Protein AF-0000000080875307 (afdb_homodimer)

Secondary structure (DSSP, 8-state):
-----HHHHHHHHHHHHHHHHHHHHHHHHHHHHHHHHHHHHHHHHHT-------HHHHHHHHHHHHHHHHHHHHHHS----S-----HHHHHHHHHH-TTHHHHTTSHHHHHHHHHHHHHHHHHHHHHHTGGGT-THHHHHHHHHHHTTS-HHHHHHHHHHHHHHHHHH--HHHHHHHHHHHHHHHHHHHGGG--SS-HHHHHHHHHHHHHHHHHHHHHHHTSSSEEEEEPPPTTPBP-TTTEEESS--S--EE-TTT--EE-TTTTPBP-EEEE-EEEEES-TTS--TT-EEEEEPEEEE-/-----HHHHHHHHHHHHHHHHHHHHHHHHHHHHHHHHHHHHHHHHHT----PPPHHHHHHHHHHHHHHHHHHHHHHS----S-----HHHHHHHHHH-TTHHHHTTSHHHHHHHHHHHHHHHHHHHHHHTGGGT-THHHHHHHHHHHTTS-HHHHHHHHHHHHHHHHHH--HHHHHHHHHHHHHHHHHHHGGG--SS-HHHHHHHHHHHHHHHHHHHHHHHTSSSEEEEEPPPTTPBP-TTTEEESS--S--EE-TTT--EE-TTTTPBP-EEEE-EEEEES-TTS--TT-EEEEEPEEEE-

Organism: NCBI:txid59557

Structure (mmCIF, N/CA/C/O backbone):
data_AF-0000000080875307-model_v1
#
loop_
_entity.id
_entity.type
_entity.pdbx_description
1 polymer 'Uncharacterized protein'
#
loop_
_atom_site.group_PDB
_atom_site.id
_atom_site.type_symbol
_atom_site.label_atom_id
_atom_site.label_alt_id
_atom_site.label_comp_id
_atom_site.label_asym_id
_atom_site.label_entity_id
_atom_site.label_seq_id
_atom_site.pdbx_PDB_ins_code
_atom_site.Cartn_x
_atom_site.Cartn_y
_atom_site.Cartn_z
_atom_site.occupancy
_atom_site.B_iso_or_equiv
_atom_site.auth_seq_id
_atom_site.auth_comp_id
_atom_site.auth_asym_id
_atom_site.auth_atom_id
_atom_site.pdbx_PDB_model_num
ATOM 1 N N . MET A 1 1 ? -87.97 -24.913 13.754 1 27.48 1 MET A N 1
ATOM 2 C CA . MET A 1 1 ? -86.564 -25.115 13.414 1 27.48 1 MET A CA 1
ATOM 3 C C . MET A 1 1 ? -85.934 -23.82 12.913 1 27.48 1 MET A C 1
ATOM 5 O O . MET A 1 1 ? -86.282 -23.331 11.837 1 27.48 1 MET A O 1
ATOM 9 N N . THR A 1 2 ? -85.763 -22.86 13.772 1 37.13 2 THR A N 1
ATOM 10 C CA . THR A 1 2 ? -85.247 -21.509 13.582 1 37.13 2 THR A CA 1
ATOM 11 C C . THR A 1 2 ? -83.837 -21.545 13 1 37.13 2 THR A C 1
ATOM 13 O O . THR A 1 2 ? -82.984 -22.3 13.472 1 37.13 2 THR A O 1
ATOM 16 N N . LEU A 1 3 ? -83.749 -21.295 11.672 1 42.02 3 LEU A N 1
ATOM 17 C CA . LEU A 1 3 ? -82.522 -21.168 10.893 1 42.02 3 LEU A CA 1
ATOM 18 C C . LEU A 1 3 ? -81.508 -20.287 11.614 1 42.02 3 LEU A C 1
ATOM 20 O O . LEU A 1 3 ? -81.822 -19.157 11.995 1 42.02 3 LEU A O 1
ATOM 24 N N . PRO A 1 4 ? -80.6 -20.905 12.418 1 45.11 4 PRO A N 1
ATOM 25 C CA . PRO A 1 4 ? -79.579 -20.131 13.127 1 45.11 4 PRO A CA 1
ATOM 26 C C . PRO A 1 4 ? -78.915 -19.079 12.241 1 45.11 4 PRO A C 1
ATOM 28 O O . PRO A 1 4 ? -78.883 -19.23 11.017 1 45.11 4 PRO A O 1
ATOM 31 N N . ASP A 1 5 ? -79.012 -17.874 12.573 1 46.84 5 ASP A N 1
ATOM 32 C CA . ASP A 1 5 ? -78.537 -16.626 11.983 1 46.84 5 ASP A CA 1
ATOM 33 C C . ASP A 1 5 ? -77.096 -16.761 11.497 1 46.84 5 ASP A C 1
ATOM 35 O O . ASP A 1 5 ? -76.171 -16.873 12.305 1 46.84 5 ASP A O 1
ATOM 39 N N . THR A 1 6 ? -76.758 -17.447 10.299 1 53.96 6 THR A N 1
ATOM 40 C CA . THR A 1 6 ? -75.57 -17.653 9.477 1 53.96 6 THR A CA 1
ATOM 41 C C . THR A 1 6 ? -74.791 -16.35 9.317 1 53.96 6 THR A C 1
ATOM 43 O O . THR A 1 6 ? -73.626 -16.363 8.916 1 53.96 6 THR A O 1
ATOM 46 N N . SER A 1 7 ? -75.528 -15.312 9.536 1 55.85 7 SER A N 1
ATOM 47 C CA . SER A 1 7 ? -74.868 -14.031 9.305 1 55.85 7 SER A CA 1
ATOM 48 C C . SER A 1 7 ? -73.86 -13.723 10.407 1 55.85 7 SER A C 1
ATOM 50 O O . SER A 1 7 ? -72.786 -13.18 10.138 1 55.85 7 SER A O 1
ATOM 52 N N . SER A 1 8 ? -74.2 -14.131 11.64 1 57.84 8 SER A N 1
ATOM 53 C CA . SER A 1 8 ? -73.34 -13.854 12.786 1 57.84 8 SER A CA 1
ATOM 54 C C . SER A 1 8 ? -72.062 -14.685 12.733 1 57.84 8 SER A C 1
ATOM 56 O O . SER A 1 8 ? -70.982 -14.196 13.069 1 57.84 8 SER A O 1
ATOM 58 N N . THR A 1 9 ? -72.197 -15.843 12.13 1 60.15 9 THR A N 1
ATOM 59 C CA . THR A 1 9 ? -71.061 -16.756 12.073 1 60.15 9 THR A CA 1
ATOM 60 C C . THR A 1 9 ? -70.079 -16.329 10.985 1 60.15 9 THR A C 1
ATOM 62 O O . THR A 1 9 ? -68.865 -16.461 11.151 1 60.15 9 THR A O 1
ATOM 65 N N . LYS A 1 10 ? -70.573 -15.878 9.938 1 61.69 10 LYS A N 1
ATOM 66 C CA . LYS A 1 10 ? -69.72 -15.405 8.852 1 61.69 10 LYS A CA 1
ATOM 67 C C . LYS A 1 10 ? -68.951 -14.152 9.262 1 61.69 10 LYS A C 1
ATOM 69 O O . LYS A 1 10 ? -67.778 -13.997 8.917 1 61.69 10 LYS A O 1
ATOM 74 N N . GLY A 1 11 ? -69.588 -13.3 10.087 1 60.99 11 GLY A N 1
ATOM 75 C CA . GLY A 1 11 ? -68.936 -12.096 10.579 1 60.99 11 GLY A CA 1
ATOM 76 C C . GLY A 1 11 ? -67.791 -12.383 11.53 1 60.99 11 GLY A C 1
ATOM 77 O O . GLY A 1 11 ? -66.732 -11.757 11.443 1 60.99 11 GLY A O 1
ATOM 78 N N . GLN A 1 12 ? -68.053 -13.319 12.355 1 65.14 12 GLN A N 1
ATOM 79 C CA . GLN A 1 12 ? -67.043 -13.71 13.332 1 65.14 12 GLN A CA 1
ATOM 80 C C . GLN A 1 12 ? -65.869 -14.416 12.659 1 65.14 12 GLN A C 1
ATOM 82 O O . GLN A 1 12 ? -64.715 -14.221 13.047 1 65.14 12 GLN A O 1
ATOM 87 N N . SER A 1 13 ? -66.223 -15.173 11.533 1 72.42 13 SER A N 1
ATOM 88 C CA . SER A 1 13 ? -65.179 -15.864 10.783 1 72.42 13 SER A CA 1
ATOM 89 C C . SER A 1 13 ? -64.294 -14.877 10.029 1 72.42 13 SER A C 1
ATOM 91 O O . SER A 1 13 ? -63.073 -15.04 9.982 1 72.42 13 SER A O 1
ATOM 93 N N . THR A 1 14 ? -64.94 -13.862 9.581 1 71.99 14 THR A N 1
ATOM 94 C CA . THR A 1 14 ? -64.194 -12.846 8.847 1 71.99 14 THR A CA 1
ATOM 95 C C . THR A 1 14 ? -63.312 -12.036 9.792 1 71.99 14 THR A C 1
ATOM 97 O O . THR A 1 14 ? -62.177 -11.694 9.45 1 71.99 14 THR A O 1
ATOM 100 N N . ILE A 1 15 ? -63.815 -11.755 10.954 1 67.88 15 ILE A N 1
ATOM 101 C CA . ILE A 1 15 ? -63.044 -11.02 11.951 1 67.88 15 ILE A CA 1
ATOM 102 C C . ILE A 1 15 ? -61.857 -11.864 12.409 1 67.88 15 ILE A C 1
ATOM 104 O O . ILE A 1 15 ? -60.744 -11.353 12.557 1 67.88 15 ILE A O 1
ATOM 108 N N . SER A 1 16 ? -62.146 -13.115 12.575 1 74.51 16 SER A N 1
ATOM 109 C CA . SER A 1 16 ? -61.069 -14.008 12.993 1 74.51 16 SER A CA 1
ATOM 110 C C . SER A 1 16 ? -59.991 -14.112 11.919 1 74.51 16 SER A C 1
ATOM 112 O O . SER A 1 16 ? -58.797 -14.093 12.227 1 74.51 16 SER A O 1
ATOM 114 N N . GLU A 1 17 ? -60.411 -14.155 10.659 1 72.51 17 GLU A N 1
ATOM 115 C CA . GLU A 1 17 ? -59.464 -14.243 9.551 1 72.51 17 GLU A CA 1
ATOM 116 C C . GLU A 1 17 ? -58.666 -12.951 9.403 1 72.51 17 GLU A C 1
ATOM 118 O O . GLU A 1 17 ? -57.453 -12.985 9.19 1 72.51 17 GLU A O 1
ATOM 123 N N . LEU A 1 18 ? -59.344 -11.823 9.603 1 70.65 18 LEU A N 1
ATOM 124 C CA . LEU A 1 18 ? -58.673 -10.533 9.475 1 70.65 18 LEU A CA 1
ATOM 125 C C . LEU A 1 18 ? -57.739 -10.287 10.654 1 70.65 18 LEU A C 1
ATOM 127 O O . LEU A 1 18 ? -56.653 -9.727 10.485 1 70.65 18 LEU A O 1
ATOM 131 N N . SER A 1 19 ? -58.166 -10.755 11.791 1 75.69 19 SER A N 1
ATOM 132 C CA . SER A 1 19 ? -57.307 -10.632 12.964 1 75.69 19 SER A CA 1
ATOM 133 C C . SER A 1 19 ? -56.06 -11.501 12.829 1 75.69 19 SER A C 1
ATOM 135 O O . SER A 1 19 ? -54.961 -11.079 13.195 1 75.69 19 SER A O 1
ATOM 137 N N . ALA A 1 20 ? -56.307 -12.682 12.272 1 73.92 20 ALA A N 1
ATOM 138 C CA . ALA A 1 20 ? -55.168 -13.567 12.039 1 73.92 20 ALA A CA 1
ATOM 139 C C . ALA A 1 20 ? -54.214 -12.973 11.008 1 73.92 20 ALA A C 1
ATOM 141 O O . ALA A 1 20 ? -52.993 -13.036 11.173 1 73.92 20 ALA A O 1
ATOM 142 N N . ARG A 1 21 ? -54.707 -12.431 10.015 1 76.2 21 ARG A N 1
ATOM 143 C CA . ARG A 1 21 ? -53.889 -11.792 8.99 1 76.2 21 ARG A CA 1
ATOM 144 C C . ARG A 1 21 ? -53.154 -10.58 9.553 1 76.2 21 ARG A C 1
ATOM 146 O O . ARG A 1 21 ? -51.983 -10.355 9.238 1 76.2 21 ARG A O 1
ATOM 153 N N . ASN A 1 22 ? -53.839 -9.792 10.32 1 72.01 22 ASN A N 1
ATOM 154 C CA . ASN A 1 22 ? -53.203 -8.659 10.983 1 72.01 22 ASN A CA 1
ATOM 155 C C . ASN A 1 22 ? -52.047 -9.107 11.873 1 72.01 22 ASN A C 1
ATOM 157 O O . ASN A 1 22 ? -50.99 -8.474 11.89 1 72.01 22 ASN A O 1
ATOM 161 N N . ALA A 1 23 ? -52.335 -10.169 12.571 1 73.7 23 ALA A N 1
ATOM 162 C CA . ALA A 1 23 ? -51.28 -10.696 13.433 1 73.7 23 ALA A CA 1
ATOM 163 C C . ALA A 1 23 ? -50.09 -11.181 12.609 1 73.7 23 ALA A C 1
ATOM 165 O O . ALA A 1 23 ? -48.936 -10.947 12.976 1 73.7 23 ALA A O 1
ATOM 166 N N . ASP A 1 24 ? -50.341 -11.836 11.499 1 77.16 24 ASP A N 1
ATOM 167 C CA . ASP A 1 24 ? -49.29 -12.309 10.603 1 77.16 24 ASP A CA 1
ATOM 168 C C . ASP A 1 24 ? -48.506 -11.14 10.011 1 77.16 24 ASP A C 1
ATOM 170 O O . ASP A 1 24 ? -47.274 -11.169 9.97 1 77.16 24 ASP A O 1
ATOM 174 N N . LEU A 1 25 ? -49.158 -10.134 9.608 1 71.85 25 LEU A N 1
ATOM 175 C CA . LEU A 1 25 ? -48.505 -8.973 9.012 1 71.85 25 LEU A CA 1
ATOM 176 C C . LEU A 1 25 ? -47.679 -8.222 10.05 1 71.85 25 LEU A C 1
ATOM 178 O O . LEU A 1 25 ? -46.583 -7.742 9.749 1 71.85 25 LEU A O 1
ATOM 182 N N . MET A 1 26 ? -48.228 -8.168 11.224 1 75.59 26 MET A N 1
ATOM 183 C CA . MET A 1 26 ? -47.472 -7.528 12.296 1 75.59 26 MET A CA 1
ATOM 184 C C . MET A 1 26 ? -46.195 -8.304 12.601 1 75.59 26 MET A C 1
ATOM 186 O O . MET A 1 26 ? -45.138 -7.709 12.816 1 75.59 26 MET A O 1
ATOM 190 N N . SER A 1 27 ? -46.31 -9.611 12.593 1 76.66 27 SER A N 1
ATOM 191 C CA . SER A 1 27 ? -45.13 -10.444 12.799 1 76.66 27 SER A CA 1
ATOM 192 C C . SER A 1 27 ? -44.119 -10.259 11.673 1 76.66 27 SER A C 1
ATOM 194 O O . SER A 1 27 ? -42.918 -10.134 11.923 1 76.66 27 SER A O 1
ATOM 196 N N . GLN A 1 28 ? -44.552 -10.267 10.489 1 76.24 28 GLN A N 1
ATOM 197 C CA . GLN A 1 28 ? -43.675 -10.045 9.344 1 76.24 28 GLN A CA 1
ATOM 198 C C . GLN A 1 28 ? -43.039 -8.659 9.398 1 76.24 28 GLN A C 1
ATOM 200 O O . GLN A 1 28 ? -41.854 -8.502 9.098 1 76.24 28 GLN A O 1
ATOM 205 N N . LEU A 1 29 ? -43.774 -7.686 9.723 1 70.52 29 LEU A N 1
ATOM 206 C CA . LEU A 1 29 ? -43.256 -6.328 9.849 1 70.52 29 LEU A CA 1
ATOM 207 C C . LEU A 1 29 ? -42.186 -6.253 10.933 1 70.52 29 LEU A C 1
ATOM 209 O O . LEU A 1 29 ? -41.165 -5.584 10.758 1 70.52 29 LEU A O 1
ATOM 213 N N . GLU A 1 30 ? -42.505 -6.897 12.01 1 72.27 30 GLU A N 1
ATOM 214 C CA . GLU A 1 30 ? -41.504 -6.927 13.073 1 72.27 30 GLU A CA 1
ATOM 215 C C . GLU A 1 30 ? -40.234 -7.637 12.614 1 72.27 30 GLU A C 1
ATOM 217 O O . GLU A 1 30 ? -39.124 -7.191 12.915 1 72.27 30 GLU A O 1
ATOM 222 N N . GLU A 1 31 ? -40.401 -8.695 11.884 1 73.06 31 GLU A N 1
ATOM 223 C CA . GLU A 1 31 ? -39.251 -9.405 11.331 1 73.06 31 GLU A CA 1
ATOM 224 C C . GLU A 1 31 ? -38.486 -8.53 10.342 1 73.06 31 GLU A C 1
ATOM 226 O O . GLU A 1 31 ? -37.254 -8.489 10.366 1 73.06 31 GLU A O 1
ATOM 231 N N . ARG A 1 32 ? -39.24 -7.883 9.564 1 70.05 32 ARG A N 1
ATOM 232 C CA . ARG A 1 32 ? -38.589 -7.016 8.587 1 70.05 32 ARG A CA 1
ATOM 233 C C . ARG A 1 32 ? -37.935 -5.818 9.268 1 70.05 32 ARG A C 1
ATOM 235 O O . ARG A 1 32 ? -36.858 -5.378 8.862 1 70.05 32 ARG A O 1
ATOM 242 N N . ASN A 1 33 ? -38.588 -5.351 10.274 1 68.17 33 ASN A N 1
ATOM 243 C CA . ASN A 1 33 ? -37.979 -4.287 11.065 1 68.17 33 ASN A CA 1
ATOM 244 C C . ASN A 1 33 ? -36.687 -4.752 11.732 1 68.17 33 ASN A C 1
ATOM 246 O O . ASN A 1 33 ? -35.707 -4.008 11.783 1 68.17 33 ASN A O 1
ATOM 250 N N . THR A 1 34 ? -36.692 -5.892 12.149 1 67.41 34 THR A N 1
ATOM 251 C CA . THR A 1 34 ? -35.489 -6.462 12.746 1 67.41 34 THR A CA 1
ATOM 252 C C . THR A 1 34 ? -34.404 -6.661 11.692 1 67.41 34 THR A C 1
ATOM 254 O O . THR A 1 34 ? -33.23 -6.377 11.941 1 67.41 34 THR A O 1
ATOM 257 N N . GLN A 1 35 ? -34.874 -7.14 10.625 1 71.32 35 GLN A N 1
ATOM 258 C CA . GLN A 1 35 ? -33.928 -7.298 9.526 1 71.32 35 GLN A CA 1
ATOM 259 C C . GLN A 1 35 ? -33.396 -5.945 9.06 1 71.32 35 GLN A C 1
ATOM 261 O O . GLN A 1 35 ? -32.202 -5.803 8.787 1 71.32 35 GLN A O 1
ATOM 266 N N . LEU A 1 36 ? -34.254 -5.096 8.928 1 65.45 36 LEU A N 1
ATOM 267 C CA . LEU A 1 36 ? -33.865 -3.741 8.553 1 65.45 36 LEU A CA 1
ATOM 268 C C . LEU A 1 36 ? -32.909 -3.145 9.58 1 65.45 36 LEU A C 1
ATOM 270 O O . LEU A 1 36 ? -31.909 -2.522 9.216 1 65.45 36 LEU A O 1
ATOM 274 N N . SER A 1 37 ? -33.255 -3.281 10.802 1 65.25 37 SER A N 1
ATOM 275 C CA . SER A 1 37 ? -32.38 -2.785 11.859 1 65.25 37 SER A CA 1
ATOM 276 C C . SER A 1 37 ? -31.028 -3.49 11.834 1 65.25 37 SER A C 1
ATOM 278 O O . SER A 1 37 ? -29.987 -2.855 12.017 1 65.25 37 SER A O 1
ATOM 280 N N . ALA A 1 38 ? -31.062 -4.721 11.579 1 59.72 38 ALA A N 1
ATOM 281 C CA . ALA A 1 38 ? -29.819 -5.483 11.489 1 59.72 38 ALA A CA 1
ATOM 282 C C . ALA A 1 38 ? -29.003 -5.059 10.272 1 59.72 38 ALA A C 1
ATOM 284 O O . ALA A 1 38 ? -27.782 -4.904 10.359 1 59.72 38 ALA A O 1
ATOM 285 N N . LEU A 1 39 ? -29.641 -4.949 9.254 1 56.9 39 LEU A N 1
ATOM 286 C CA . LEU A 1 39 ? -28.968 -4.482 8.046 1 56.9 39 LEU A CA 1
ATOM 287 C C . LEU A 1 39 ? -28.484 -3.046 8.214 1 56.9 39 LEU A C 1
ATOM 289 O O . LEU A 1 39 ? -27.389 -2.699 7.767 1 56.9 39 LEU A O 1
ATOM 293 N N . GLN A 1 40 ? -29.357 -2.32 8.827 1 55.43 40 GLN A N 1
ATOM 294 C CA . GLN A 1 40 ? -28.95 -0.956 9.146 1 55.43 40 GLN A CA 1
ATOM 295 C C . GLN A 1 40 ? -27.752 -0.945 10.091 1 55.43 40 GLN A C 1
ATOM 297 O O . GLN A 1 40 ? -26.821 -0.156 9.913 1 55.43 40 GLN A O 1
ATOM 302 N N . ALA A 1 41 ? -27.804 -1.756 10.987 1 52.73 41 ALA A N 1
ATOM 303 C CA . ALA A 1 41 ? -26.666 -1.88 11.895 1 52.73 41 ALA A CA 1
ATOM 304 C C . ALA A 1 41 ? -25.435 -2.404 11.161 1 52.73 41 ALA A C 1
ATOM 306 O O . ALA A 1 41 ? -24.32 -1.928 11.39 1 52.73 41 ALA A O 1
ATOM 307 N N . THR A 1 42 ? -25.666 -3.407 10.41 1 52.38 42 THR A N 1
ATOM 308 C CA . THR A 1 42 ? -24.587 -3.92 9.572 1 52.38 42 THR A CA 1
ATOM 309 C C . THR A 1 42 ? -24.063 -2.833 8.639 1 52.38 42 THR A C 1
ATOM 311 O O . THR A 1 42 ? -22.853 -2.707 8.442 1 52.38 42 THR A O 1
ATOM 314 N N . LEU A 1 43 ? -24.96 -2.262 7.971 1 49.67 43 LEU A N 1
ATOM 315 C CA . LEU A 1 43 ? -24.577 -1.111 7.161 1 49.67 43 LEU A CA 1
ATOM 316 C C . LEU A 1 43 ? -23.884 -0.053 8.014 1 49.67 43 LEU A C 1
ATOM 318 O O . LEU A 1 43 ? -22.901 0.553 7.581 1 49.67 43 LEU A O 1
ATOM 322 N N . MET A 1 44 ? -24.468 0.177 9.091 1 47.73 44 MET A N 1
ATOM 323 C CA . MET A 1 44 ? -23.84 1.116 10.016 1 47.73 44 MET A CA 1
ATOM 324 C C . MET A 1 44 ? -22.479 0.601 10.472 1 47.73 44 MET A C 1
ATOM 326 O O . MET A 1 44 ? -21.543 1.383 10.653 1 47.73 44 MET A O 1
ATOM 330 N N . ARG A 1 45 ? -22.46 -0.648 10.868 1 46.84 45 ARG A N 1
ATOM 331 C CA . ARG A 1 45 ? -21.202 -1.283 11.247 1 46.84 45 ARG A CA 1
ATOM 332 C C . ARG A 1 45 ? -20.244 -1.349 10.063 1 46.84 45 ARG A C 1
ATOM 334 O O . ARG A 1 45 ? -19.034 -1.177 10.226 1 46.84 45 ARG A O 1
ATOM 341 N N . SER A 1 46 ? -20.695 -1.885 9.066 1 47.99 46 SER A N 1
ATOM 342 C CA . SER A 1 46 ? -19.922 -1.85 7.829 1 47.99 46 SER A CA 1
ATOM 343 C C . SER A 1 46 ? -19.63 -0.416 7.4 1 47.99 46 SER A C 1
ATOM 345 O O . SER A 1 46 ? -18.591 -0.143 6.795 1 47.99 46 SER A O 1
ATOM 347 N N . ASN A 1 47 ? -20.693 0.438 7.54 1 47.99 47 ASN A N 1
ATOM 348 C CA . ASN A 1 47 ? -20.63 1.881 7.334 1 47.99 47 ASN A CA 1
ATOM 349 C C . ASN A 1 47 ? -20.334 2.621 8.636 1 47.99 47 ASN A C 1
ATOM 351 O O . ASN A 1 47 ? -21.014 3.592 8.971 1 47.99 47 ASN A O 1
ATOM 355 N N . SER A 1 48 ? -19.983 1.966 9.662 1 49.81 48 SER A N 1
ATOM 356 C CA . SER A 1 48 ? -19.721 2.757 10.86 1 49.81 48 SER A CA 1
ATOM 357 C C . SER A 1 48 ? -19.135 4.119 10.506 1 49.81 48 SER A C 1
ATOM 359 O O . SER A 1 48 ? -18.209 4.212 9.698 1 49.81 48 SER A O 1
ATOM 361 N N . VAL A 1 49 ? -20.051 4.991 10.579 1 57.65 49 VAL A N 1
ATOM 362 C CA . VAL A 1 49 ? -19.686 6.388 10.369 1 57.65 49 VAL A CA 1
ATOM 363 C C . VAL A 1 49 ? -18.348 6.68 11.045 1 57.65 49 VAL A C 1
ATOM 365 O O . VAL A 1 49 ? -18.208 6.51 12.258 1 57.65 49 VAL A O 1
ATOM 368 N N . PRO A 1 50 ? -17.398 6.715 10.22 1 65.07 50 PRO A N 1
ATOM 369 C CA . PRO A 1 50 ? -16.101 7.068 10.8 1 65.07 50 PRO A CA 1
ATOM 370 C C . PRO A 1 50 ? -16.177 8.284 11.721 1 65.07 50 PRO A C 1
ATOM 372 O O . PRO A 1 50 ? -17.073 9.119 11.573 1 65.07 50 PRO A O 1
ATOM 375 N N . PRO A 1 51 ? -15.551 8.214 12.822 1 71.82 51 PRO A N 1
ATOM 376 C CA . PRO A 1 51 ? -15.471 9.404 13.673 1 71.82 51 PRO A CA 1
ATOM 377 C C . PRO A 1 51 ? -15.229 10.684 12.875 1 71.82 51 PRO A C 1
ATOM 379 O O . PRO A 1 51 ? -14.533 10.659 11.857 1 71.82 51 PRO A O 1
ATOM 382 N N . SER A 1 52 ? -16.056 11.629 13.204 1 80.59 52 SER A N 1
ATOM 383 C CA . SER A 1 52 ? -15.891 12.903 12.511 1 80.59 52 SER A CA 1
ATOM 384 C C . SER A 1 52 ? -15.255 13.949 13.421 1 80.59 52 SER A C 1
ATOM 386 O O . SER A 1 52 ? -15.686 14.132 14.561 1 80.59 52 SER A O 1
ATOM 388 N N . LEU A 1 53 ? -14.196 14.487 13.041 1 84.99 53 LEU A N 1
ATOM 389 C CA . LEU A 1 53 ? -13.528 15.589 13.725 1 84.99 53 LEU A CA 1
ATOM 390 C C . LEU A 1 53 ? -13.971 16.932 13.154 1 84.99 53 LEU A C 1
ATOM 392 O O . LEU A 1 53 ? -14.185 17.058 11.946 1 84.99 53 LEU A O 1
ATOM 396 N N . ASP A 1 54 ? -14.166 17.832 14.066 1 88.7 54 ASP A N 1
ATOM 397 C CA . ASP A 1 54 ? -14.516 19.164 13.58 1 88.7 54 ASP A CA 1
ATOM 398 C C . ASP A 1 54 ? -13.283 19.9 13.059 1 88.7 54 ASP A C 1
ATOM 400 O O . ASP A 1 54 ? -12.176 19.7 13.562 1 88.7 54 ASP A O 1
ATOM 404 N N . ASP A 1 55 ? -13.52 20.821 12.174 1 93.04 55 ASP A N 1
ATOM 405 C CA . ASP A 1 55 ? -12.459 21.558 11.494 1 93.04 55 ASP A CA 1
ATOM 406 C C . ASP A 1 55 ? -11.629 22.367 12.487 1 93.04 55 ASP A C 1
ATOM 408 O O . ASP A 1 55 ? -10.402 22.427 12.375 1 93.04 55 ASP A O 1
ATOM 412 N N . ARG A 1 56 ? -12.298 22.986 13.451 1 91.37 56 ARG A N 1
ATOM 413 C CA . ARG A 1 56 ? -11.611 23.827 14.426 1 91.37 56 ARG A CA 1
ATOM 414 C C . ARG A 1 56 ? -10.68 22.997 15.304 1 91.37 56 ARG A C 1
ATOM 416 O O . ARG A 1 56 ? -9.572 23.431 15.626 1 91.37 56 ARG A O 1
ATOM 423 N N . SER A 1 57 ? -11.196 21.847 15.645 1 92.36 57 SER A N 1
ATOM 424 C CA . SER A 1 57 ? -10.379 20.957 16.464 1 92.36 57 SER A CA 1
ATOM 425 C C . SER A 1 57 ? -9.133 20.501 15.712 1 92.36 57 SER A C 1
ATOM 427 O O . SER A 1 57 ? -8.047 20.425 16.289 1 92.36 57 SER A O 1
ATOM 429 N N . ILE A 1 58 ? -9.229 20.201 14.475 1 95.18 58 ILE A N 1
ATOM 430 C CA . ILE A 1 58 ? -8.099 19.77 13.658 1 95.18 58 ILE A CA 1
ATOM 431 C C . ILE A 1 58 ? -7.077 20.901 13.554 1 95.18 58 ILE A C 1
ATOM 433 O O . ILE A 1 58 ? -5.885 20.692 13.788 1 95.18 58 ILE A O 1
ATOM 437 N N . ALA A 1 59 ? -7.545 22.067 13.259 1 95.89 59 ALA A N 1
ATOM 438 C CA . ALA A 1 59 ? -6.661 23.224 13.145 1 95.89 59 ALA A CA 1
ATOM 439 C C . ALA A 1 59 ? -5.922 23.482 14.455 1 95.89 59 ALA A C 1
ATOM 441 O O . ALA A 1 59 ? -4.716 23.741 14.454 1 95.89 59 ALA A O 1
ATOM 442 N N . SER A 1 60 ? -6.664 23.361 15.495 1 94.34 60 SER A N 1
ATOM 443 C CA . SER A 1 60 ? -6.081 23.619 16.807 1 94.34 60 SER A CA 1
ATOM 444 C C . SER A 1 60 ? -4.989 22.607 17.136 1 94.34 60 SER A C 1
ATOM 446 O O . SER A 1 60 ? -3.957 22.964 17.708 1 94.34 60 SER A O 1
ATOM 448 N N . ARG A 1 61 ? -5.198 21.398 16.832 1 95.02 61 ARG A N 1
ATOM 449 C CA . ARG A 1 61 ? -4.217 20.355 17.114 1 95.02 61 ARG A CA 1
ATOM 450 C C . ARG A 1 61 ? -2.947 20.562 16.295 1 95.02 61 ARG A C 1
ATOM 452 O O . ARG A 1 61 ? -1.841 20.323 16.783 1 95.02 61 ARG A O 1
ATOM 459 N N . PHE A 1 62 ? -3.103 21.001 15.076 1 97.75 62 PHE A N 1
ATOM 460 C CA . PHE A 1 62 ? -1.928 21.278 14.257 1 97.75 62 PHE A CA 1
ATOM 461 C C . PHE A 1 62 ? -1.203 22.523 14.754 1 97.75 62 PHE A C 1
ATOM 463 O O . PHE A 1 62 ? 0.028 22.588 14.716 1 97.75 62 PHE A O 1
ATOM 470 N N . LYS A 1 63 ? -1.989 23.513 15.202 1 96 63 LYS A N 1
ATOM 471 C CA . LYS A 1 63 ? -1.36 24.689 15.799 1 96 63 LYS A CA 1
ATOM 472 C C . LYS A 1 63 ? -0.544 24.31 17.031 1 96 63 LYS A C 1
ATOM 474 O O . LYS A 1 63 ? 0.546 24.844 17.248 1 96 63 LYS A O 1
ATOM 479 N N . GLN A 1 64 ? -1.103 23.449 17.764 1 95.36 64 GLN A N 1
ATOM 480 C CA . GLN A 1 64 ? -0.389 22.963 18.94 1 95.36 64 GLN A CA 1
ATOM 481 C C . GLN A 1 64 ? 0.895 22.239 18.544 1 95.36 64 GLN A C 1
ATOM 483 O O . GLN A 1 64 ? 1.939 22.427 19.172 1 95.36 64 GLN A O 1
ATOM 488 N N . LEU A 1 65 ? 0.791 21.396 17.528 1 97.19 65 LEU A N 1
ATOM 489 C CA . LEU A 1 65 ? 1.963 20.687 17.025 1 97.19 6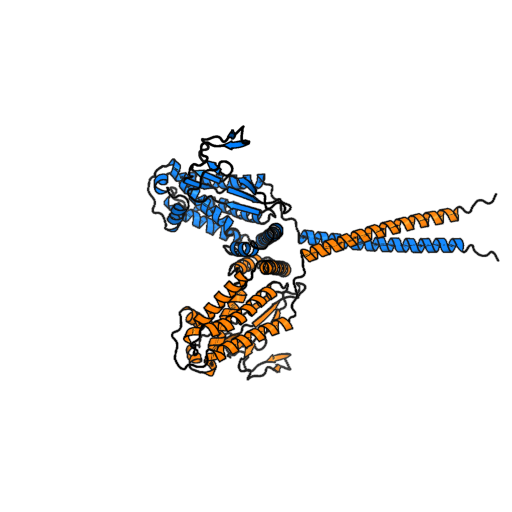5 LEU A CA 1
ATOM 490 C C . LEU A 1 65 ? 3.048 21.669 16.593 1 97.19 65 LEU A C 1
ATOM 492 O O . LEU A 1 65 ? 4.225 21.478 16.908 1 97.19 65 LEU A O 1
ATOM 496 N N . GLU A 1 66 ? 2.663 22.662 15.876 1 97.24 66 GLU A N 1
ATOM 497 C CA . GLU A 1 66 ? 3.603 23.688 15.435 1 97.24 66 GLU A CA 1
ATOM 498 C C . GLU A 1 66 ? 4.284 24.36 16.624 1 97.24 66 GLU A C 1
ATOM 500 O O . GLU A 1 66 ? 5.5 24.565 16.615 1 97.24 66 GLU A O 1
ATOM 505 N N . GLN A 1 67 ? 3.45 24.702 17.597 1 95.56 67 GLN A N 1
ATOM 506 C CA . GLN A 1 67 ? 3.973 25.385 18.775 1 95.56 67 GLN A CA 1
ATOM 507 C C . GLN A 1 67 ? 4.958 24.5 19.533 1 95.56 67 GLN A C 1
ATOM 509 O O . GLN A 1 67 ? 6.003 24.971 19.985 1 95.56 67 GLN A O 1
ATOM 514 N N . GLU A 1 68 ? 4.627 23.317 19.722 1 95.37 68 GLU A N 1
ATOM 515 C CA . GLU A 1 68 ? 5.502 22.398 20.443 1 95.37 68 GLU A CA 1
ATOM 516 C C . GLU A 1 68 ? 6.828 22.21 19.711 1 95.37 68 GLU A C 1
ATOM 518 O O . GLU A 1 68 ? 7.884 22.128 20.341 1 95.37 68 GLU A O 1
ATOM 523 N N . LEU A 1 69 ? 6.763 22.112 18.442 1 95.82 69 LEU A N 1
ATOM 524 C CA . LEU A 1 69 ? 7.986 21.994 17.655 1 95.82 69 LEU A CA 1
ATOM 525 C C . LEU A 1 69 ? 8.843 23.248 17.792 1 95.82 69 LEU A C 1
ATOM 527 O O . LEU A 1 69 ? 10.065 23.158 17.932 1 95.82 69 LEU A O 1
ATOM 531 N N . LYS A 1 70 ? 8.191 24.367 17.718 1 93.64 70 LYS A N 1
ATOM 532 C CA . LYS A 1 70 ? 8.889 25.636 17.904 1 93.64 70 LYS A CA 1
ATOM 533 C C . LYS A 1 70 ? 9.592 25.684 19.257 1 93.64 70 LYS A C 1
ATOM 535 O O . LYS A 1 70 ? 10.772 26.032 19.338 1 93.64 70 LYS A O 1
ATOM 540 N N . ASP A 1 71 ? 8.849 25.324 20.311 1 92.69 71 ASP A N 1
ATOM 541 C CA . ASP A 1 71 ? 9.408 25.334 21.66 1 92.69 71 ASP A CA 1
ATOM 542 C C . ASP A 1 71 ? 10.597 24.382 21.769 1 92.69 71 ASP A C 1
ATOM 544 O O . ASP A 1 71 ? 11.612 24.716 22.384 1 92.69 71 ASP A O 1
ATOM 548 N N . TRP A 1 72 ? 10.422 23.217 21.195 1 93.27 72 TRP A N 1
ATOM 549 C CA . TRP A 1 72 ? 11.499 22.232 21.207 1 93.27 72 TRP A CA 1
ATOM 550 C C . TRP A 1 72 ? 12.761 22.797 20.564 1 93.27 72 TRP A C 1
ATOM 552 O O . TRP A 1 72 ? 13.865 22.614 21.083 1 93.27 72 TRP A O 1
ATOM 562 N N . ILE A 1 73 ? 12.649 23.47 19.478 1 91.13 73 ILE A N 1
ATOM 563 C CA . ILE A 1 73 ? 13.788 24.045 18.77 1 91.13 73 ILE A CA 1
ATOM 564 C C . ILE A 1 73 ? 14.4 25.168 19.604 1 91.13 73 ILE A C 1
ATOM 566 O O . ILE A 1 73 ? 15.621 25.239 19.761 1 91.13 73 ILE A O 1
ATOM 570 N N . ILE A 1 74 ? 13.574 26.037 20.115 1 87.75 74 ILE A N 1
ATOM 571 C CA . ILE A 1 74 ? 14.06 27.176 20.885 1 87.75 74 ILE A CA 1
ATOM 572 C C . ILE A 1 74 ? 14.808 26.682 22.121 1 87.75 74 ILE A C 1
ATOM 574 O O . ILE A 1 74 ? 15.867 27.212 22.466 1 87.75 74 ILE A O 1
ATOM 578 N N . ILE A 1 75 ? 14.353 25.701 22.779 1 86.7 75 ILE A N 1
ATOM 579 C CA . ILE A 1 75 ? 14.907 25.218 24.039 1 86.7 75 ILE A CA 1
ATOM 580 C C . ILE A 1 75 ? 16.224 24.491 23.778 1 86.7 75 ILE A C 1
ATOM 582 O O . ILE A 1 75 ? 17.198 24.676 24.512 1 86.7 75 ILE A O 1
ATOM 586 N N . HIS A 1 76 ? 16.303 23.735 22.655 1 88.3 76 HIS A N 1
ATOM 587 C CA . HIS A 1 76 ? 17.427 22.812 22.539 1 88.3 76 HIS A CA 1
ATOM 588 C C . HIS A 1 76 ? 18.424 23.287 21.487 1 88.3 76 HIS A C 1
ATOM 590 O O . HIS A 1 76 ? 19.555 22.801 21.433 1 88.3 76 HIS A O 1
ATOM 596 N N . PHE A 1 77 ? 18.043 24.176 20.594 1 83.65 77 PHE A N 1
ATOM 597 C CA . PHE A 1 77 ? 18.925 24.544 19.493 1 83.65 77 PHE A CA 1
ATOM 598 C C . PHE A 1 77 ? 19.216 26.04 19.509 1 83.65 77 PHE A C 1
ATOM 600 O O . PHE A 1 77 ? 19.591 26.616 18.486 1 83.65 77 PHE A O 1
ATOM 607 N N . LYS A 1 78 ? 19.082 26.565 20.595 1 72 78 LYS A N 1
ATOM 608 C CA . LYS A 1 78 ? 19.408 27.982 20.726 1 72 78 LYS A CA 1
ATOM 609 C C . LYS A 1 78 ? 20.816 28.272 20.213 1 72 78 LYS A C 1
ATOM 611 O O . LYS A 1 78 ? 21.682 27.395 20.233 1 72 78 LYS A O 1
ATOM 616 N N . SER A 1 79 ? 21.078 29.324 19.539 1 60.23 79 SER A N 1
ATOM 617 C CA . SER A 1 79 ? 22.072 29.927 18.656 1 60.23 79 SER A CA 1
ATOM 618 C C . SER A 1 79 ? 23.489 29.605 19.117 1 60.23 79 SER A C 1
ATOM 620 O O . SER A 1 79 ? 23.851 29.874 20.265 1 60.23 79 SER A O 1
ATOM 622 N N . THR A 1 80 ? 23.838 28.332 18.703 1 57.46 80 THR A N 1
ATOM 623 C CA . THR A 1 80 ? 25.294 28.336 18.794 1 57.46 80 THR A CA 1
ATOM 624 C C . THR A 1 80 ? 25.916 28.852 17.5 1 57.46 80 THR A C 1
ATOM 626 O O . THR A 1 80 ? 25.324 28.723 16.426 1 57.46 80 THR A O 1
ATOM 629 N N . GLU A 1 81 ? 26.829 29.807 17.514 1 58.84 81 GLU A N 1
ATOM 630 C CA . GLU A 1 81 ? 27.533 30.578 16.494 1 58.84 81 GLU A CA 1
ATOM 631 C C . GLU A 1 81 ? 28.228 29.662 15.491 1 58.84 81 GLU A C 1
ATOM 633 O O . GLU A 1 81 ? 28.544 30.08 14.375 1 58.84 81 GLU A O 1
ATOM 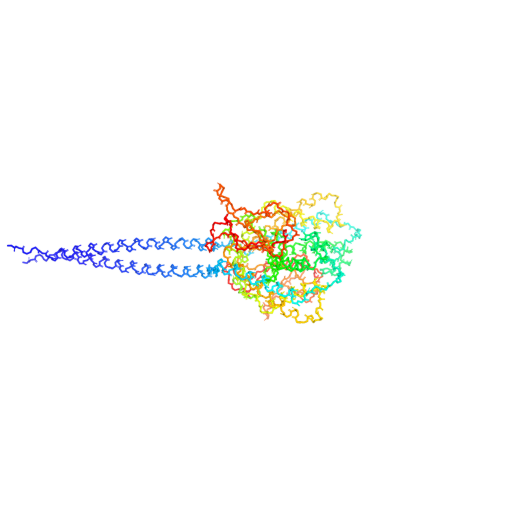638 N N . GLN A 1 82 ? 28.482 28.424 15.765 1 59.6 82 GLN A N 1
ATOM 639 C CA . GLN A 1 82 ? 29.419 27.737 14.883 1 59.6 82 GLN A CA 1
ATOM 640 C C . GLN A 1 82 ? 28.688 27.035 13.743 1 59.6 82 GLN A C 1
ATOM 642 O O . GLN A 1 82 ? 27.556 26.576 13.913 1 59.6 82 GLN A O 1
ATOM 647 N N . ARG A 1 83 ? 29.265 27.265 12.483 1 64.33 83 ARG A N 1
ATOM 648 C CA . ARG A 1 83 ? 28.775 26.606 11.276 1 64.33 83 ARG A CA 1
ATOM 649 C C . ARG A 1 83 ? 28.898 25.09 11.393 1 64.33 83 ARG A C 1
ATOM 651 O O . ARG A 1 83 ? 30.007 24.554 11.451 1 64.33 83 ARG A O 1
ATOM 658 N N . PRO A 1 84 ? 27.786 24.367 11.569 1 73.72 84 PRO A N 1
ATOM 659 C CA . PRO A 1 84 ? 27.898 22.919 11.757 1 73.72 84 PRO A CA 1
ATOM 660 C C . PRO A 1 84 ? 28.097 22.167 10.443 1 73.72 84 PRO A C 1
ATOM 662 O O . PRO A 1 84 ? 27.881 22.729 9.367 1 73.72 84 PRO A O 1
ATOM 665 N N . ASP A 1 85 ? 28.808 21.07 10.504 1 83.24 85 ASP A N 1
ATOM 666 C CA . ASP A 1 85 ? 28.902 20.123 9.398 1 83.24 85 ASP A CA 1
ATOM 667 C C . ASP A 1 85 ? 27.538 19.518 9.075 1 83.24 85 ASP A C 1
ATOM 669 O O . ASP A 1 85 ? 26.927 18.863 9.921 1 83.24 85 ASP A O 1
ATOM 673 N N . LEU A 1 86 ? 27.075 19.825 7.857 1 88.62 86 LEU A N 1
ATOM 674 C CA . LEU A 1 86 ? 25.755 19.35 7.458 1 88.62 86 LEU A CA 1
ATOM 675 C C . LEU A 1 86 ? 25.831 17.929 6.911 1 88.62 86 LEU A C 1
ATOM 677 O O . LEU A 1 86 ? 26.675 17.63 6.063 1 88.62 86 LEU A O 1
ATOM 681 N N . SER A 1 87 ? 25.093 17.02 7.478 1 91.9 87 SER A N 1
ATOM 682 C CA . SER A 1 87 ? 24.979 15.69 6.889 1 91.9 87 SER A CA 1
ATOM 683 C C . SER A 1 87 ? 24.472 15.763 5.453 1 91.9 87 SER A C 1
ATOM 685 O O . SER A 1 87 ? 23.84 16.746 5.061 1 91.9 87 SER A O 1
ATOM 687 N N . PRO A 1 88 ? 24.683 14.735 4.607 1 93.89 88 PRO A N 1
ATOM 688 C CA . PRO A 1 88 ? 24.182 14.724 3.231 1 93.89 88 PRO A CA 1
ATOM 689 C C . PRO A 1 88 ? 22.661 14.839 3.156 1 93.89 88 PRO A C 1
ATOM 691 O O . PRO A 1 88 ? 22.135 15.56 2.304 1 93.89 88 PRO A O 1
ATOM 694 N N . GLU A 1 89 ? 21.938 14.15 4.003 1 94.38 89 GLU A N 1
ATOM 695 C CA . GLU A 1 89 ? 20.48 14.229 3.994 1 94.38 89 GLU A CA 1
ATOM 696 C C . GLU A 1 89 ? 20.003 15.638 4.334 1 94.38 89 GLU A C 1
ATOM 698 O O . GLU A 1 89 ? 19.095 16.165 3.687 1 94.38 89 GLU A O 1
ATOM 703 N N . LEU A 1 90 ? 20.587 16.215 5.404 1 94.63 90 LEU A N 1
ATOM 704 C CA . LEU A 1 90 ? 20.208 17.569 5.79 1 94.63 90 LEU A CA 1
ATOM 705 C C . LEU A 1 90 ? 20.486 18.554 4.659 1 94.63 90 LEU A C 1
ATOM 707 O O . LEU A 1 90 ? 19.666 19.431 4.378 1 94.63 90 LEU A O 1
ATOM 711 N N . ARG A 1 91 ? 21.617 18.433 4.018 1 94.75 91 ARG A N 1
ATOM 712 C CA . ARG A 1 91 ? 21.97 19.306 2.903 1 94.75 91 ARG A CA 1
ATOM 713 C C . ARG A 1 91 ? 20.953 19.188 1.772 1 94.75 91 ARG A C 1
ATOM 715 O O . ARG A 1 91 ? 20.565 20.193 1.172 1 94.75 91 ARG A O 1
ATOM 722 N N . GLU A 1 92 ? 20.525 18.007 1.452 1 95.94 92 GLU A N 1
ATOM 723 C CA . GLU A 1 92 ? 19.537 17.794 0.399 1 95.94 92 GLU A CA 1
ATOM 724 C C . GLU A 1 92 ? 18.214 18.474 0.738 1 95.94 92 GLU A C 1
ATOM 726 O O . GLU A 1 92 ? 17.582 19.081 -0.129 1 95.94 92 GLU A O 1
ATOM 731 N N . ILE A 1 93 ? 17.828 18.337 1.996 1 95.27 93 ILE A N 1
ATOM 732 C CA . ILE A 1 93 ? 16.585 18.965 2.428 1 95.27 93 ILE A CA 1
ATOM 733 C C . ILE A 1 93 ? 16.708 20.483 2.316 1 95.27 93 ILE A C 1
ATOM 735 O O . ILE A 1 93 ? 15.803 21.149 1.809 1 95.27 93 ILE A O 1
ATOM 739 N N . LEU A 1 94 ? 17.838 20.983 2.766 1 94.87 94 LEU A N 1
ATOM 740 C CA . LEU A 1 94 ? 18.051 22.426 2.751 1 94.87 94 LEU A CA 1
ATOM 741 C C . LEU A 1 94 ? 18.079 22.957 1.322 1 94.87 94 LEU A C 1
ATOM 743 O O . LEU A 1 94 ? 17.439 23.966 1.017 1 94.87 94 LEU A O 1
ATOM 747 N N . ILE A 1 95 ? 18.707 22.287 0.404 1 94.73 95 ILE A N 1
ATOM 748 C CA . ILE A 1 95 ? 18.784 22.71 -0.99 1 94.73 95 ILE A CA 1
ATOM 749 C C . ILE A 1 95 ? 17.386 22.715 -1.606 1 94.73 95 ILE A C 1
ATOM 751 O O . ILE A 1 95 ? 17.04 23.62 -2.368 1 94.73 95 ILE A O 1
ATOM 755 N N . SER A 1 96 ? 16.597 21.823 -1.205 1 94.17 96 SER A N 1
ATOM 756 C CA . SER A 1 96 ? 15.288 21.649 -1.826 1 94.17 96 SER A CA 1
ATOM 757 C C . SER A 1 96 ? 14.245 22.556 -1.18 1 94.17 96 SER A C 1
ATOM 759 O O . SER A 1 96 ? 13.358 23.074 -1.861 1 94.17 96 SER A O 1
ATOM 761 N N . GLN A 1 97 ? 14.364 22.795 0.13 1 93.86 97 GLN A N 1
ATOM 762 C CA . GLN A 1 97 ? 13.279 23.447 0.855 1 93.86 97 GLN A CA 1
ATOM 763 C C . GLN A 1 97 ? 13.663 24.867 1.26 1 93.86 97 GLN A C 1
ATOM 765 O O . GLN A 1 97 ? 12.795 25.725 1.434 1 93.86 97 GLN A O 1
ATOM 770 N N . VAL A 1 98 ? 14.931 25.075 1.498 1 94.67 98 VAL A N 1
ATOM 771 C CA . VAL A 1 98 ? 15.437 26.384 1.899 1 94.67 98 VAL A CA 1
ATOM 772 C C . VAL A 1 98 ? 16.682 26.728 1.085 1 94.67 98 VAL A C 1
ATOM 774 O O . VAL A 1 98 ? 17.786 26.8 1.629 1 94.67 98 VAL A O 1
ATOM 777 N N . PRO A 1 99 ? 16.464 27.09 -0.1 1 92.68 99 PRO A N 1
ATOM 778 C CA . PRO A 1 99 ? 17.624 27.287 -0.973 1 92.68 99 PRO A CA 1
ATOM 779 C C . PRO A 1 99 ? 18.584 28.352 -0.447 1 92.68 99 PRO A C 1
ATOM 781 O O . PRO A 1 99 ? 19.795 28.258 -0.664 1 92.68 99 PRO A O 1
ATOM 784 N N . LEU A 1 100 ? 18.157 29.361 0.242 1 92.71 100 LEU A N 1
ATOM 785 C CA . LEU A 1 100 ? 19.003 30.437 0.748 1 92.71 100 LEU A CA 1
ATOM 786 C C . LEU A 1 100 ? 19.5 30.122 2.155 1 92.71 100 LEU A C 1
ATOM 788 O O . LEU A 1 100 ? 19.788 31.033 2.935 1 92.71 100 LEU A O 1
ATOM 792 N N . PHE A 1 101 ? 19.584 28.845 2.469 1 92.93 101 PHE A N 1
ATOM 793 C CA . PHE A 1 101 ? 19.873 28.433 3.837 1 92.93 101 PHE A CA 1
ATOM 794 C C . PHE A 1 101 ? 21.236 28.949 4.281 1 92.93 101 PHE A C 1
ATOM 796 O O . PHE A 1 101 ? 21.424 29.294 5.45 1 92.93 101 PHE A O 1
ATOM 803 N N . ASP A 1 102 ? 22.231 28.995 3.373 1 90.44 102 ASP A N 1
ATOM 804 C CA . ASP A 1 102 ? 23.57 29.44 3.744 1 90.44 102 ASP A CA 1
ATOM 805 C C . ASP A 1 102 ? 23.54 30.857 4.313 1 90.44 102 ASP A C 1
ATOM 807 O O . ASP A 1 102 ? 24.212 31.149 5.304 1 90.44 102 ASP A O 1
ATOM 811 N N . ARG A 1 103 ? 22.825 31.691 3.707 1 90.68 103 ARG A N 1
ATOM 812 C CA . ARG A 1 103 ? 22.678 33.069 4.164 1 90.68 103 ARG A CA 1
ATOM 813 C C . ARG A 1 103 ? 21.844 33.137 5.439 1 90.68 103 ARG A C 1
ATOM 815 O O . ARG A 1 103 ? 22.181 33.874 6.368 1 90.68 103 ARG A O 1
ATOM 822 N N . LEU A 1 104 ? 20.806 32.344 5.528 1 90.77 104 LEU A N 1
ATOM 823 C CA . LEU A 1 104 ? 19.867 32.395 6.643 1 90.77 104 LEU A CA 1
ATOM 824 C C . LEU A 1 104 ? 20.503 31.847 7.916 1 90.77 104 LEU A C 1
ATOM 826 O O . LEU A 1 104 ? 20.192 32.305 9.018 1 90.77 104 LEU A O 1
ATOM 830 N N . LEU A 1 105 ? 21.37 30.957 7.766 1 88.81 105 LEU A N 1
ATOM 831 C CA . LEU A 1 105 ? 21.999 30.329 8.922 1 88.81 105 LEU A CA 1
ATOM 832 C C . LEU A 1 105 ? 23.014 31.268 9.566 1 88.81 105 LEU A C 1
ATOM 834 O O . LEU A 1 105 ? 23.448 31.038 10.697 1 88.81 105 LEU A O 1
ATOM 838 N N . GLN A 1 106 ? 23.396 32.287 8.791 1 84.63 106 GLN A N 1
ATOM 839 C CA . GLN A 1 106 ? 24.378 33.232 9.313 1 84.63 106 GLN A CA 1
ATOM 840 C C . GLN A 1 106 ? 23.727 34.234 10.262 1 84.63 106 GLN A C 1
ATOM 842 O O . GLN A 1 106 ? 24.417 34.908 11.03 1 84.63 106 GLN A O 1
ATOM 847 N N . GLN A 1 107 ? 22.431 34.334 10.187 1 81.86 107 GLN A N 1
ATOM 848 C CA . GLN A 1 107 ? 21.682 35.249 11.043 1 81.86 107 GLN A CA 1
ATOM 849 C C . GLN A 1 107 ? 20.955 34.494 12.152 1 81.86 107 GLN A C 1
ATOM 851 O O . GLN A 1 107 ? 20.263 33.508 11.889 1 81.86 107 GLN A O 1
ATOM 856 N N . PRO A 1 108 ? 21.191 34.874 13.422 1 76.24 108 PRO A N 1
ATOM 857 C CA . PRO A 1 108 ? 20.578 34.151 14.538 1 76.24 108 PRO A CA 1
ATOM 858 C C . PRO A 1 108 ? 19.061 34.039 14.406 1 76.24 108 PRO A C 1
ATOM 860 O O . PRO A 1 108 ? 18.49 32.982 14.688 1 76.24 108 PRO A O 1
ATOM 863 N N . ARG A 1 109 ? 18.387 35.137 14.027 1 77.66 109 ARG A N 1
ATOM 864 C CA . ARG A 1 109 ? 16.93 35.141 13.938 1 77.66 109 ARG A CA 1
ATOM 865 C C . ARG A 1 109 ? 16.444 34.169 12.868 1 77.66 109 ARG A C 1
ATOM 867 O O . ARG A 1 109 ? 15.447 33.472 13.063 1 77.66 109 ARG A O 1
ATOM 874 N N . SER A 1 110 ? 17.186 34.082 11.84 1 87.04 110 SER A N 1
ATOM 875 C CA . SER A 1 110 ? 16.73 33.251 10.731 1 87.04 110 SER A CA 1
ATOM 876 C C . SER A 1 110 ? 17.208 31.811 10.886 1 87.04 110 SER A C 1
ATOM 878 O O . SER A 1 110 ? 16.669 30.901 10.252 1 87.04 110 SER A O 1
ATOM 880 N N . ARG A 1 111 ? 18.186 31.637 11.731 1 87.66 111 ARG A N 1
ATOM 881 C CA . ARG A 1 111 ? 18.708 30.29 11.937 1 87.66 111 ARG A CA 1
ATOM 882 C C . ARG A 1 111 ? 17.633 29.367 12.5 1 87.66 111 ARG A C 1
ATOM 884 O O . ARG A 1 111 ? 17.466 28.24 12.029 1 87.66 111 ARG A O 1
ATOM 891 N N . THR A 1 112 ? 16.965 29.866 13.556 1 89.14 112 THR A N 1
ATOM 892 C CA . THR A 1 112 ? 15.906 29.076 14.174 1 89.14 112 THR A CA 1
ATOM 893 C C . THR A 1 112 ? 14.811 28.754 13.162 1 89.14 112 THR A C 1
ATOM 895 O O . THR A 1 112 ? 14.206 27.681 13.214 1 89.14 112 THR A O 1
ATOM 898 N N . MET A 1 113 ? 14.593 29.685 12.208 1 92.95 113 MET A N 1
ATOM 899 C CA . MET A 1 113 ? 13.571 29.467 11.188 1 92.95 113 MET A CA 1
ATOM 900 C C . MET A 1 113 ? 13.977 28.342 10.243 1 92.95 113 MET A C 1
ATOM 902 O O . MET A 1 113 ? 13.13 27.57 9.79 1 92.95 113 MET A O 1
ATOM 906 N N . VAL A 1 114 ? 15.252 28.287 9.972 1 92.98 114 VAL A N 1
ATOM 907 C CA . VAL A 1 114 ? 15.757 27.227 9.105 1 92.98 114 VAL A CA 1
ATOM 908 C C . VAL A 1 114 ? 15.545 25.87 9.771 1 92.98 114 VAL A C 1
ATOM 910 O O . VAL A 1 114 ? 15.11 24.914 9.124 1 92.98 114 VAL A O 1
ATOM 913 N N . LEU A 1 115 ? 15.827 25.769 11.078 1 93.32 115 LEU A N 1
ATOM 914 C CA . LEU A 1 115 ? 15.655 24.518 11.808 1 93.32 115 LEU A CA 1
ATOM 915 C C . LEU A 1 115 ? 14.184 24.123 11.872 1 93.32 115 LEU A C 1
ATOM 917 O O . LEU A 1 115 ? 13.847 22.945 11.739 1 93.32 115 LEU A O 1
ATOM 921 N N . ARG A 1 116 ? 13.342 25.098 12.055 1 94.77 116 ARG A N 1
ATOM 922 C CA . ARG A 1 116 ? 11.906 24.837 12.056 1 94.77 116 ARG A CA 1
ATOM 923 C C . ARG A 1 116 ? 11.44 24.339 10.692 1 94.77 116 ARG A C 1
ATOM 925 O O . ARG A 1 116 ? 10.559 23.481 10.606 1 94.77 116 ARG A O 1
ATOM 932 N N . ALA A 1 117 ? 12.009 24.881 9.656 1 95.88 117 ALA A N 1
ATOM 933 C CA . ALA A 1 117 ? 11.663 24.452 8.303 1 95.88 117 ALA A CA 1
ATOM 934 C C . ALA A 1 117 ? 12.031 22.988 8.081 1 95.88 117 ALA A C 1
ATOM 936 O O . ALA A 1 117 ? 11.263 22.233 7.479 1 95.88 117 ALA A O 1
ATOM 937 N N . VAL A 1 118 ? 13.191 22.627 8.554 1 95.88 118 VAL A N 1
ATOM 938 C CA . VAL A 1 118 ? 13.629 21.241 8.422 1 95.88 118 VAL A CA 1
ATOM 939 C C . VAL A 1 118 ? 12.69 20.326 9.205 1 95.88 118 VAL A C 1
ATOM 941 O O . VAL A 1 118 ? 12.236 19.302 8.687 1 95.88 118 VAL A O 1
ATOM 944 N N . ALA A 1 119 ? 12.411 20.669 10.456 1 96.74 119 ALA A N 1
ATOM 945 C CA . ALA A 1 119 ? 11.516 19.874 11.294 1 96.74 119 ALA A CA 1
ATOM 946 C C . ALA A 1 119 ? 10.123 19.785 10.678 1 96.74 119 ALA A C 1
ATOM 948 O O . ALA A 1 119 ? 9.522 18.708 10.639 1 96.74 119 ALA A O 1
ATOM 949 N N . GLY A 1 120 ? 9.636 20.946 10.209 1 96.73 120 GLY A N 1
ATOM 950 C CA . GLY A 1 120 ? 8.341 20.966 9.547 1 96.73 120 GLY A CA 1
ATOM 951 C C . GLY A 1 120 ? 8.276 20.059 8.333 1 96.73 120 GLY A C 1
ATOM 952 O O . GLY A 1 120 ? 7.27 19.384 8.109 1 96.73 120 GLY A O 1
ATOM 953 N N . HIS A 1 121 ? 9.314 20.022 7.594 1 96.74 121 HIS A N 1
ATOM 954 C CA . HIS A 1 121 ? 9.387 19.198 6.393 1 96.74 121 HIS A CA 1
ATOM 955 C C . HIS A 1 121 ? 9.348 17.714 6.739 1 96.74 121 HIS A C 1
ATOM 957 O O . HIS A 1 121 ? 8.649 16.937 6.084 1 96.74 121 HIS A O 1
ATOM 963 N N . VAL A 1 122 ? 10.114 17.354 7.747 1 96.59 122 VAL A N 1
ATOM 964 C CA . VAL A 1 122 ? 10.169 15.952 8.147 1 96.59 122 VAL A CA 1
ATOM 965 C C . VAL A 1 122 ? 8.788 15.493 8.611 1 96.59 122 VAL A C 1
ATOM 967 O O . VAL A 1 122 ? 8.32 14.421 8.221 1 96.59 122 VAL A O 1
ATOM 970 N N . ILE A 1 123 ? 8.122 16.286 9.403 1 96.73 123 ILE A N 1
ATOM 971 C CA . ILE A 1 123 ? 6.8 15.953 9.92 1 96.73 123 ILE A CA 1
ATOM 972 C C . ILE A 1 123 ? 5.797 15.889 8.769 1 96.73 123 ILE A C 1
ATOM 974 O O . ILE A 1 123 ? 4.992 14.957 8.69 1 96.73 123 ILE A O 1
ATOM 978 N N . GLN A 1 124 ? 5.852 16.86 7.918 1 96.97 124 GLN A N 1
ATOM 979 C CA . GLN A 1 124 ? 4.963 16.891 6.761 1 96.97 124 GLN A CA 1
ATOM 980 C C . GLN A 1 124 ? 5.136 15.643 5.901 1 96.97 124 GLN A C 1
ATOM 982 O O . GLN A 1 124 ? 4.151 15.036 5.474 1 96.97 124 GLN A O 1
ATOM 987 N N . LYS A 1 125 ? 6.319 15.262 5.612 1 95.06 125 LYS A N 1
ATOM 988 C CA . LYS A 1 125 ? 6.59 14.083 4.795 1 95.06 125 LYS A CA 1
ATOM 989 C C . LYS A 1 125 ? 6.059 12.817 5.462 1 95.06 125 LYS A C 1
ATOM 991 O O . LYS A 1 125 ? 5.602 11.895 4.783 1 95.06 125 LYS A O 1
ATOM 996 N N . ALA A 1 126 ? 6.19 12.773 6.741 1 94.87 126 ALA A N 1
ATOM 997 C CA . ALA A 1 126 ? 5.688 11.609 7.466 1 94.87 126 ALA A CA 1
ATOM 998 C C . ALA A 1 126 ? 4.171 11.497 7.34 1 94.87 126 ALA A C 1
ATOM 1000 O O . ALA A 1 126 ? 3.625 10.391 7.312 1 94.87 126 ALA A O 1
ATOM 1001 N N . PHE A 1 127 ? 3.464 12.613 7.255 1 94.74 127 PHE A N 1
ATOM 1002 C CA . PHE A 1 127 ? 2.024 12.605 7.023 1 94.74 127 PHE A CA 1
ATOM 1003 C C . PHE A 1 127 ? 1.703 12.086 5.627 1 94.74 127 PHE A C 1
ATOM 1005 O O . PHE A 1 127 ? 0.75 11.326 5.445 1 94.74 127 PHE A O 1
ATOM 1012 N N . GLU A 1 128 ? 2.474 12.438 4.677 1 91.4 128 GLU A N 1
ATOM 1013 C CA . GLU A 1 128 ? 2.179 12.139 3.279 1 91.4 128 GLU A CA 1
ATOM 1014 C C . GLU A 1 128 ? 2.55 10.7 2.931 1 91.4 128 GLU A C 1
ATOM 1016 O O . GLU A 1 128 ? 1.914 10.078 2.078 1 91.4 128 GLU A O 1
ATOM 1021 N N . SER A 1 129 ? 3.554 10.176 3.465 1 87.91 129 SER A N 1
ATOM 1022 C CA . SER A 1 129 ? 4.082 8.875 3.069 1 87.91 129 SER A CA 1
ATOM 1023 C C . SER A 1 129 ? 3.361 7.742 3.791 1 87.91 129 SER A C 1
ATOM 1025 O O . SER A 1 129 ? 3.482 6.577 3.406 1 87.91 129 SER A O 1
ATOM 1027 N N . GLY A 1 130 ? 2.626 8.038 4.893 1 86.76 130 GLY A N 1
ATOM 1028 C CA . GLY A 1 130 ? 2.006 6.989 5.686 1 86.76 130 GLY A CA 1
ATOM 1029 C C . GLY A 1 130 ? 2.936 6.4 6.729 1 86.76 130 GLY A C 1
ATOM 1030 O O . GLY A 1 130 ? 2.62 5.38 7.346 1 86.76 130 GLY A O 1
ATOM 1031 N N . GLU A 1 131 ? 4.067 6.947 6.981 1 90.41 131 GLU A N 1
ATOM 1032 C CA . GLU A 1 131 ? 5.021 6.469 7.977 1 90.41 131 GLU A CA 1
ATOM 1033 C C . GLU A 1 131 ? 4.394 6.43 9.368 1 90.41 131 GLU A C 1
ATOM 1035 O O . GLU A 1 131 ? 4.696 5.54 10.166 1 90.41 131 GLU A O 1
ATOM 1040 N N . PHE A 1 132 ? 3.542 7.293 9.607 1 92.04 132 PHE A N 1
ATOM 1041 C CA . PHE A 1 132 ? 2.937 7.381 10.931 1 92.04 132 PHE A CA 1
ATOM 1042 C C . PHE A 1 132 ? 2.065 6.162 11.209 1 92.04 132 PHE A C 1
ATOM 1044 O O . PHE A 1 132 ? 1.768 5.857 12.366 1 92.04 132 PHE A O 1
ATOM 1051 N N . VAL A 1 133 ? 1.669 5.493 10.141 1 85.6 133 VAL A N 1
ATOM 1052 C CA . VAL A 1 133 ? 0.767 4.367 10.36 1 85.6 133 VAL A CA 1
ATOM 1053 C C . VAL A 1 133 ? 1.484 3.059 10.034 1 85.6 133 VAL A C 1
ATOM 1055 O O . VAL A 1 133 ? 0.85 2.007 9.921 1 85.6 133 VAL A O 1
ATOM 1058 N N . GLY A 1 134 ? 2.704 3.095 9.826 1 82.16 134 GLY A N 1
ATOM 1059 C CA . GLY A 1 134 ? 3.545 1.912 9.738 1 82.16 134 GLY A CA 1
ATOM 1060 C C . GLY A 1 134 ? 3.512 1.257 8.37 1 82.16 134 GLY A C 1
ATOM 1061 O O . GLY A 1 134 ? 3.895 0.094 8.223 1 82.16 134 GLY A O 1
ATOM 1062 N N . VAL A 1 135 ? 2.908 1.855 7.367 1 83.58 135 VAL A N 1
ATOM 1063 C CA . VAL A 1 135 ? 2.804 1.202 6.066 1 83.58 135 VAL A CA 1
ATOM 1064 C C . VAL A 1 135 ? 3.717 1.901 5.062 1 83.58 135 VAL A C 1
ATOM 1066 O O . VAL A 1 135 ? 3.855 1.453 3.921 1 83.58 135 VAL A O 1
ATOM 1069 N N . GLY A 1 136 ? 4.344 2.898 5.536 1 80.27 136 GLY A N 1
ATOM 1070 C CA . GLY A 1 136 ? 5.303 3.603 4.7 1 80.27 136 GLY A CA 1
ATOM 1071 C C . GLY A 1 136 ? 4.718 4.061 3.377 1 80.27 136 GLY A C 1
ATOM 1072 O O . GLY A 1 136 ? 3.644 4.667 3.344 1 80.27 136 GLY A O 1
ATOM 1073 N N . ASP A 1 137 ? 5.485 3.737 2.316 1 81.99 137 ASP A N 1
ATOM 1074 C CA . ASP A 1 137 ? 5.081 4.225 1.001 1 81.99 137 ASP A CA 1
ATOM 1075 C C . ASP A 1 137 ? 4.003 3.331 0.391 1 81.99 137 ASP A C 1
ATOM 1077 O O . ASP A 1 137 ? 3.529 3.589 -0.717 1 81.99 137 ASP A O 1
ATOM 1081 N N . GLY A 1 138 ? 3.65 2.352 1.135 1 85.31 138 GLY A N 1
ATOM 1082 C CA . GLY A 1 138 ? 2.599 1.464 0.664 1 85.31 138 GLY A CA 1
ATOM 1083 C C . GLY A 1 138 ? 1.26 2.158 0.499 1 85.31 138 GLY A C 1
ATOM 1084 O O . GLY A 1 138 ? 0.55 1.924 -0.481 1 85.31 138 GLY A O 1
ATOM 1085 N N . LEU A 1 139 ? 0.973 2.966 1.385 1 88.05 139 LEU A N 1
ATOM 1086 C CA . LEU A 1 139 ? -0.292 3.692 1.342 1 88.05 139 LEU A CA 1
ATOM 1087 C C . LEU A 1 139 ? -0.338 4.633 0.144 1 88.05 139 LEU A C 1
ATOM 1089 O O . LEU A 1 139 ? -1.347 4.697 -0.563 1 88.05 139 LEU A O 1
ATOM 1093 N N . VAL A 1 140 ? 0.735 5.295 -0.058 1 88.38 140 VAL A N 1
ATOM 1094 C CA . VAL A 1 140 ? 0.8 6.243 -1.166 1 88.38 140 VAL A CA 1
ATOM 1095 C C . VAL A 1 140 ? 0.624 5.503 -2.49 1 88.38 140 VAL A C 1
ATOM 1097 O O . VAL A 1 140 ? -0.095 5.968 -3.377 1 88.38 140 VAL A O 1
ATOM 1100 N N . ALA A 1 141 ? 1.295 4.418 -2.592 1 86.37 141 ALA A N 1
ATOM 1101 C CA . ALA A 1 141 ? 1.191 3.615 -3.807 1 86.37 141 ALA A CA 1
ATOM 1102 C C . ALA A 1 141 ? -0.249 3.174 -4.052 1 86.37 141 ALA A C 1
ATOM 1104 O O . ALA A 1 141 ? -0.743 3.245 -5.179 1 86.37 141 ALA A O 1
ATOM 1105 N N . MET A 1 142 ? -0.894 2.728 -3.028 1 88.52 142 MET A N 1
ATOM 1106 C CA . MET A 1 142 ? -2.282 2.286 -3.134 1 88.52 142 MET A CA 1
ATOM 1107 C C . MET A 1 142 ? -3.197 3.452 -3.493 1 88.52 142 MET A C 1
ATOM 1109 O O . MET A 1 142 ? -4.06 3.323 -4.363 1 88.52 142 MET A O 1
ATOM 1113 N N . GLU A 1 143 ? -3.001 4.51 -2.855 1 89.07 143 GLU A N 1
ATOM 1114 C CA . GLU A 1 143 ? -3.846 5.674 -3.1 1 89.07 143 GLU A CA 1
ATOM 1115 C C . GLU A 1 143 ? -3.672 6.193 -4.524 1 89.07 143 GLU A C 1
ATOM 1117 O O . GLU A 1 143 ? -4.642 6.601 -5.166 1 89.07 143 GLU A O 1
ATOM 1122 N N . THR A 1 144 ? -2.45 6.261 -4.927 1 85.74 144 THR A N 1
ATOM 1123 C CA . THR A 1 144 ? -2.183 6.71 -6.289 1 85.74 144 THR A CA 1
ATOM 1124 C C . THR A 1 144 ? -2.854 5.788 -7.304 1 85.74 144 THR A C 1
ATOM 1126 O O . THR A 1 144 ? -3.46 6.257 -8.27 1 85.74 144 THR A O 1
ATOM 1129 N N . GLY A 1 145 ? -2.741 4.572 -7.108 1 82.41 145 GLY A N 1
ATOM 1130 C CA . GLY A 1 145 ? -3.368 3.608 -7.999 1 82.41 145 GLY A CA 1
ATOM 1131 C C . GLY A 1 145 ? -4.882 3.699 -8.006 1 82.41 145 GLY A C 1
ATOM 1132 O O . GLY A 1 145 ? -5.51 3.593 -9.062 1 82.41 145 GLY A O 1
ATOM 1133 N N . LEU A 1 146 ? -5.464 3.887 -6.875 1 85.14 146 LEU A N 1
ATOM 1134 C CA . LEU A 1 146 ? -6.917 3.908 -6.741 1 85.14 146 LEU A CA 1
ATOM 1135 C C . LEU A 1 146 ? -7.478 5.276 -7.116 1 85.14 146 LEU A C 1
ATOM 1137 O O . LEU A 1 146 ? -8.608 5.376 -7.598 1 85.14 146 LEU A O 1
ATOM 1141 N N . GLY A 1 147 ? -6.75 6.261 -6.888 1 80.39 147 GLY A N 1
ATOM 1142 C CA . GLY A 1 147 ? -7.221 7.63 -7.021 1 80.39 147 GLY A CA 1
ATOM 1143 C C . GLY A 1 147 ? -7.465 8.04 -8.461 1 80.39 147 GLY A C 1
ATOM 1144 O O . GLY A 1 147 ? -8.299 8.907 -8.732 1 80.39 147 GLY A O 1
ATOM 1145 N N . ARG A 1 148 ? -6.985 7.477 -9.426 1 72.85 148 ARG A N 1
ATOM 1146 C CA . ARG A 1 148 ? -7.032 7.923 -10.815 1 72.85 148 ARG A CA 1
ATOM 1147 C C . ARG A 1 148 ? -8.393 7.632 -11.438 1 72.85 148 ARG A C 1
ATOM 1149 O O . ARG A 1 148 ? -8.843 8.357 -12.328 1 72.85 148 ARG A O 1
ATOM 1156 N N . HIS A 1 149 ? -9.107 6.638 -10.939 1 71.11 149 HIS A N 1
ATOM 1157 C CA . HIS A 1 149 ? -10.288 6.239 -11.696 1 71.11 149 HIS A CA 1
ATOM 1158 C C . HIS A 1 149 ? -11.485 6.022 -10.776 1 71.11 149 HIS A C 1
ATOM 1160 O O . HIS A 1 149 ? -12.504 5.47 -11.196 1 71.11 149 HIS A O 1
ATOM 1166 N N . THR A 1 150 ? -11.324 6.518 -9.652 1 79.57 150 THR A N 1
ATOM 1167 C CA . THR A 1 150 ? -12.44 6.376 -8.723 1 79.57 150 THR A CA 1
ATOM 1168 C C . THR A 1 150 ? -13.011 7.741 -8.352 1 79.57 150 THR A C 1
ATOM 1170 O O . THR A 1 150 ? -12.335 8.762 -8.493 1 79.57 150 THR A O 1
ATOM 1173 N N . SER A 1 151 ? -14.255 7.665 -8.057 1 82.71 151 SER A N 1
ATOM 1174 C CA . SER A 1 151 ? -14.845 8.907 -7.565 1 82.71 151 SER A CA 1
ATOM 1175 C C . SER A 1 151 ? -14.248 9.307 -6.22 1 82.71 151 SER A C 1
ATOM 1177 O O . SER A 1 151 ? -13.763 8.456 -5.472 1 82.71 151 SER A O 1
ATOM 1179 N N . GLY A 1 152 ? -14.312 10.578 -5.994 1 85.57 152 GLY A N 1
ATOM 1180 C CA . GLY A 1 152 ? -13.825 11.057 -4.71 1 85.57 152 GLY A CA 1
ATOM 1181 C C . GLY A 1 152 ? -14.51 10.398 -3.528 1 85.57 152 GLY A C 1
ATOM 1182 O O . GLY A 1 152 ? -13.86 10.061 -2.536 1 85.57 152 GLY A O 1
ATOM 1183 N N . ALA A 1 153 ? -15.746 10.219 -3.675 1 86.34 153 ALA A N 1
ATOM 1184 C CA . ALA A 1 153 ? -16.529 9.643 -2.585 1 86.34 153 ALA A CA 1
ATOM 1185 C C . ALA A 1 153 ? -16.125 8.195 -2.325 1 86.34 153 ALA A C 1
ATOM 1187 O O . ALA A 1 153 ? -15.886 7.806 -1.179 1 86.34 153 ALA A O 1
ATOM 1188 N N . GLU A 1 154 ? -16.053 7.414 -3.376 1 85.88 154 GLU A N 1
ATOM 1189 C CA . GLU A 1 154 ? -15.669 6.012 -3.237 1 85.88 154 GLU A CA 1
ATOM 1190 C C . GLU A 1 154 ? -14.243 5.881 -2.708 1 85.88 154 GLU A C 1
ATOM 1192 O O . GLU A 1 154 ? -13.977 5.066 -1.822 1 85.88 154 GLU A O 1
ATOM 1197 N N . PHE A 1 155 ? -13.386 6.646 -3.215 1 90.32 155 PHE A N 1
ATOM 1198 C CA . PHE A 1 155 ? -11.983 6.637 -2.818 1 90.32 155 PHE A CA 1
ATOM 1199 C C . PHE A 1 155 ? -11.837 6.966 -1.337 1 90.32 155 PHE A C 1
ATOM 1201 O O . PHE A 1 155 ? -11.144 6.259 -0.603 1 90.32 155 PHE A O 1
ATOM 1208 N N . ASN A 1 156 ? -12.425 7.986 -0.924 1 91.46 156 ASN A N 1
ATOM 1209 C CA . ASN A 1 156 ? -12.227 8.44 0.449 1 91.46 156 ASN A CA 1
ATOM 1210 C C . ASN A 1 156 ? -12.933 7.528 1.448 1 91.46 156 ASN A C 1
ATOM 1212 O O . ASN A 1 156 ? -12.48 7.376 2.584 1 91.46 156 ASN A O 1
ATOM 1216 N N . LYS A 1 157 ? -14.004 6.98 1.048 1 87.44 157 LYS A N 1
ATOM 1217 C CA . LYS A 1 157 ? -14.617 5.959 1.893 1 87.44 157 LYS A CA 1
ATOM 1218 C C . LYS A 1 157 ? -13.673 4.777 2.099 1 87.44 157 LYS A C 1
ATOM 1220 O O . LYS A 1 157 ? -13.525 4.282 3.218 1 87.44 157 LYS A O 1
ATOM 1225 N N . TRP A 1 158 ? -13.13 4.34 1.003 1 90.38 158 TRP A N 1
ATOM 1226 C CA . TRP A 1 158 ? -12.142 3.27 1.094 1 90.38 158 TRP A CA 1
ATOM 1227 C C . TRP A 1 158 ? -10.989 3.67 2.008 1 90.38 158 TRP A C 1
ATOM 1229 O O . TRP A 1 158 ? -10.562 2.885 2.859 1 90.38 158 TRP A O 1
ATOM 1239 N N . ARG A 1 159 ? -10.437 4.858 1.811 1 91.71 159 ARG A N 1
ATOM 1240 C CA . ARG A 1 159 ? -9.326 5.353 2.616 1 91.71 159 ARG A CA 1
ATOM 1241 C C . ARG A 1 159 ? -9.689 5.373 4.097 1 91.71 159 ARG A C 1
ATOM 1243 O O . ARG A 1 159 ? -8.913 4.915 4.939 1 91.71 159 ARG A O 1
ATOM 1250 N N . SER A 1 160 ? -10.842 5.922 4.394 1 91.63 160 SER A N 1
ATOM 1251 C CA . SER A 1 160 ? -11.298 6.003 5.778 1 91.63 160 SER A CA 1
ATOM 1252 C C . SER A 1 160 ? -11.399 4.618 6.409 1 91.63 160 SER A C 1
ATOM 1254 O O . SER A 1 160 ? -10.926 4.404 7.527 1 91.63 160 SER A O 1
ATOM 1256 N N . GLN A 1 161 ? -11.91 3.716 5.688 1 88.16 161 GLN A N 1
ATOM 1257 C CA . GLN A 1 161 ? -12.042 2.353 6.192 1 88.16 161 GLN A CA 1
ATOM 1258 C C . GLN A 1 161 ? -10.674 1.714 6.415 1 88.16 161 GLN A C 1
ATOM 1260 O O . GLN A 1 161 ? -10.477 0.981 7.386 1 88.16 161 GLN A O 1
ATOM 1265 N N . THR A 1 162 ? -9.831 1.918 5.478 1 90.75 162 THR A N 1
ATOM 1266 C CA . THR A 1 162 ? -8.474 1.396 5.597 1 90.75 162 THR A CA 1
ATOM 1267 C C . THR A 1 162 ? -7.803 1.919 6.864 1 90.75 162 THR A C 1
ATOM 1269 O O . THR A 1 162 ? -7.204 1.149 7.618 1 90.75 162 THR A O 1
ATOM 1272 N N . PHE A 1 163 ? -7.965 3.186 7.149 1 91.1 163 PHE A N 1
ATOM 1273 C CA . PHE A 1 163 ? -7.337 3.776 8.326 1 91.1 163 PHE A CA 1
ATOM 1274 C C . PHE A 1 163 ? -7.995 3.267 9.603 1 91.1 163 PHE A C 1
ATOM 1276 O O . PHE A 1 163 ? -7.329 3.104 10.627 1 91.1 163 PHE A O 1
ATOM 1283 N N . ILE A 1 164 ? -9.242 3.083 9.559 1 87.34 164 ILE A N 1
ATOM 1284 C CA . ILE A 1 164 ? -9.929 2.529 10.72 1 87.34 164 ILE A CA 1
ATOM 1285 C C . ILE A 1 164 ? -9.373 1.142 11.036 1 87.34 164 ILE A C 1
ATOM 1287 O O . ILE A 1 164 ? -9.101 0.825 12.197 1 87.34 164 ILE A O 1
ATOM 1291 N N . MET A 1 165 ? -9.14 0.414 10.02 1 87.84 165 MET A N 1
ATOM 1292 C CA . MET A 1 165 ? -8.573 -0.916 10.223 1 87.84 165 MET A CA 1
ATOM 1293 C C . MET A 1 165 ? -7.134 -0.823 10.722 1 87.84 165 MET A C 1
ATOM 1295 O O . MET A 1 165 ? -6.733 -1.573 11.613 1 87.84 165 MET A O 1
ATOM 1299 N N . LEU A 1 166 ? -6.444 0.064 10.146 1 86.67 166 LEU A N 1
ATOM 1300 C CA . LEU A 1 166 ? -5.063 0.272 10.569 1 86.67 166 LEU A CA 1
ATOM 1301 C C . LEU A 1 166 ? -5.002 0.717 12.026 1 86.67 166 LEU A C 1
ATOM 1303 O O . LEU A 1 166 ? -4.115 0.294 12.772 1 86.67 166 LEU A O 1
ATOM 1307 N N . SER A 1 167 ? -5.896 1.584 12.324 1 84.08 167 SER A N 1
ATOM 1308 C CA . SER A 1 167 ? -5.926 2.087 13.693 1 84.08 167 SER A CA 1
ATOM 1309 C C . SER A 1 167 ? -6.135 0.955 14.693 1 84.08 167 SER A C 1
ATOM 1311 O O . SER A 1 167 ? -5.607 0.997 15.806 1 84.08 167 SER A O 1
ATOM 1313 N N . LYS A 1 168 ? -6.826 0.026 14.32 1 79.78 168 LYS A N 1
ATOM 1314 C CA . LYS A 1 168 ? -7.061 -1.134 15.174 1 79.78 168 LYS A CA 1
ATOM 1315 C C . LYS A 1 168 ? -5.839 -2.048 15.209 1 79.78 168 LYS A C 1
ATOM 1317 O O . LYS A 1 168 ? -5.532 -2.643 16.244 1 79.78 168 LYS A O 1
ATOM 1322 N N . ALA A 1 169 ? -5.182 -2.107 14.136 1 77.99 169 ALA A N 1
ATOM 1323 C CA . ALA A 1 169 ? -4.041 -3.009 13.999 1 77.99 169 ALA A CA 1
ATOM 1324 C C . ALA A 1 169 ? -2.771 -2.374 14.557 1 77.99 169 ALA A C 1
ATOM 1326 O O . ALA A 1 169 ? -1.79 -3.07 14.831 1 77.99 169 ALA A O 1
ATOM 1327 N N . PHE A 1 170 ? -2.789 -1.115 14.603 1 77.55 170 PHE A N 1
ATOM 1328 C CA . PHE A 1 170 ? -1.622 -0.361 15.045 1 77.55 170 PHE A CA 1
ATOM 1329 C C . PHE A 1 170 ? -1.434 -0.487 16.553 1 77.55 170 PHE A C 1
ATOM 1331 O O . PHE A 1 170 ? -1.973 0.313 17.32 1 77.55 170 PHE A O 1
ATOM 1338 N N . THR A 1 171 ? -0.651 -1.429 16.926 1 76.89 171 THR A N 1
ATOM 1339 C CA . THR A 1 171 ? -0.417 -1.745 18.331 1 76.89 171 THR A CA 1
ATOM 1340 C C . THR A 1 171 ? 0.422 -0.658 18.997 1 76.89 171 THR A C 1
ATOM 1342 O O . THR A 1 171 ? 0.998 0.193 18.317 1 76.89 171 THR A O 1
ATOM 1345 N N . THR A 1 172 ? 0.495 -0.685 20.294 1 81.47 172 THR A N 1
ATOM 1346 C CA . THR A 1 172 ? 1.313 0.243 21.067 1 81.47 172 THR A CA 1
ATOM 1347 C C . THR A 1 172 ? 2.786 0.105 20.694 1 81.47 172 THR A C 1
ATOM 1349 O O . THR A 1 172 ? 3.505 1.103 20.603 1 81.47 172 THR A O 1
ATOM 1352 N N . GLU A 1 173 ? 3.162 -1.13 20.413 1 83.78 173 GLU A N 1
ATOM 1353 C CA . GLU A 1 173 ? 4.556 -1.387 20.065 1 83.78 173 GLU A CA 1
ATOM 1354 C C . GLU A 1 173 ? 4.893 -0.827 18.685 1 83.78 173 GLU A C 1
ATOM 1356 O O . GLU A 1 173 ? 5.961 -0.243 18.491 1 83.78 173 GLU A O 1
ATOM 1361 N N . SER A 1 174 ? 3.969 -1.09 17.757 1 83.68 174 SER A N 1
ATOM 1362 C CA . SER A 1 174 ? 4.189 -0.568 16.413 1 83.68 174 SER A CA 1
ATOM 1363 C C . SER A 1 174 ? 4.24 0.957 16.414 1 83.68 174 SER A C 1
ATOM 1365 O O . SER A 1 174 ? 5.076 1.555 15.733 1 83.68 174 SER A O 1
ATOM 1367 N N . LYS A 1 175 ? 3.382 1.574 17.165 1 85.79 175 LYS A N 1
ATOM 1368 C CA . LYS A 1 175 ? 3.366 3.03 17.276 1 85.79 175 LYS A CA 1
ATOM 1369 C C . LYS A 1 175 ? 4.662 3.549 17.892 1 85.79 175 LYS A C 1
ATOM 1371 O O . LYS A 1 175 ? 5.22 4.547 17.43 1 85.79 175 LYS A O 1
ATOM 1376 N N . ALA A 1 176 ? 5.074 2.875 18.924 1 90.65 176 ALA A N 1
ATOM 1377 C CA . ALA A 1 176 ? 6.314 3.269 19.588 1 90.65 176 ALA A CA 1
ATOM 1378 C C . ALA A 1 176 ? 7.497 3.2 18.627 1 90.65 176 ALA A C 1
ATOM 1380 O O . ALA A 1 176 ? 8.381 4.06 18.658 1 90.65 176 ALA A O 1
ATOM 1381 N N . HIS A 1 177 ? 7.487 2.188 17.839 1 92.94 177 HIS A N 1
ATOM 1382 C CA . HIS A 1 177 ? 8.566 2.04 16.869 1 92.94 177 HIS A CA 1
ATOM 1383 C C . HIS A 1 177 ? 8.563 3.184 15.861 1 92.94 177 HIS A C 1
ATOM 1385 O O . HIS A 1 177 ? 9.619 3.724 15.524 1 92.94 177 HIS A O 1
ATOM 1391 N N . VAL A 1 178 ? 7.438 3.485 15.391 1 92.66 178 VAL A N 1
ATOM 1392 C CA . VAL A 1 178 ? 7.297 4.569 14.425 1 92.66 178 VAL A CA 1
ATOM 1393 C C . VAL A 1 178 ? 7.735 5.887 15.06 1 92.66 178 VAL A C 1
ATOM 1395 O O . VAL A 1 178 ? 8.502 6.647 14.463 1 92.66 178 VAL A O 1
ATOM 1398 N N . VAL A 1 179 ? 7.28 6.163 16.253 1 95.17 179 VAL A N 1
ATOM 1399 C CA . VAL A 1 179 ? 7.591 7.397 16.966 1 95.17 179 VAL A CA 1
ATOM 1400 C C . VAL A 1 179 ? 9.097 7.493 17.202 1 95.17 179 VAL A C 1
ATOM 1402 O O . VAL A 1 179 ? 9.706 8.535 16.95 1 95.17 179 VAL A O 1
ATOM 1405 N N . THR A 1 180 ? 9.695 6.414 17.577 1 95.88 180 THR A N 1
ATOM 1406 C CA . THR A 1 180 ? 11.128 6.388 17.847 1 95.88 180 THR A CA 1
ATOM 1407 C C . THR A 1 180 ? 11.924 6.629 16.568 1 95.88 180 THR A C 1
ATOM 1409 O O . THR A 1 180 ? 12.89 7.395 16.566 1 95.88 180 THR A O 1
ATOM 1412 N N . THR A 1 181 ? 11.521 5.999 15.514 1 95.75 181 THR A N 1
ATOM 1413 C CA . THR A 1 181 ? 12.244 6.104 14.252 1 95.75 181 THR A CA 1
ATOM 1414 C C . THR A 1 181 ? 12.223 7.54 13.735 1 95.75 181 THR A C 1
ATOM 1416 O O . THR A 1 181 ? 13.263 8.083 13.356 1 95.75 181 THR A O 1
ATOM 1419 N N . ILE A 1 182 ? 11.118 8.157 13.76 1 96.05 182 ILE A N 1
ATOM 1420 C CA . ILE A 1 182 ? 10.977 9.508 13.229 1 96.05 182 ILE A CA 1
ATOM 1421 C C . ILE A 1 182 ? 11.673 10.503 14.156 1 96.05 182 ILE A C 1
ATOM 1423 O O . ILE A 1 182 ? 12.338 11.432 13.693 1 96.05 182 ILE A O 1
ATOM 1427 N N . SER A 1 183 ? 11.523 10.307 15.488 1 97.16 183 SER A N 1
ATOM 1428 C CA . SER A 1 183 ? 12.172 11.189 16.452 1 97.16 183 SER A CA 1
ATOM 1429 C C . SER A 1 183 ? 13.69 11.134 16.318 1 97.16 183 SER A C 1
ATOM 1431 O O . SER A 1 183 ? 14.357 12.171 16.322 1 97.16 183 SER A O 1
ATOM 1433 N N . GLN A 1 184 ? 14.187 9.939 16.175 1 96.4 184 GLN A N 1
ATOM 1434 C CA . GLN A 1 184 ? 15.63 9.779 16.033 1 96.4 184 GLN A CA 1
ATOM 1435 C C . GLN A 1 184 ? 16.13 10.422 14.742 1 96.4 184 GLN A C 1
ATOM 1437 O O . GLN A 1 184 ? 17.191 11.05 14.726 1 96.4 184 GLN A O 1
ATOM 1442 N N . ARG A 1 185 ? 15.425 10.186 13.722 1 96 185 ARG A N 1
ATOM 1443 C CA . ARG A 1 185 ? 15.811 10.791 12.451 1 96 185 ARG A CA 1
ATOM 1444 C C . ARG A 1 185 ? 15.874 12.311 12.565 1 96 185 ARG A C 1
ATOM 1446 O O . ARG A 1 185 ? 16.859 12.929 12.156 1 96 185 ARG A O 1
ATOM 1453 N N . LEU A 1 186 ? 14.864 12.915 13.122 1 95.96 186 LEU A N 1
ATOM 1454 C CA . LEU A 1 186 ? 14.802 14.366 13.257 1 95.96 186 LEU A CA 1
ATOM 1455 C C . LEU A 1 186 ? 15.905 14.874 14.18 1 95.96 186 LEU A C 1
ATOM 1457 O O . LEU A 1 186 ? 16.562 15.873 13.878 1 95.96 186 LEU A O 1
ATOM 1461 N N . ASP A 1 187 ? 16.085 14.225 15.258 1 94.3 187 ASP A N 1
ATOM 1462 C CA . ASP A 1 187 ? 17.145 14.614 16.183 1 94.3 187 ASP A CA 1
ATOM 1463 C C . ASP A 1 187 ? 18.516 14.524 15.518 1 94.3 187 ASP A C 1
ATOM 1465 O O . ASP A 1 187 ? 19.362 15.402 15.704 1 94.3 187 ASP A O 1
ATOM 1469 N N . ASN A 1 188 ? 18.718 13.437 14.765 1 93.04 188 ASN A N 1
ATOM 1470 C CA . ASN A 1 188 ? 19.991 13.269 14.073 1 93.04 188 ASN A CA 1
ATOM 1471 C C . ASN A 1 188 ? 20.216 14.369 13.039 1 93.04 188 ASN A C 1
ATOM 1473 O O . ASN A 1 188 ? 21.342 14.835 12.857 1 93.04 188 ASN A O 1
ATOM 1477 N N . LEU A 1 189 ? 19.23 14.745 12.387 1 93.75 189 LEU A N 1
ATOM 1478 C CA . LEU A 1 189 ? 19.33 15.785 11.368 1 93.75 189 LEU A CA 1
ATOM 1479 C C . LEU A 1 189 ? 19.717 17.121 11.992 1 93.75 189 LEU A C 1
ATOM 1481 O O . LEU A 1 189 ? 20.515 17.869 11.421 1 93.75 189 LEU A O 1
ATOM 1485 N N . LEU A 1 190 ? 19.22 17.391 13.153 1 92.03 190 LEU A N 1
ATOM 1486 C CA . LEU A 1 190 ? 19.393 18.725 13.717 1 92.03 190 LEU A CA 1
ATOM 1487 C C . LEU A 1 190 ? 20.491 18.73 14.775 1 92.03 190 LEU A C 1
ATOM 1489 O O . LEU A 1 190 ? 20.897 19.794 15.25 1 92.03 190 LEU A O 1
ATOM 1493 N N . SER A 1 191 ? 21.052 17.568 15.086 1 89.07 191 SER A N 1
ATOM 1494 C CA . SER A 1 191 ? 22.014 17.41 16.172 1 89.07 191 SER A CA 1
ATOM 1495 C C . SER A 1 191 ? 23.239 18.294 15.958 1 89.07 191 SER A C 1
ATOM 1497 O O . SER A 1 191 ? 23.835 18.781 16.92 1 89.07 191 SER A O 1
ATOM 1499 N N . PRO A 1 192 ? 23.617 18.541 14.679 1 86.64 192 PRO A N 1
ATOM 1500 C CA . PRO A 1 192 ? 24.775 19.419 14.496 1 86.64 192 PRO A CA 1
ATOM 1501 C C . PRO A 1 192 ? 24.539 20.827 15.037 1 86.64 192 PRO A C 1
ATOM 1503 O O . PRO A 1 192 ? 25.496 21.564 15.29 1 86.64 192 PRO A O 1
ATOM 1506 N N . PHE A 1 193 ? 23.308 21.223 15.255 1 87.37 193 PHE A N 1
ATOM 1507 C CA . PHE A 1 193 ? 22.979 22.566 15.717 1 87.37 193 PHE A CA 1
ATOM 1508 C C . PHE A 1 193 ? 22.705 22.571 17.216 1 87.37 193 PHE A C 1
ATOM 1510 O O . PHE A 1 193 ? 22.433 23.623 17.799 1 87.37 193 PHE A O 1
ATOM 1517 N N . ALA A 1 194 ? 22.771 21.39 17.818 1 84.12 194 ALA A N 1
ATOM 1518 C CA . ALA A 1 194 ? 22.36 21.268 19.214 1 84.12 194 ALA A CA 1
ATOM 1519 C C . ALA A 1 194 ? 23.374 21.928 20.144 1 84.12 194 ALA A C 1
ATOM 1521 O O . ALA A 1 194 ? 24.583 21.84 19.918 1 84.12 194 ALA A O 1
ATOM 1522 N N . THR A 1 195 ? 22.795 22.723 21.009 1 71.58 195 THR A N 1
ATOM 1523 C CA . THR A 1 195 ? 23.618 23.354 22.035 1 71.58 195 THR A CA 1
ATOM 1524 C C . THR A 1 195 ? 23.735 22.455 23.263 1 71.58 195 THR A C 1
ATOM 1526 O O . THR A 1 195 ? 24.75 22.48 23.962 1 71.58 195 THR A O 1
ATOM 1529 N N . THR A 1 196 ? 22.515 21.88 23.577 1 64.18 196 THR A N 1
ATOM 1530 C CA . THR A 1 196 ? 22.474 21.116 24.819 1 64.18 196 THR A CA 1
ATOM 1531 C C . THR A 1 196 ? 23.048 19.717 24.613 1 64.18 196 THR A C 1
ATOM 1533 O O . THR A 1 196 ? 22.944 19.152 23.522 1 64.18 196 THR A O 1
ATOM 1536 N N . THR A 1 197 ? 23.815 19.313 25.513 1 62.79 197 THR A N 1
ATOM 1537 C CA . THR A 1 197 ? 24.576 18.068 25.517 1 62.79 197 THR A CA 1
ATOM 1538 C C . THR A 1 197 ? 23.646 16.867 25.657 1 62.79 197 THR A C 1
ATOM 1540 O O . THR A 1 197 ? 24.017 15.744 25.308 1 62.79 197 THR A O 1
ATOM 1543 N N . SER A 1 198 ? 22.326 17.112 26.183 1 78.59 198 SER A N 1
ATOM 1544 C CA . SER A 1 198 ? 21.725 15.831 26.541 1 78.59 198 SER A CA 1
ATOM 1545 C C . SER A 1 198 ? 20.768 15.348 25.456 1 78.59 198 SER A C 1
ATOM 1547 O O . SER A 1 198 ? 19.657 15.866 25.325 1 78.59 198 SER A O 1
ATOM 1549 N N . GLN A 1 199 ? 21.108 14.453 24.698 1 83.59 199 GLN A N 1
ATOM 1550 C CA . GLN A 1 199 ? 20.345 13.834 23.62 1 83.59 199 GLN A CA 1
ATOM 1551 C C . GLN A 1 199 ? 19.121 13.102 24.162 1 83.59 199 GLN A C 1
ATOM 1553 O O . GLN A 1 199 ? 18.025 13.221 23.609 1 83.59 199 GLN A O 1
ATOM 1558 N N . PRO A 1 200 ? 19.153 12.479 25.357 1 86.26 200 PRO A N 1
ATOM 1559 C CA . PRO A 1 200 ? 17.975 11.762 25.85 1 86.26 200 PRO A CA 1
ATOM 1560 C C . PRO A 1 200 ? 16.807 12.694 26.165 1 86.26 200 PRO A C 1
ATOM 1562 O O . PRO A 1 200 ? 15.649 12.342 25.924 1 86.26 200 PRO A O 1
ATOM 1565 N N . GLU A 1 201 ? 17.124 13.845 26.729 1 85.18 201 GLU A N 1
ATOM 1566 C CA . GLU A 1 201 ? 16.067 14.801 27.047 1 85.18 201 GLU A CA 1
ATOM 1567 C C . GLU A 1 201 ? 15.42 15.351 25.779 1 85.18 201 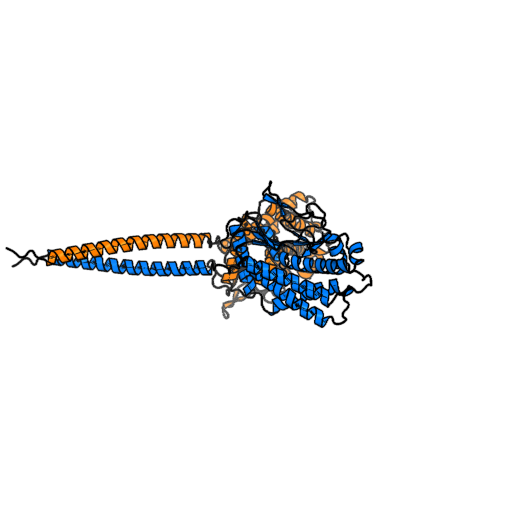GLU A C 1
ATOM 1569 O O . GLU A 1 201 ? 14.197 15.495 25.712 1 85.18 201 GLU A O 1
ATOM 1574 N N . ARG A 1 202 ? 16.185 15.678 24.769 1 91.03 202 ARG A N 1
ATOM 1575 C CA . ARG A 1 202 ? 15.679 16.18 23.496 1 91.03 202 ARG A CA 1
ATOM 1576 C C . ARG A 1 202 ? 14.773 15.153 22.824 1 91.03 202 ARG A C 1
ATOM 1578 O O . ARG A 1 202 ? 13.687 15.493 22.349 1 91.03 202 ARG A O 1
ATOM 1585 N N . LEU A 1 203 ? 15.208 13.925 22.92 1 92.67 203 LEU A N 1
ATOM 1586 C CA . LEU A 1 203 ? 14.452 12.85 22.287 1 92.67 203 LEU A CA 1
ATOM 1587 C C . LEU A 1 203 ? 13.138 12.604 23.022 1 92.67 203 LEU A C 1
ATOM 1589 O O . LEU A 1 203 ? 12.125 12.279 22.398 1 92.67 203 LEU A O 1
ATOM 1593 N N . HIS A 1 204 ? 13.229 12.733 24.306 1 90.2 204 HIS A N 1
ATOM 1594 C CA . HIS A 1 204 ? 12.021 12.522 25.095 1 90.2 204 HIS A CA 1
ATOM 1595 C C . HIS A 1 204 ? 10.934 13.523 24.718 1 90.2 204 HIS A C 1
ATOM 1597 O O . HIS A 1 204 ? 9.783 13.14 24.492 1 90.2 204 HIS A O 1
ATOM 1603 N N . PHE A 1 205 ? 11.273 14.751 24.67 1 91.68 205 PHE A N 1
ATOM 1604 C CA . PHE A 1 205 ? 10.326 15.791 24.288 1 91.68 205 PHE A CA 1
ATOM 1605 C C . PHE A 1 205 ? 9.851 15.59 22.854 1 91.68 205 PHE A C 1
ATOM 1607 O O . PHE A 1 205 ? 8.652 15.658 22.576 1 91.68 205 PHE A O 1
ATOM 1614 N N . LEU A 1 206 ? 10.767 15.305 22.018 1 96.05 206 LEU A N 1
ATOM 1615 C CA . LEU A 1 206 ? 10.453 15.126 20.605 1 96.05 206 LEU A CA 1
ATOM 1616 C C . LEU A 1 206 ? 9.519 13.938 20.401 1 96.05 206 LEU A C 1
ATOM 1618 O O . LEU A 1 206 ? 8.617 13.989 19.562 1 96.05 206 LEU A O 1
ATOM 1622 N N . SER A 1 207 ? 9.711 12.883 21.156 1 96.31 207 SER A N 1
ATOM 1623 C CA . SER A 1 207 ? 8.879 11.691 21.027 1 96.31 207 SER A CA 1
ATOM 1624 C C . SER A 1 207 ? 7.419 12 21.338 1 96.31 207 SER A C 1
ATOM 1626 O O . SER A 1 207 ? 6.514 11.428 20.727 1 96.31 207 SER A O 1
ATOM 1628 N N . ARG A 1 208 ? 7.152 12.9 22.214 1 93.66 208 ARG A N 1
ATOM 1629 C CA . ARG A 1 208 ? 5.783 13.288 22.535 1 93.66 208 ARG A CA 1
ATOM 1630 C C . ARG A 1 208 ? 5.147 14.056 21.381 1 93.66 208 ARG A C 1
ATOM 1632 O O . ARG A 1 208 ? 3.966 13.869 21.08 1 93.66 208 ARG A O 1
ATOM 1639 N N . ILE A 1 209 ? 5.916 14.907 20.8 1 96.67 209 ILE A N 1
ATOM 1640 C CA . ILE A 1 209 ? 5.427 15.678 19.662 1 96.67 209 ILE A CA 1
ATOM 1641 C C . ILE A 1 209 ? 5.091 14.737 18.507 1 96.67 209 ILE A C 1
ATOM 1643 O O . ILE A 1 209 ? 4.017 14.836 17.909 1 96.67 209 ILE A O 1
ATOM 1647 N N . VAL A 1 210 ? 5.977 13.807 18.241 1 97.54 210 VAL A N 1
ATOM 1648 C CA . VAL A 1 210 ? 5.802 12.875 17.132 1 97.54 210 VAL A CA 1
ATOM 1649 C C . VAL A 1 210 ? 4.629 11.941 17.421 1 97.54 210 VAL A C 1
ATOM 1651 O O . VAL A 1 210 ? 3.879 11.577 16.513 1 97.54 210 VAL A O 1
ATOM 1654 N N . GLU A 1 211 ? 4.518 11.58 18.654 1 94.22 211 GLU A N 1
ATOM 1655 C CA . GLU A 1 211 ? 3.377 10.75 19.027 1 94.22 211 GLU A CA 1
ATOM 1656 C C . GLU A 1 211 ? 2.058 11.466 18.751 1 94.22 211 GLU A C 1
ATOM 1658 O O . GLU A 1 211 ? 1.104 10.856 18.265 1 94.22 211 GLU A O 1
ATOM 1663 N N . SER A 1 212 ? 2.004 12.687 19.135 1 94.61 212 SER A N 1
ATOM 1664 C CA . SER A 1 212 ? 0.818 13.489 18.852 1 94.61 212 SER A CA 1
ATOM 1665 C C . SER A 1 212 ? 0.55 13.567 17.352 1 94.61 212 SER A C 1
ATOM 1667 O O . SER A 1 212 ? -0.6 13.476 16.917 1 94.61 212 SER A O 1
ATOM 1669 N N . ALA A 1 213 ? 1.538 13.753 16.578 1 97.05 213 ALA A N 1
ATOM 1670 C CA . ALA A 1 213 ? 1.409 13.812 15.124 1 97.05 213 ALA A CA 1
ATOM 1671 C C . ALA A 1 213 ? 0.901 12.487 14.564 1 97.05 213 ALA A C 1
ATOM 1673 O O . ALA A 1 213 ? 0.042 12.468 13.679 1 97.05 213 ALA A O 1
ATOM 1674 N N . ALA A 1 214 ? 1.45 11.384 15.052 1 94.26 214 ALA A N 1
ATOM 1675 C CA . ALA A 1 214 ? 1.023 10.06 14.607 1 94.26 214 ALA A CA 1
ATOM 1676 C C . ALA A 1 214 ? -0.457 9.834 14.9 1 94.26 214 ALA A C 1
ATOM 1678 O O . ALA A 1 214 ? -1.192 9.316 14.056 1 94.26 214 ALA A O 1
ATOM 1679 N N . THR A 1 215 ? -0.854 10.233 16.093 1 91.99 215 THR A N 1
ATOM 1680 C CA . THR A 1 215 ? -2.26 10.117 16.467 1 91.99 215 THR A CA 1
ATOM 1681 C C . THR A 1 215 ? -3.135 10.966 15.549 1 91.99 215 THR A C 1
ATOM 1683 O O . THR A 1 215 ? -4.204 10.527 15.121 1 91.99 215 THR A O 1
ATOM 1686 N N . LEU A 1 216 ? -2.664 12.091 15.296 1 94.22 216 LEU A N 1
ATOM 1687 C CA . LEU A 1 216 ? -3.395 12.985 14.404 1 94.22 216 LEU A CA 1
ATOM 1688 C C . LEU A 1 216 ? -3.495 12.393 13.003 1 94.22 216 LEU A C 1
ATOM 1690 O O . LEU A 1 216 ? -4.537 12.499 12.352 1 94.22 216 LEU A O 1
ATOM 1694 N N . SER A 1 217 ? -2.451 11.85 12.531 1 94.45 217 SER A N 1
ATOM 1695 C CA . SER A 1 217 ? -2.445 11.224 11.213 1 94.45 217 SER A CA 1
ATOM 1696 C C . SER A 1 217 ? -3.508 10.135 11.113 1 94.45 217 SER A C 1
ATOM 1698 O O . SER A 1 217 ? -4.247 10.07 10.128 1 94.45 217 SER A O 1
ATOM 1700 N N . LEU A 1 218 ? -3.582 9.33 12.106 1 91.43 218 LEU A N 1
ATOM 1701 C CA . LEU A 1 218 ? -4.59 8.275 12.143 1 91.43 218 LEU A CA 1
ATOM 1702 C C . LEU A 1 218 ? -5.995 8.867 12.181 1 91.43 218 LEU A C 1
ATOM 1704 O O . LEU A 1 218 ? -6.883 8.414 11.456 1 91.43 218 LEU A O 1
ATOM 1708 N N . ASP A 1 219 ? -6.157 9.827 12.981 1 91.24 219 ASP A N 1
ATOM 1709 C CA . ASP A 1 219 ? -7.467 10.457 13.114 1 91.24 219 ASP A CA 1
ATOM 1710 C C . ASP A 1 219 ? -7.92 11.067 11.79 1 91.24 219 ASP A C 1
ATOM 1712 O O . ASP A 1 219 ? -9.089 10.952 11.415 1 91.24 219 ASP A O 1
ATOM 1716 N N . LEU A 1 220 ? -7.016 11.756 11.151 1 94.65 220 LEU A N 1
ATOM 1717 C CA . LEU A 1 220 ? -7.349 12.378 9.874 1 94.65 220 LEU A CA 1
ATOM 1718 C C . LEU A 1 220 ? -7.713 11.323 8.834 1 94.65 220 LEU A C 1
ATOM 1720 O O . LEU A 1 220 ? -8.659 11.505 8.064 1 94.65 220 LEU A O 1
ATOM 1724 N N . GLY A 1 221 ? -6.925 10.276 8.82 1 92.87 221 GLY A N 1
ATOM 1725 C CA . GLY A 1 221 ? -7.172 9.216 7.856 1 92.87 221 GLY A CA 1
ATOM 1726 C C . GLY A 1 221 ? -8.53 8.56 8.024 1 92.87 221 GLY A C 1
ATOM 1727 O O . GLY A 1 221 ? -9.119 8.083 7.052 1 92.87 221 GLY A O 1
ATOM 1728 N N . CYS A 1 222 ? -8.972 8.532 9.218 1 91.22 222 CYS A N 1
ATOM 1729 C CA . CYS A 1 222 ? -10.227 7.853 9.521 1 91.22 222 CYS A CA 1
ATOM 1730 C C . CYS A 1 222 ? -11.42 8.683 9.061 1 91.22 222 CYS A C 1
ATOM 1732 O O . CYS A 1 222 ? -12.547 8.187 9.019 1 91.22 222 CYS A O 1
ATOM 1734 N N . GLN A 1 223 ? -11.149 9.907 8.657 1 92.53 223 GLN A N 1
ATOM 1735 C CA . GLN A 1 223 ? -12.243 10.777 8.239 1 92.53 223 GLN A CA 1
ATOM 1736 C C . GLN A 1 223 ? -12.66 10.484 6.801 1 92.53 223 GLN A C 1
ATOM 1738 O O . GLN A 1 223 ? -11.85 10.019 5.997 1 92.53 223 GLN A O 1
ATOM 1743 N N . ILE A 1 224 ? -13.923 10.808 6.479 1 91.33 224 ILE A N 1
ATOM 1744 C CA . ILE A 1 224 ? -14.421 10.649 5.118 1 91.33 224 ILE A CA 1
ATOM 1745 C C . ILE A 1 224 ? -13.946 11.816 4.255 1 91.33 224 ILE A C 1
ATOM 1747 O O . ILE A 1 224 ? -13.646 11.639 3.072 1 91.33 224 ILE A O 1
ATOM 1751 N N . ALA A 1 225 ? -13.922 12.959 4.908 1 93.89 225 ALA A N 1
ATOM 1752 C CA . ALA A 1 225 ? -13.313 14.082 4.2 1 93.89 225 ALA A CA 1
ATOM 1753 C C . ALA A 1 225 ? -11.83 13.828 3.942 1 93.89 225 ALA A C 1
ATOM 1755 O O . ALA A 1 225 ? -11.195 13.047 4.653 1 93.89 225 ALA A O 1
ATOM 1756 N N . LYS A 1 226 ? -11.371 14.431 2.924 1 93.62 226 LYS A N 1
ATOM 1757 C CA . LYS A 1 226 ? -9.966 14.267 2.563 1 93.62 226 LYS A CA 1
ATOM 1758 C C . LYS A 1 226 ? -9.114 15.389 3.149 1 93.62 226 LYS A C 1
ATOM 1760 O O . LYS A 1 226 ? -9.438 16.568 2.993 1 93.62 226 LYS A O 1
ATOM 1765 N N . PHE A 1 227 ? -8.06 14.981 3.783 1 95.05 227 PHE A N 1
ATOM 1766 C CA . PHE A 1 227 ? -7.127 15.947 4.352 1 95.05 227 PHE A CA 1
ATOM 1767 C C . PHE A 1 227 ? -5.73 15.755 3.774 1 95.05 227 PHE A C 1
ATOM 1769 O O . PHE A 1 227 ? -5.301 14.624 3.538 1 95.05 227 PHE A O 1
ATOM 1776 N N . LYS A 1 228 ? -5.048 16.865 3.597 1 94.93 228 LYS A N 1
ATOM 1777 C CA . LYS A 1 228 ? -3.646 16.826 3.19 1 94.93 228 LYS A CA 1
ATOM 1778 C C . LYS A 1 228 ? -2.817 17.839 3.975 1 94.93 228 LYS A C 1
ATOM 1780 O O . LYS A 1 228 ? -3.294 18.934 4.282 1 94.93 228 LYS A O 1
ATOM 1785 N N . VAL A 1 229 ? -1.76 17.337 4.356 1 96.81 229 VAL A N 1
ATOM 1786 C CA . VAL A 1 229 ? -0.741 18.217 4.919 1 96.81 229 VAL A CA 1
ATOM 1787 C C . VAL A 1 229 ? 0.301 18.55 3.854 1 96.81 229 VAL A C 1
ATOM 1789 O O . VAL A 1 229 ? 1.089 17.689 3.457 1 96.81 229 VAL A O 1
ATOM 1792 N N . LEU A 1 230 ? 0.327 19.803 3.409 1 95.12 230 LEU A N 1
ATOM 1793 C CA . LEU A 1 230 ? 1.09 20.143 2.213 1 95.12 230 LEU A CA 1
ATOM 1794 C C . LEU A 1 230 ? 2.071 21.275 2.499 1 95.12 230 LEU A C 1
ATOM 1796 O O . LEU A 1 230 ? 1.751 22.209 3.238 1 95.12 230 LEU A O 1
ATOM 1800 N N . SER A 1 231 ? 3.153 21.036 1.933 1 94.59 231 SER A N 1
ATOM 1801 C CA . SER A 1 231 ? 4.141 22.11 1.949 1 94.59 231 SER A CA 1
ATOM 1802 C C . SER A 1 231 ? 4.209 22.82 0.601 1 94.59 231 SER A C 1
ATOM 1804 O O . SER A 1 231 ? 3.852 22.243 -0.429 1 94.59 231 SER A O 1
ATOM 1806 N N . GLU A 1 232 ? 4.57 24.068 0.635 1 91.87 232 GLU A N 1
ATOM 1807 C CA . GLU A 1 232 ? 4.756 24.827 -0.598 1 91.87 232 GLU A CA 1
ATOM 1808 C C . GLU A 1 232 ? 6.129 24.561 -1.208 1 91.87 232 GLU A C 1
ATOM 1810 O O . GLU A 1 232 ? 7.107 24.359 -0.485 1 91.87 232 GLU A O 1
ATOM 1815 N N . PRO A 1 233 ? 6.104 24.512 -2.536 1 90.55 233 PRO A N 1
ATOM 1816 C CA . PRO A 1 233 ? 7.419 24.346 -3.158 1 90.55 233 PRO A CA 1
ATOM 1817 C C . PRO A 1 233 ? 8.378 25.487 -2.826 1 90.55 233 PRO A C 1
ATOM 1819 O O . PRO A 1 233 ? 7.938 26.593 -2.501 1 90.55 233 PRO A O 1
ATOM 1822 N N . ALA A 1 234 ? 9.614 25.091 -2.949 1 87.69 234 ALA A N 1
ATOM 1823 C CA . ALA A 1 234 ? 10.633 26.11 -2.71 1 87.69 234 ALA A CA 1
ATOM 1824 C C . ALA A 1 234 ? 10.475 27.281 -3.675 1 87.69 234 ALA A C 1
ATOM 1826 O O . ALA A 1 234 ? 10.157 27.087 -4.85 1 87.69 234 ALA A O 1
ATOM 1827 N N . GLU A 1 235 ? 10.605 28.489 -3.228 1 89.18 235 GLU A N 1
ATOM 1828 C CA . GLU A 1 235 ? 10.606 29.731 -3.995 1 89.18 235 GLU A CA 1
ATOM 1829 C C . GLU A 1 235 ? 9.211 30.054 -4.524 1 89.18 235 GLU A C 1
ATOM 1831 O O . GLU A 1 235 ? 9.068 30.775 -5.514 1 89.18 235 GLU A O 1
ATOM 1836 N N . ALA A 1 236 ?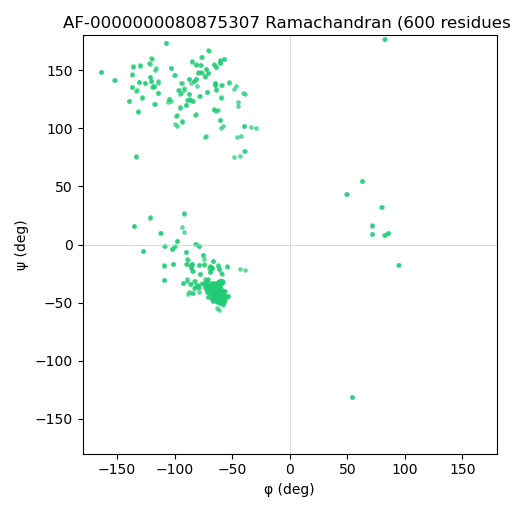 8.237 29.406 -3.974 1 93.64 236 ALA A N 1
ATOM 1837 C CA . ALA A 1 236 ? 6.864 29.765 -4.317 1 93.64 236 ALA A CA 1
ATOM 1838 C C . ALA A 1 236 ? 6.57 31.218 -3.954 1 93.64 236 ALA A C 1
ATOM 1840 O O . ALA A 1 236 ? 7.271 31.813 -3.131 1 93.64 236 ALA A O 1
ATOM 1841 N N . GLN A 1 237 ? 5.558 31.748 -4.617 1 95.86 237 GLN A N 1
ATOM 1842 C CA . GLN A 1 237 ? 5.124 33.105 -4.303 1 95.86 237 GLN A CA 1
ATOM 1843 C C . GLN A 1 237 ? 4.18 33.118 -3.105 1 95.86 237 GLN A C 1
ATOM 1845 O O . GLN A 1 237 ? 3.335 32.232 -2.964 1 95.86 237 GLN A O 1
ATOM 1850 N N . PHE A 1 238 ? 4.37 34.1 -2.313 1 95.61 238 PHE A N 1
ATOM 1851 C CA . PHE A 1 238 ? 3.515 34.27 -1.144 1 95.61 238 PHE A CA 1
ATOM 1852 C C . PHE A 1 238 ? 2.073 34.531 -1.561 1 95.61 238 PHE A C 1
ATOM 1854 O O . PHE A 1 238 ? 1.815 35.357 -2.44 1 95.61 238 PHE A O 1
ATOM 1861 N N . ARG A 1 239 ? 1.207 33.857 -0.952 1 92.93 239 ARG A N 1
ATOM 1862 C CA . ARG A 1 239 ? -0.233 34.036 -1.107 1 92.93 239 ARG A CA 1
ATOM 1863 C C . ARG A 1 239 ? -0.923 34.119 0.251 1 92.93 239 ARG A C 1
ATOM 1865 O O . ARG A 1 239 ? -1.026 33.119 0.963 1 92.93 239 ARG A O 1
ATOM 1872 N N . CYS A 1 240 ? -1.44 35.221 0.524 1 92.73 240 CY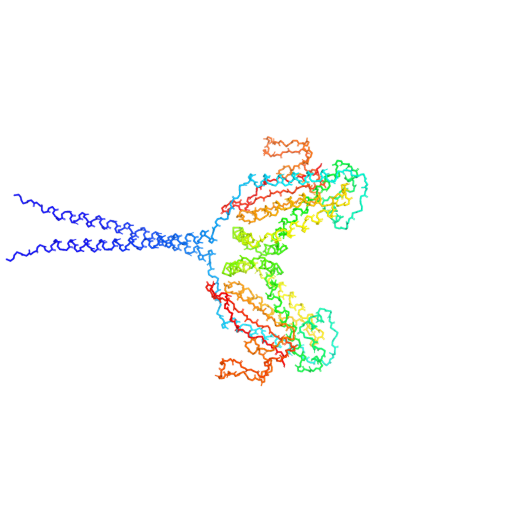S A N 1
ATOM 1873 C CA . CYS A 1 240 ? -1.954 35.46 1.868 1 92.73 240 CYS A CA 1
ATOM 1874 C C . CYS A 1 240 ? -3.189 34.608 2.139 1 92.73 240 CYS A C 1
ATOM 1876 O O . CYS A 1 240 ? -3.576 34.419 3.294 1 92.73 240 CYS A O 1
ATOM 1878 N N . ALA A 1 241 ? -3.87 34.092 1.13 1 90.06 241 ALA A N 1
ATOM 1879 C CA . ALA A 1 241 ? -5.029 33.22 1.299 1 90.06 241 ALA A CA 1
ATOM 1880 C C . ALA A 1 241 ? -4.619 31.865 1.867 1 90.06 241 ALA A C 1
ATOM 1882 O O . ALA A 1 241 ? -5.406 31.207 2.551 1 90.06 241 ALA A O 1
ATOM 1883 N N . GLN A 1 242 ? -3.323 31.46 1.666 1 93.3 242 GLN A N 1
ATOM 1884 C CA . GLN A 1 242 ? -2.908 30.107 2.018 1 93.3 242 GLN A CA 1
ATOM 1885 C C . GLN A 1 242 ? -1.679 30.126 2.922 1 93.3 242 GLN A C 1
ATOM 1887 O O . GLN A 1 242 ? -1.289 29.093 3.472 1 93.3 242 GLN A O 1
ATOM 1892 N N . MET A 1 243 ? -1.156 31.302 3.12 1 95.8 243 MET A N 1
ATOM 1893 C CA . MET A 1 243 ? 0.112 31.39 3.839 1 95.8 243 MET A CA 1
ATOM 1894 C C . MET A 1 243 ? 0.079 32.521 4.862 1 95.8 243 MET A C 1
ATOM 1896 O O . MET A 1 243 ? -0.686 33.475 4.715 1 95.8 243 MET A O 1
ATOM 1900 N N . GLU A 1 244 ? 0.838 32.398 5.863 1 95.01 244 GLU A N 1
ATOM 1901 C CA . GLU A 1 244 ? 1.086 33.426 6.869 1 95.01 244 GLU A CA 1
ATOM 1902 C C . GLU A 1 244 ? 2.577 33.564 7.162 1 95.01 244 GLU A C 1
ATOM 1904 O O . GLU A 1 244 ? 3.283 32.563 7.297 1 95.01 244 GLU A O 1
ATOM 1909 N N . ASP A 1 245 ? 2.985 34.733 7.16 1 95.08 245 ASP A N 1
ATOM 1910 C CA . ASP A 1 245 ? 4.39 34.995 7.453 1 95.08 245 ASP A CA 1
ATOM 1911 C C . ASP A 1 245 ? 4.687 34.805 8.939 1 95.08 245 ASP A C 1
ATOM 1913 O O . ASP A 1 245 ? 3.877 35.175 9.791 1 95.08 245 ASP A O 1
ATOM 1917 N N . VAL A 1 246 ? 5.855 34.304 9.21 1 93.08 246 VAL A N 1
ATOM 1918 C CA . VAL A 1 246 ? 6.232 33.976 10.581 1 93.08 246 VAL A CA 1
ATOM 1919 C C . VAL A 1 246 ? 6.349 35.256 11.405 1 93.08 246 VAL A C 1
ATOM 1921 O O . VAL A 1 246 ? 6.107 35.247 12.614 1 93.08 246 VAL A O 1
ATOM 1924 N N . TYR A 1 247 ? 6.749 36.285 10.808 1 89.56 247 TYR A N 1
ATOM 1925 C CA . TYR A 1 247 ? 6.95 37.535 11.533 1 89.56 247 TYR A CA 1
ATOM 1926 C C . TYR A 1 247 ? 5.649 38.323 11.63 1 89.56 247 TYR A C 1
ATOM 1928 O O . TYR A 1 247 ? 5.506 39.192 12.494 1 89.56 247 TYR A O 1
ATOM 1936 N N . GLN A 1 248 ? 4.687 38.039 10.772 1 85.51 248 GLN A N 1
ATOM 1937 C CA . GLN A 1 248 ? 3.36 38.646 10.784 1 85.51 248 GLN A CA 1
ATOM 1938 C C . GLN A 1 248 ? 3.452 40.167 10.866 1 85.51 248 GLN A C 1
ATOM 1940 O O . GLN A 1 248 ? 2.772 40.793 11.683 1 85.51 248 GLN A O 1
ATOM 1945 N N . GLU A 1 249 ? 4.331 40.689 10.113 1 83.26 249 GLU A N 1
ATOM 1946 C CA . GLU A 1 249 ? 4.544 42.133 10.143 1 83.26 249 GLU A CA 1
ATOM 1947 C C . GLU A 1 249 ? 3.577 42.852 9.207 1 83.26 249 GLU A C 1
ATOM 1949 O O . GLU A 1 249 ? 3.397 44.068 9.306 1 83.26 249 GLU A O 1
ATOM 1954 N N . HIS A 1 250 ? 3.008 42.133 8.299 1 84.89 250 HIS A N 1
ATOM 1955 C CA . HIS A 1 250 ? 2.098 42.724 7.324 1 84.89 250 HIS A CA 1
ATOM 1956 C C . HIS A 1 250 ? 0.677 42.202 7.509 1 84.89 250 HIS A C 1
ATOM 1958 O O . HIS A 1 250 ? 0.467 40.993 7.634 1 84.89 250 HIS A O 1
ATOM 1964 N N . GLU A 1 251 ? -0.238 43.151 7.565 1 84.89 251 GLU A N 1
ATOM 1965 C CA . GLU A 1 251 ? -1.634 42.773 7.765 1 84.89 251 GLU A CA 1
ATOM 1966 C C . GLU A 1 251 ? -2.324 42.484 6.435 1 84.89 251 GLU A C 1
ATOM 1968 O O . GLU A 1 251 ? -2 43.098 5.416 1 84.89 251 GLU A O 1
ATOM 1973 N N . THR A 1 252 ? -3.115 41.547 6.478 1 87.82 252 THR A N 1
ATOM 1974 C CA . THR A 1 252 ? -3.964 41.246 5.331 1 87.82 252 THR A CA 1
ATOM 1975 C C . THR A 1 252 ? -5.246 42.073 5.375 1 87.82 252 THR A C 1
ATOM 1977 O O . THR A 1 252 ? -5.923 42.125 6.404 1 87.82 252 THR A O 1
ATOM 1980 N N . HIS A 1 253 ? -5.539 42.823 4.32 1 88.13 253 HIS A N 1
ATOM 1981 C CA . HIS A 1 253 ? -6.781 43.583 4.234 1 88.13 253 HIS A CA 1
ATOM 1982 C C . HIS A 1 253 ? -7.591 43.176 3.007 1 88.13 253 HIS A C 1
ATOM 1984 O O . HIS A 1 253 ? -7.057 42.566 2.079 1 88.13 253 HIS A O 1
ATOM 1990 N N . VAL A 1 254 ? -8.867 43.386 3.075 1 88.85 254 VAL A N 1
ATOM 1991 C CA . VAL A 1 254 ? -9.752 43.063 1.961 1 88.85 254 VAL A CA 1
ATOM 1992 C C . VAL A 1 254 ? -9.842 44.255 1.01 1 88.85 254 VAL A C 1
ATOM 1994 O O . VAL A 1 254 ? -10.143 45.373 1.433 1 88.85 254 VAL A O 1
ATOM 1997 N N . ASP A 1 255 ? -9.524 43.958 -0.19 1 87.58 255 ASP A N 1
ATOM 1998 C CA . ASP A 1 255 ? -9.691 44.996 -1.202 1 87.58 255 ASP A CA 1
ATOM 1999 C C . ASP A 1 255 ? -11.165 45.344 -1.396 1 87.58 255 ASP A C 1
ATOM 2001 O O . ASP A 1 255 ? -11.971 44.481 -1.749 1 87.58 255 ASP A O 1
ATOM 2005 N N . PRO A 1 256 ? -11.582 46.497 -1.122 1 89.59 256 PRO A N 1
ATOM 2006 C CA . PRO A 1 256 ? -12.994 46.876 -1.208 1 89.59 256 PRO A CA 1
ATOM 2007 C C . PRO A 1 256 ? -13.568 46.699 -2.612 1 89.59 256 PRO A C 1
ATOM 2009 O O . PRO A 1 256 ? -14.78 46.533 -2.772 1 89.59 256 PRO A O 1
ATOM 2012 N N . HIS A 1 257 ? -12.738 46.738 -3.623 1 91.41 257 HIS A N 1
ATOM 2013 C CA . HIS A 1 257 ? -13.19 46.654 -5.007 1 91.41 257 HIS A CA 1
ATOM 2014 C C . HIS A 1 257 ? -13.357 45.203 -5.445 1 91.41 257 HIS A C 1
ATOM 2016 O O . HIS A 1 257 ? -14.334 44.861 -6.116 1 91.41 257 HIS A O 1
ATOM 2022 N N . THR A 1 258 ? -12.437 44.322 -5.088 1 88.54 258 THR A N 1
ATOM 2023 C CA . THR A 1 258 ? -12.433 42.946 -5.573 1 88.54 258 THR A CA 1
ATOM 2024 C C . THR A 1 258 ? -12.993 41.999 -4.515 1 88.54 258 THR A C 1
ATOM 2026 O O . THR A 1 258 ? -13.415 40.885 -4.833 1 88.54 258 THR A O 1
ATOM 2029 N N . GLY A 1 259 ? -13.039 42.527 -3.241 1 88.04 259 GLY A N 1
ATOM 2030 C CA . GLY A 1 259 ? -13.476 41.675 -2.147 1 88.04 259 GLY A CA 1
ATOM 2031 C C . GLY A 1 259 ? -12.46 40.611 -1.777 1 88.04 259 GLY A C 1
ATOM 2032 O O . GLY A 1 259 ? -12.76 39.702 -1 1 88.04 259 GLY A O 1
ATOM 2033 N N . GLN A 1 260 ? -11.225 40.723 -2.387 1 86.77 260 GLN A N 1
ATOM 2034 C CA . GLN A 1 260 ? -10.208 39.704 -2.15 1 86.77 260 GLN A CA 1
ATOM 2035 C C . GLN A 1 260 ? -9.191 40.172 -1.113 1 86.77 260 GLN A C 1
ATOM 2037 O O . GLN A 1 260 ? -8.919 41.369 -0.999 1 86.77 260 GLN A O 1
ATOM 2042 N N . PRO A 1 261 ? -8.715 39.255 -0.347 1 89.2 261 PRO A N 1
ATOM 2043 C CA . PRO A 1 261 ? -7.645 39.628 0.581 1 89.2 261 PRO A CA 1
ATOM 2044 C C . PRO A 1 261 ? -6.362 40.045 -0.134 1 89.2 261 PRO A C 1
ATOM 2046 O O . PRO A 1 261 ? -6.002 39.457 -1.158 1 89.2 261 PRO A O 1
ATOM 2049 N N . VAL A 1 262 ? -5.767 41.097 0.421 1 89.73 262 VAL A N 1
ATOM 2050 C CA . VAL A 1 262 ? -4.511 41.601 -0.124 1 89.73 262 VAL A CA 1
ATOM 2051 C C . VAL A 1 262 ? -3.495 41.784 1.002 1 89.73 262 VAL A C 1
ATOM 2053 O O . VAL A 1 262 ? -3.854 42.193 2.109 1 89.73 262 VAL A O 1
ATOM 2056 N N . ASN A 1 263 ? -2.241 41.438 0.744 1 91.94 263 ASN A N 1
ATOM 2057 C CA . ASN A 1 263 ? -1.115 41.557 1.663 1 91.94 263 ASN A CA 1
ATOM 2058 C C . ASN A 1 263 ? 0.126 42.103 0.963 1 91.94 263 ASN A C 1
ATOM 2060 O O . ASN A 1 263 ? 0.347 41.832 -0.219 1 91.94 263 ASN A O 1
ATOM 2064 N N . ALA A 1 264 ? 0.884 42.854 1.684 1 91.95 264 ALA A N 1
ATOM 2065 C CA . ALA A 1 264 ? 2.066 43.499 1.119 1 91.95 264 ALA A CA 1
ATOM 2066 C C . ALA A 1 264 ? 3.065 42.465 0.608 1 91.95 264 ALA A C 1
ATOM 2068 O O . ALA A 1 264 ? 3.881 42.76 -0.268 1 91.95 264 ALA A O 1
ATOM 2069 N N . LEU A 1 265 ? 2.947 41.271 1.112 1 93.5 265 LEU A N 1
ATOM 2070 C CA . LEU A 1 265 ? 3.908 40.232 0.759 1 93.5 265 LEU A CA 1
ATOM 2071 C C . LEU A 1 265 ? 3.451 39.464 -0.476 1 93.5 265 LEU A C 1
ATOM 2073 O O . LEU A 1 265 ? 4.214 38.679 -1.042 1 93.5 265 LEU A O 1
ATOM 2077 N N . ASP A 1 266 ? 2.221 39.757 -0.937 1 93.02 266 ASP A N 1
ATOM 2078 C CA . ASP A 1 266 ? 1.684 38.992 -2.058 1 93.02 266 ASP A CA 1
ATOM 2079 C C . ASP A 1 266 ? 2.576 39.124 -3.29 1 93.02 266 ASP A C 1
ATOM 2081 O O . ASP A 1 266 ? 2.925 40.235 -3.694 1 93.02 266 ASP A O 1
ATOM 2085 N N . GLY A 1 267 ? 2.978 37.949 -3.849 1 92.13 267 GLY A N 1
ATOM 2086 C CA . GLY A 1 267 ? 3.803 37.93 -5.046 1 92.13 267 GLY A CA 1
ATOM 2087 C C . GLY A 1 267 ? 5.287 37.833 -4.747 1 92.13 267 GLY A C 1
ATOM 2088 O O . GLY A 1 267 ? 6.087 37.535 -5.636 1 92.13 267 GLY A O 1
ATOM 2089 N N . LYS A 1 268 ? 5.625 38.144 -3.513 1 93.86 268 LYS A N 1
ATOM 2090 C CA . LYS A 1 268 ? 7.029 37.996 -3.141 1 93.86 268 LYS A CA 1
ATOM 2091 C C . LYS A 1 268 ? 7.408 36.525 -2.998 1 93.86 268 LYS A C 1
ATOM 2093 O O . LYS A 1 268 ? 6.578 35.699 -2.612 1 93.86 268 LYS A O 1
ATOM 2098 N N . THR A 1 269 ? 8.64 36.225 -3.253 1 95.37 269 THR A N 1
ATOM 2099 C CA . THR A 1 269 ? 9.123 34.851 -3.169 1 95.37 269 THR A CA 1
ATOM 2100 C C . THR A 1 269 ? 9.359 34.45 -1.716 1 95.37 269 THR A C 1
ATOM 2102 O O . THR A 1 269 ? 9.988 35.189 -0.956 1 95.37 269 THR A O 1
ATOM 2105 N N . ILE A 1 270 ? 8.813 33.368 -1.308 1 95.57 270 ILE A N 1
ATOM 2106 C CA . ILE A 1 270 ? 9.035 32.895 0.054 1 95.57 270 ILE A CA 1
ATOM 2107 C C . ILE A 1 270 ? 10.421 32.264 0.162 1 95.57 270 ILE A C 1
ATOM 2109 O O . ILE A 1 270 ? 10.93 31.699 -0.809 1 95.57 270 ILE A O 1
ATOM 2113 N N . GLN A 1 271 ? 11.008 32.381 1.295 1 94.37 271 GLN A N 1
ATOM 2114 C CA . GLN A 1 271 ? 12.352 31.856 1.513 1 94.37 271 GLN A CA 1
ATOM 2115 C C . GLN A 1 271 ? 12.303 30.434 2.067 1 94.37 271 GLN A C 1
ATOM 2117 O O . GLN A 1 271 ? 13.208 29.635 1.819 1 94.37 271 GLN A O 1
ATOM 2122 N N . ALA A 1 272 ? 11.301 30.126 2.853 1 95.29 272 ALA A N 1
ATOM 2123 C CA . ALA A 1 272 ? 11.178 28.801 3.455 1 95.29 272 ALA A CA 1
ATOM 2124 C C . ALA A 1 272 ? 9.764 28.564 3.977 1 95.29 272 ALA A C 1
ATOM 2126 O O . ALA A 1 272 ? 9.079 29.506 4.381 1 95.29 272 ALA A O 1
ATOM 2127 N N . VAL A 1 273 ? 9.35 27.344 3.944 1 96.81 273 VAL A N 1
ATOM 2128 C CA . VAL A 1 273 ? 8.142 26.925 4.647 1 96.81 273 VAL A CA 1
ATOM 2129 C C . VAL A 1 273 ? 8.511 26.36 6.016 1 96.81 273 VAL A C 1
ATOM 2131 O O . VAL A 1 273 ? 9.231 25.363 6.11 1 96.81 273 VAL A O 1
ATOM 2134 N N . VAL A 1 274 ? 8.036 26.993 7.046 1 96.16 274 VAL A N 1
ATOM 2135 C CA . VAL A 1 274 ? 8.412 26.608 8.402 1 96.16 274 VAL A CA 1
ATOM 2136 C C . VAL A 1 274 ? 7.447 25.545 8.924 1 96.16 274 VAL A C 1
ATOM 2138 O O . VAL A 1 274 ? 7.824 24.706 9.745 1 96.16 274 VAL A O 1
ATOM 2141 N N . PHE A 1 275 ? 6.302 25.595 8.509 1 97.71 275 PHE A N 1
ATOM 2142 C CA . PHE A 1 275 ? 5.3 24.602 8.877 1 97.71 275 PHE A CA 1
ATOM 2143 C C . PHE A 1 275 ? 4.25 24.46 7.781 1 97.71 275 PHE A C 1
ATOM 2145 O O . PHE A 1 275 ? 3.819 25.455 7.194 1 97.71 275 PHE A O 1
ATOM 2152 N N . PRO A 1 276 ? 3.771 23.266 7.491 1 97.47 276 PRO A N 1
ATOM 2153 C CA . PRO A 1 276 ? 2.897 23.012 6.343 1 97.47 276 PRO A CA 1
ATOM 2154 C C . PRO A 1 276 ? 1.462 23.477 6.58 1 97.47 276 PRO A C 1
ATOM 2156 O O . PRO A 1 276 ? 1.093 23.802 7.712 1 97.47 276 PRO A O 1
ATOM 2159 N N . SER A 1 277 ? 0.78 23.617 5.523 1 97.72 277 SER A N 1
ATOM 2160 C CA . SER A 1 277 ? -0.647 23.917 5.582 1 97.72 277 SER A CA 1
ATOM 2161 C C . SER A 1 277 ? -1.474 22.644 5.726 1 97.72 277 SER A C 1
ATOM 2163 O O . SER A 1 277 ? -0.981 21.544 5.466 1 97.72 277 SER A O 1
ATOM 2165 N N . VAL A 1 278 ? -2.642 22.79 6.229 1 97.6 278 VAL A N 1
ATOM 2166 C CA . VAL A 1 278 ? -3.613 21.704 6.312 1 97.6 278 VAL A CA 1
ATOM 2167 C C . VAL A 1 278 ? -4.841 22.042 5.47 1 97.6 278 VAL A C 1
ATOM 2169 O O . VAL A 1 278 ? -5.509 23.05 5.711 1 97.6 278 VAL A O 1
ATOM 2172 N N . ILE A 1 279 ? -5.093 21.209 4.538 1 97.16 279 ILE A N 1
ATOM 2173 C CA . ILE A 1 279 ? -6.173 21.467 3.592 1 97.16 279 ILE A CA 1
ATOM 2174 C C . ILE A 1 279 ? -7.203 20.342 3.665 1 97.16 279 ILE A C 1
ATOM 2176 O O . ILE A 1 279 ? -6.843 19.17 3.798 1 97.16 279 ILE A O 1
ATOM 2180 N N . LYS A 1 280 ? -8.424 20.7 3.583 1 96.42 280 LYS A N 1
ATOM 2181 C CA . LYS A 1 280 ? -9.544 19.763 3.611 1 96.42 280 LYS A CA 1
ATOM 2182 C C . LYS A 1 280 ? -10.334 19.812 2.307 1 96.42 280 LYS A C 1
ATOM 2184 O O . LYS A 1 280 ? -10.565 20.889 1.754 1 96.42 280 LYS A O 1
ATOM 2189 N N . TRP A 1 281 ? -10.687 18.689 1.801 1 95.21 281 TRP A N 1
ATOM 2190 C CA . TRP A 1 281 ? -11.616 18.562 0.684 1 95.21 281 TRP A CA 1
ATOM 2191 C C . TRP A 1 281 ? -12.843 17.751 1.085 1 95.21 281 TRP A C 1
ATOM 2193 O O . TRP A 1 281 ? -12.724 16.729 1.765 1 95.21 281 TRP A O 1
ATOM 2203 N N . GLY A 1 282 ? -13.936 18.27 0.673 1 93.69 282 GLY A N 1
ATOM 2204 C CA . GLY A 1 282 ? -15.163 17.527 0.911 1 93.69 282 GLY A CA 1
ATOM 2205 C C . GLY A 1 282 ? -15.719 17.726 2.309 1 93.69 282 GLY A C 1
ATOM 2206 O O . GLY A 1 282 ? -15.143 18.461 3.113 1 93.69 282 GLY A O 1
ATOM 2207 N N . THR A 1 283 ? -16.873 17.102 2.527 1 89.74 283 THR A N 1
ATOM 2208 C CA . THR A 1 283 ? -17.569 17.233 3.802 1 89.74 283 THR A CA 1
ATOM 2209 C C . THR A 1 283 ? -17.472 15.94 4.607 1 89.74 283 THR A C 1
ATOM 2211 O O . THR A 1 283 ? -16.982 14.926 4.106 1 89.74 283 THR A O 1
ATOM 2214 N N . GLU A 1 284 ? -17.943 15.994 5.804 1 85.21 284 GLU A N 1
ATOM 2215 C CA . GLU A 1 284 ? -17.96 14.827 6.68 1 85.21 284 GLU A CA 1
ATOM 2216 C C . GLU A 1 284 ? -18.908 13.754 6.153 1 85.21 284 GLU A C 1
ATOM 2218 O O . GLU A 1 284 ? -18.855 12.602 6.59 1 85.21 284 GLU A O 1
ATOM 2223 N N . ARG A 1 285 ? -19.764 14.128 5.203 1 80.45 285 ARG A N 1
ATOM 2224 C CA . ARG A 1 285 ? -20.721 13.18 4.641 1 80.45 285 ARG A CA 1
ATOM 2225 C C . ARG A 1 285 ? -20.211 12.602 3.325 1 80.45 285 ARG A C 1
ATOM 2227 O O . ARG A 1 285 ? -20.922 11.85 2.655 1 80.45 285 ARG A O 1
ATOM 2234 N N . GLY A 1 286 ? -18.949 13.047 3.004 1 86.15 286 GLY A N 1
ATOM 2235 C CA . GLY A 1 286 ? -18.381 12.513 1.777 1 86.15 286 GLY A CA 1
ATOM 2236 C C . GLY A 1 286 ? -18.897 13.205 0.53 1 86.15 286 GLY A C 1
ATOM 2237 O O . GLY A 1 286 ? -19.128 12.558 -0.494 1 86.15 286 GLY A O 1
ATOM 2238 N N . GLU A 1 287 ? -19.183 14.473 0.658 1 89.04 287 GLU A N 1
ATOM 2239 C CA . GLU A 1 287 ? -19.692 15.262 -0.46 1 89.04 287 GLU A CA 1
ATOM 2240 C C . GLU A 1 287 ? -18.761 16.426 -0.783 1 89.04 287 GLU A C 1
ATOM 2242 O O . GLU A 1 287 ? -17.896 16.778 0.021 1 89.04 287 GLU A O 1
ATOM 2247 N N . ASN A 1 288 ? -18.869 17.005 -2.066 1 92.62 288 ASN A N 1
ATOM 2248 C CA . ASN A 1 288 ? -18.241 18.255 -2.483 1 92.62 288 ASN A CA 1
ATOM 2249 C C . ASN A 1 288 ? -16.719 18.165 -2.422 1 92.62 288 ASN A C 1
ATOM 2251 O O . ASN A 1 288 ? -16.065 19.029 -1.834 1 92.62 288 ASN A O 1
ATOM 2255 N N . TYR A 1 289 ? -16.147 17.204 -3.062 1 91.79 289 TYR A N 1
ATOM 2256 C CA . TYR A 1 289 ? -14.702 17.001 -3.036 1 91.79 289 TYR A CA 1
ATOM 2257 C C . TYR A 1 289 ? -13.999 17.967 -3.981 1 91.79 289 TYR A C 1
ATOM 2259 O O . TYR A 1 289 ? -12.767 18.036 -4.005 1 91.79 289 TYR A O 1
ATOM 2267 N N . ASP A 1 290 ? -14.783 18.758 -4.639 1 90.69 290 ASP A N 1
ATOM 2268 C CA . ASP A 1 290 ? -14.228 19.78 -5.522 1 90.69 290 ASP A CA 1
ATOM 2269 C C . ASP A 1 290 ? -13.975 21.082 -4.764 1 90.69 290 ASP A C 1
ATOM 2271 O O . ASP A 1 290 ? -13.288 21.974 -5.264 1 90.69 290 ASP A O 1
ATOM 2275 N N . GLU A 1 291 ? -14.496 21.137 -3.641 1 92.25 291 GLU A N 1
ATOM 2276 C CA . GLU A 1 291 ? -14.296 22.322 -2.812 1 92.25 291 GLU A CA 1
ATOM 2277 C C . GLU A 1 291 ? -13.165 22.11 -1.81 1 92.25 291 GLU A C 1
ATOM 2279 O O . GLU A 1 291 ? -13.13 21.096 -1.11 1 92.25 291 GLU A O 1
ATOM 2284 N N . MET A 1 292 ? -12.328 23.109 -1.783 1 93.3 292 MET A N 1
ATOM 2285 C CA . MET A 1 292 ? -11.191 23.03 -0.87 1 93.3 292 MET A CA 1
ATOM 2286 C C . MET A 1 292 ? -11.295 24.09 0.221 1 93.3 292 MET A C 1
ATOM 2288 O O . MET A 1 292 ? -11.757 25.204 -0.032 1 93.3 292 MET A O 1
ATOM 2292 N N . LYS A 1 293 ? -10.957 23.743 1.365 1 95.33 293 LYS A N 1
ATOM 2293 C CA . LYS A 1 293 ? -10.902 24.657 2.501 1 95.33 293 LYS A CA 1
ATOM 2294 C C . LYS A 1 293 ? -9.552 24.577 3.207 1 95.33 293 LYS A C 1
ATOM 2296 O O . LYS A 1 293 ? -9.102 23.49 3.576 1 95.33 293 LYS A O 1
ATOM 2301 N N . VAL A 1 294 ? -8.939 25.723 3.346 1 96.6 294 VAL A N 1
ATOM 2302 C CA . VAL A 1 294 ? -7.687 25.783 4.094 1 96.6 294 VAL A CA 1
ATOM 2303 C C . VAL A 1 294 ? -7.982 25.843 5.591 1 96.6 294 VAL A C 1
ATOM 2305 O O . VAL A 1 294 ? -8.525 26.835 6.083 1 96.6 294 VAL A O 1
ATOM 2308 N N . LEU A 1 295 ? -7.652 24.813 6.323 1 96.97 295 LEU A N 1
ATOM 2309 C CA . LEU A 1 295 ? -7.902 24.783 7.76 1 96.97 295 LEU A CA 1
ATOM 2310 C C . LEU A 1 295 ? -6.793 25.503 8.519 1 96.97 295 LEU A C 1
ATOM 2312 O O . LEU A 1 295 ? -7.033 26.07 9.587 1 96.97 295 LEU A O 1
ATOM 2316 N N . LEU A 1 296 ? -5.619 25.343 8.06 1 97.51 296 LEU A N 1
ATOM 2317 C CA . LEU A 1 296 ? -4.442 26.003 8.616 1 97.51 296 LEU A CA 1
ATOM 2318 C C . LEU A 1 296 ? -3.505 26.467 7.507 1 97.51 296 LEU A C 1
ATOM 2320 O O . LEU A 1 296 ? -3.093 25.67 6.661 1 97.51 296 LEU A O 1
ATOM 2324 N N . LYS A 1 297 ? -3.218 27.729 7.512 1 96.49 297 LYS A N 1
ATOM 2325 C CA . LYS A 1 297 ? -2.309 28.292 6.518 1 96.49 297 LYS A CA 1
ATOM 2326 C C . LYS A 1 297 ? -0.872 27.847 6.772 1 96.49 297 LYS A C 1
ATOM 2328 O O . LYS A 1 297 ? -0.477 27.631 7.92 1 96.49 297 LYS A O 1
ATOM 2333 N N . ALA A 1 298 ? -0.161 27.715 5.681 1 97.54 298 ALA A N 1
ATOM 2334 C CA . ALA A 1 298 ? 1.263 27.421 5.825 1 97.54 298 ALA A CA 1
ATOM 2335 C C . ALA A 1 298 ? 1.996 28.577 6.5 1 97.54 298 ALA A C 1
ATOM 2337 O O . ALA A 1 298 ? 1.72 29.745 6.217 1 97.54 298 ALA A O 1
ATOM 2338 N N . ARG A 1 299 ? 2.882 28.266 7.409 1 96.8 299 ARG A N 1
ATOM 2339 C CA . ARG A 1 299 ? 3.76 29.272 7.999 1 96.8 299 ARG A CA 1
ATOM 2340 C C . ARG A 1 299 ? 5.05 29.411 7.196 1 96.8 299 ARG A C 1
ATOM 2342 O O . ARG A 1 299 ? 5.791 28.441 7.03 1 96.8 299 ARG A O 1
ATOM 2349 N N . VAL A 1 300 ? 5.277 30.584 6.703 1 96.55 300 VAL A N 1
ATOM 2350 C CA . VAL A 1 300 ? 6.401 30.732 5.784 1 96.55 300 VAL A CA 1
ATOM 2351 C C . VAL A 1 300 ? 7.274 31.906 6.221 1 96.55 300 VAL A C 1
ATOM 2353 O O . VAL A 1 300 ? 6.826 32.776 6.972 1 96.55 300 VAL A O 1
ATOM 2356 N N . LEU A 1 301 ? 8.517 31.831 5.848 1 94.01 301 LEU A N 1
ATOM 2357 C CA . LEU A 1 301 ? 9.435 32.962 5.93 1 94.01 301 LEU A CA 1
ATOM 2358 C C . LEU A 1 301 ? 9.476 33.725 4.61 1 94.01 301 LEU A C 1
ATOM 2360 O O . LEU A 1 301 ? 9.992 33.219 3.611 1 94.01 301 LEU A O 1
ATOM 2364 N N . ALA A 1 302 ? 8.857 34.852 4.617 1 90.38 302 ALA A N 1
ATOM 2365 C CA . ALA A 1 302 ? 8.783 35.652 3.397 1 90.38 302 ALA A CA 1
ATOM 2366 C C . ALA A 1 302 ? 9.675 36.887 3.496 1 90.38 302 ALA A C 1
ATOM 2368 O O . ALA A 1 302 ? 9.939 37.383 4.594 1 90.38 302 ALA A O 1
ATOM 2369 N N . MET B 1 1 ? -91.752 -1.944 16.984 1 27.96 1 MET B N 1
ATOM 2370 C CA . MET B 1 1 ? -90.5 -1.268 16.654 1 27.96 1 MET B CA 1
ATOM 2371 C C . MET B 1 1 ? -89.3 -2.123 17.046 1 27.96 1 MET B C 1
ATOM 2373 O O . MET B 1 1 ? -89.124 -2.453 18.22 1 27.96 1 MET B O 1
ATOM 2377 N N . THR B 1 2 ? -88.938 -3.058 16.193 1 37.74 2 THR B N 1
ATOM 2378 C CA . THR B 1 2 ? -87.907 -4.087 16.276 1 37.74 2 THR B CA 1
ATOM 2379 C C . THR B 1 2 ? -86.529 -3.458 16.458 1 37.74 2 THR B C 1
ATOM 2381 O O . THR B 1 2 ? -86.177 -2.507 15.757 1 37.74 2 THR B O 1
ATOM 2384 N N . LEU B 1 3 ? -86.04 -3.446 17.681 1 42.02 3 LEU B N 1
ATOM 2385 C CA . LEU B 1 3 ? -84.703 -3.016 18.074 1 42.02 3 LEU B CA 1
ATOM 2386 C C . LEU B 1 3 ? -83.656 -3.527 17.091 1 42.02 3 LEU B C 1
ATOM 2388 O O . LEU B 1 3 ? -83.596 -4.726 16.808 1 42.02 3 LEU B O 1
ATOM 2392 N N . PRO B 1 4 ? -83.312 -2.681 16.072 1 45.01 4 PRO B N 1
ATOM 2393 C CA . PRO B 1 4 ? -82.312 -3.095 15.084 1 45.01 4 PRO B CA 1
ATOM 2394 C C . PRO B 1 4 ? -81.083 -3.737 15.723 1 45.01 4 PRO B C 1
ATOM 2396 O O . PRO B 1 4 ? -80.773 -3.465 16.885 1 45.01 4 PRO B O 1
ATOM 2399 N N . ASP B 1 5 ? -80.787 -4.904 15.365 1 47.01 5 ASP B N 1
ATOM 2400 C CA . ASP B 1 5 ? -79.746 -5.843 15.771 1 47.01 5 ASP B CA 1
ATOM 2401 C C . ASP B 1 5 ? -78.377 -5.168 15.8 1 47.01 5 ASP B C 1
ATOM 2403 O O . ASP B 1 5 ? -77.833 -4.812 14.752 1 47.01 5 ASP B O 1
ATOM 2407 N N . THR B 1 6 ? -77.962 -4.28 16.823 1 54.19 6 THR B N 1
ATOM 2408 C CA . THR B 1 6 ? -76.723 -3.626 17.231 1 54.19 6 THR B CA 1
ATOM 2409 C C . THR B 1 6 ? -75.535 -4.57 17.067 1 54.19 6 THR B C 1
ATOM 2411 O O . THR B 1 6 ? -74.384 -4.129 17.046 1 54.19 6 THR B O 1
ATOM 2414 N N . SER B 1 7 ? -75.861 -5.804 17.049 1 55.78 7 SER B N 1
ATOM 2415 C CA . SER B 1 7 ? -74.769 -6.769 16.974 1 55.78 7 SER B CA 1
ATOM 2416 C C . SER B 1 7 ? -74.138 -6.783 15.585 1 55.78 7 SER B C 1
ATOM 2418 O O . SER B 1 7 ? -72.92 -6.915 15.453 1 55.78 7 SER B O 1
ATOM 2420 N N . SER B 1 8 ? -74.963 -6.512 14.545 1 58.07 8 SER B N 1
ATOM 2421 C CA . SER B 1 8 ? -74.492 -6.547 13.164 1 58.07 8 SER B CA 1
ATOM 2422 C C . SER B 1 8 ? -73.62 -5.337 12.846 1 58.07 8 SER B C 1
ATOM 2424 O O . SER B 1 8 ? -72.615 -5.457 12.142 1 58.07 8 SER B O 1
ATOM 2426 N N . THR B 1 9 ? -73.92 -4.253 13.53 1 60.24 9 THR B N 1
ATOM 2427 C CA . THR B 1 9 ? -73.197 -3.015 13.26 1 60.24 9 THR B CA 1
ATOM 2428 C C . THR B 1 9 ? -71.824 -3.034 13.927 1 60.24 9 THR B C 1
ATOM 2430 O O . THR B 1 9 ? -70.85 -2.525 13.369 1 60.24 9 THR B O 1
ATOM 2433 N N . LYS B 1 10 ? -71.756 -3.499 15.053 1 61.29 10 LYS B N 1
ATOM 2434 C CA . LYS B 1 10 ? -70.483 -3.611 15.758 1 61.29 10 LYS B CA 1
ATOM 2435 C C . LYS B 1 10 ? -69.54 -4.573 15.041 1 61.29 10 LYS B C 1
ATOM 2437 O O . LYS B 1 10 ? -68.333 -4.329 14.968 1 61.29 10 LYS B O 1
ATOM 2442 N N . GLY B 1 11 ? -70.11 -5.618 14.419 1 60.86 11 GLY B N 1
ATOM 2443 C CA . GLY B 1 11 ? -69.315 -6.574 13.665 1 60.86 11 GLY B CA 1
ATOM 2444 C C . GLY B 1 11 ? -68.712 -5.985 12.404 1 60.86 11 GLY B C 1
ATOM 2445 O O . GLY B 1 11 ? -67.546 -6.237 12.091 1 60.86 11 GLY B O 1
ATOM 2446 N N . GLN B 1 12 ? -69.498 -5.184 11.778 1 65.37 12 GLN B N 1
ATOM 2447 C CA . GLN B 1 12 ? -69.057 -4.547 10.542 1 65.37 12 GLN B CA 1
ATOM 2448 C C . GLN B 1 12 ? -68.007 -3.475 10.82 1 65.37 12 GLN B C 1
ATOM 2450 O O . GLN B 1 12 ? -67.059 -3.313 10.049 1 65.37 12 GLN B O 1
ATOM 2455 N N . SER B 1 13 ? -68.183 -2.794 12.036 1 72 13 SER B N 1
ATOM 2456 C CA . SER B 1 13 ? -67.219 -1.769 12.424 1 72 13 SER B CA 1
ATOM 2457 C C . SER B 1 13 ? -65.868 -2.385 12.771 1 72 13 SER B C 1
ATOM 2459 O O . SER B 1 13 ? -64.822 -1.845 12.405 1 72 13 SER B O 1
ATOM 2461 N N . THR B 1 14 ? -65.951 -3.52 13.352 1 71.97 14 THR B N 1
ATOM 2462 C CA . THR B 1 14 ? -64.72 -4.208 13.726 1 71.97 14 THR B CA 1
ATOM 2463 C C . THR B 1 14 ? -64.007 -4.748 12.49 1 71.97 14 THR B C 1
ATOM 2465 O O . THR B 1 14 ? -62.778 -4.689 12.401 1 71.97 14 THR B O 1
ATOM 2468 N N . ILE B 1 15 ? -64.754 -5.212 11.552 1 68.58 15 ILE B N 1
ATOM 2469 C CA . ILE B 1 15 ? -64.18 -5.723 10.311 1 68.58 15 ILE B CA 1
ATOM 2470 C C . ILE B 1 15 ? -63.548 -4.578 9.524 1 68.58 15 ILE B C 1
ATOM 2472 O O . ILE B 1 15 ? -62.452 -4.722 8.978 1 68.58 15 ILE B O 1
ATOM 2476 N N . SER B 1 16 ? -64.263 -3.485 9.537 1 74.23 16 SER B N 1
ATOM 2477 C CA . SER B 1 16 ? -63.73 -2.327 8.827 1 74.23 16 SER B CA 1
ATOM 2478 C C . SER B 1 16 ? -62.44 -1.83 9.471 1 74.23 16 SER B C 1
ATOM 2480 O O . SER B 1 16 ? -61.48 -1.497 8.773 1 74.23 16 SER B O 1
ATOM 2482 N N . GLU B 1 17 ? -62.391 -1.828 10.801 1 72.79 17 GLU B N 1
ATOM 2483 C CA . GLU B 1 17 ? -61.199 -1.386 11.519 1 72.79 17 GLU B CA 1
ATOM 2484 C C . GLU B 1 17 ? -60.039 -2.355 11.311 1 72.79 17 GLU B C 1
ATOM 2486 O O . GLU B 1 17 ? -58.901 -1.931 11.098 1 72.79 17 GLU B O 1
ATOM 2491 N N . LEU B 1 18 ? -60.357 -3.642 11.281 1 71.46 18 LEU B N 1
ATOM 2492 C CA . LEU B 1 18 ? -59.316 -4.647 11.099 1 71.46 18 LEU B CA 1
ATOM 2493 C C . LEU B 1 18 ? -58.813 -4.655 9.659 1 71.46 18 LEU B C 1
ATOM 2495 O O . LEU B 1 18 ? -57.618 -4.839 9.415 1 71.46 18 LEU B O 1
ATOM 2499 N N . SER B 1 19 ? -59.717 -4.382 8.772 1 75.91 19 SER B N 1
ATOM 2500 C CA . SER B 1 19 ? -59.317 -4.299 7.371 1 75.91 19 SER B CA 1
ATOM 2501 C C . SER B 1 19 ? -58.435 -3.081 7.12 1 75.91 19 SER B C 1
ATOM 2503 O O . SER B 1 19 ? -57.453 -3.161 6.379 1 75.91 19 SER B O 1
ATOM 2505 N N . ALA B 1 20 ? -58.83 -2.005 7.787 1 74.3 20 ALA B N 1
ATOM 2506 C CA . ALA B 1 20 ? -58.013 -0.801 7.665 1 74.3 20 ALA B CA 1
ATOM 2507 C C . ALA B 1 20 ? -56.628 -1.014 8.269 1 74.3 20 ALA B C 1
ATOM 2509 O O . ALA B 1 20 ? -55.622 -0.59 7.696 1 74.3 20 ALA B O 1
ATOM 2510 N N . ARG B 1 21 ? -56.567 -1.617 9.341 1 76.29 21 ARG B N 1
ATOM 2511 C CA . ARG B 1 21 ? -55.291 -1.919 9.982 1 76.29 21 ARG B CA 1
ATOM 2512 C C . ARG B 1 21 ? -54.461 -2.872 9.128 1 76.29 21 ARG B C 1
ATOM 2514 O O . ARG B 1 21 ? -53.245 -2.709 9.009 1 76.29 21 ARG B O 1
ATOM 2521 N N . ASN B 1 22 ? -55.083 -3.865 8.591 1 72.69 22 ASN B N 1
ATOM 2522 C CA . ASN B 1 22 ? -54.401 -4.78 7.682 1 72.69 22 ASN B CA 1
ATOM 2523 C C . ASN B 1 22 ? -53.812 -4.043 6.482 1 72.69 22 ASN B C 1
ATOM 2525 O O . ASN B 1 22 ? -52.685 -4.322 6.069 1 72.69 22 ASN B O 1
ATOM 2529 N N . ALA B 1 23 ? -54.625 -3.148 5.986 1 73.96 23 ALA B N 1
ATOM 2530 C CA . ALA B 1 23 ? -54.143 -2.369 4.848 1 73.96 23 ALA B CA 1
ATOM 2531 C C . ALA B 1 23 ? -52.952 -1.501 5.243 1 73.96 23 ALA B C 1
ATOM 2533 O O . ALA B 1 23 ? -51.982 -1.387 4.49 1 73.96 23 ALA B O 1
ATOM 2534 N N . ASP B 1 24 ? -53.006 -0.89 6.409 1 77.75 24 ASP B N 1
ATOM 2535 C CA . ASP B 1 24 ? -51.909 -0.073 6.917 1 77.75 24 ASP B CA 1
ATOM 2536 C C . ASP B 1 24 ? -50.654 -0.915 7.137 1 77.75 24 ASP B C 1
ATOM 2538 O O . ASP B 1 24 ? -49.554 -0.51 6.754 1 77.75 24 ASP B O 1
ATOM 2542 N N . LEU B 1 25 ? -50.782 -2.055 7.684 1 72.42 25 LEU B N 1
ATOM 2543 C CA . LEU B 1 25 ? -49.644 -2.929 7.95 1 72.42 25 LEU B CA 1
ATOM 2544 C C . LEU B 1 25 ? -49.038 -3.445 6.65 1 72.42 25 LEU B C 1
ATOM 2546 O O . LEU B 1 25 ? -47.815 -3.551 6.529 1 72.42 25 LEU B O 1
ATOM 2550 N N . MET B 1 26 ? -49.894 -3.701 5.726 1 76 26 MET B N 1
ATOM 2551 C CA . MET B 1 26 ? -49.396 -4.135 4.424 1 76 26 MET B CA 1
ATOM 2552 C C . MET B 1 26 ? -48.599 -3.024 3.748 1 76 26 MET B C 1
ATOM 2554 O O . MET B 1 26 ? -47.551 -3.281 3.153 1 76 26 MET B O 1
ATOM 2558 N N . SER B 1 27 ? -49.094 -1.809 3.861 1 76.64 27 SER B N 1
ATOM 2559 C CA . SER B 1 27 ? -48.365 -0.67 3.313 1 76.64 27 SER B CA 1
ATOM 2560 C C . SER B 1 27 ? -47.024 -0.483 4.013 1 76.64 27 SER B C 1
ATOM 2562 O O . SER B 1 27 ? -46.003 -0.252 3.361 1 76.64 27 SER B O 1
ATOM 2564 N N . GLN B 1 28 ? -47.007 -0.538 5.277 1 76.68 28 GLN B N 1
ATOM 2565 C CA . GLN B 1 28 ? -45.766 -0.427 6.037 1 76.68 28 GLN B CA 1
ATOM 2566 C C . GLN B 1 28 ? -44.806 -1.561 5.691 1 76.68 28 GLN B C 1
ATOM 2568 O O . GLN B 1 28 ? -43.601 -1.341 5.553 1 76.68 28 GLN B O 1
ATOM 2573 N N . LEU B 1 29 ? -45.286 -2.721 5.584 1 70.86 29 LEU B N 1
ATOM 2574 C CA . LEU B 1 29 ? -44.461 -3.864 5.209 1 70.86 29 LEU B CA 1
ATOM 2575 C C . LEU B 1 29 ? -43.86 -3.669 3.821 1 70.86 29 LEU B C 1
ATOM 2577 O O . LEU B 1 29 ? -42.692 -3.992 3.595 1 70.86 29 LEU B O 1
ATOM 2581 N N . GLU B 1 30 ? -44.7 -3.195 2.959 1 72.17 30 GLU B N 1
ATOM 2582 C CA . GLU B 1 30 ? -44.185 -2.921 1.62 1 72.17 30 GLU B CA 1
ATOM 2583 C C . GLU B 1 30 ? -43.106 -1.842 1.654 1 72.17 30 GLU B C 1
ATOM 2585 O O . GLU B 1 30 ? -42.092 -1.949 0.96 1 72.17 30 GLU B O 1
ATOM 2590 N N . GLU B 1 31 ? -43.326 -0.841 2.441 1 73.22 31 GLU B N 1
ATOM 2591 C CA . GLU B 1 31 ? -42.321 0.206 2.601 1 73.22 31 GLU B CA 1
ATOM 2592 C C . GLU B 1 31 ? -41.039 -0.348 3.215 1 73.22 31 GLU B C 1
ATOM 2594 O O . GLU B 1 31 ? -39.938 -0.024 2.766 1 73.22 31 GLU B O 1
ATOM 2599 N N . ARG B 1 32 ? -41.253 -1.137 4.186 1 70.02 32 ARG B N 1
ATOM 2600 C CA . ARG B 1 32 ? -40.078 -1.721 4.824 1 70.02 32 ARG B CA 1
ATOM 2601 C C . ARG B 1 32 ? -39.38 -2.705 3.891 1 70.02 32 ARG B C 1
ATOM 2603 O O . ARG B 1 32 ? -38.15 -2.786 3.873 1 70.02 32 ARG B O 1
ATOM 2610 N N . ASN B 1 33 ? -40.163 -3.388 3.136 1 68.1 33 ASN B N 1
ATOM 2611 C CA . ASN B 1 33 ? -39.578 -4.26 2.123 1 68.1 33 ASN B CA 1
ATOM 2612 C C . ASN B 1 33 ? -38.797 -3.465 1.081 1 68.1 33 ASN B C 1
ATOM 2614 O O . ASN B 1 33 ? -37.721 -3.886 0.652 1 68.1 33 ASN B O 1
ATOM 2618 N N . THR B 1 34 ? -39.298 -2.406 0.756 1 67.28 34 THR B N 1
ATOM 2619 C CA . THR B 1 34 ? -38.605 -1.534 -0.186 1 67.28 34 THR B CA 1
ATOM 2620 C C . THR B 1 34 ? -37.332 -0.968 0.437 1 67.28 34 THR B C 1
ATOM 2622 O O . THR B 1 34 ? -36.29 -0.903 -0.219 1 67.28 34 THR B O 1
ATOM 2625 N N . GLN B 1 35 ? -37.51 -0.582 1.634 1 71.31 35 GLN B N 1
ATOM 2626 C CA . GLN B 1 35 ? -36.332 -0.096 2.345 1 71.31 35 GLN B CA 1
ATOM 2627 C C . GLN B 1 35 ? -35.301 -1.206 2.525 1 71.31 35 GLN B C 1
ATOM 2629 O O . GLN B 1 35 ? -34.1 -0.977 2.365 1 71.31 35 GLN B O 1
ATOM 2634 N N . LEU B 1 36 ? -35.778 -2.257 2.891 1 65.51 36 LEU B N 1
ATOM 2635 C CA . LEU B 1 36 ? -34.904 -3.417 3.029 1 65.51 36 LEU B CA 1
ATOM 2636 C C . LEU B 1 36 ? -34.233 -3.752 1.702 1 65.51 36 LEU B C 1
ATOM 2638 O O . LEU B 1 36 ? -33.031 -4.028 1.661 1 65.51 36 LEU B O 1
ATOM 2642 N N . SER B 1 37 ? -34.996 -3.772 0.699 1 65.65 37 SER B N 1
ATOM 2643 C CA . SER B 1 37 ? -34.436 -4.032 -0.623 1 65.65 37 SER B CA 1
ATOM 2644 C C . SER B 1 37 ? -33.428 -2.958 -1.018 1 65.65 37 SER B C 1
ATOM 2646 O O . SER B 1 37 ? -32.377 -3.264 -1.585 1 65.65 37 SER B O 1
ATOM 2648 N N . ALA B 1 38 ? -33.737 -1.783 -0.709 1 59.9 38 ALA B N 1
ATOM 2649 C CA . ALA B 1 38 ? -32.821 -0.685 -1.006 1 59.9 38 ALA B CA 1
ATOM 2650 C C . ALA B 1 38 ? -31.549 -0.79 -0.17 1 59.9 38 ALA B C 1
ATOM 2652 O O . ALA B 1 38 ? -30.445 -0.58 -0.678 1 59.9 38 ALA B O 1
ATOM 2653 N N . LEU B 1 39 ? -31.739 -1.029 1.005 1 57.17 39 LEU B N 1
ATOM 2654 C CA . LEU B 1 39 ? -30.585 -1.218 1.878 1 57.17 39 LEU B CA 1
ATOM 2655 C C . LEU B 1 39 ? -29.795 -2.458 1.472 1 57.17 39 LEU B C 1
ATOM 2657 O O . LEU B 1 39 ? -28.562 -2.447 1.494 1 57.17 39 LEU B O 1
ATOM 2661 N N . GLN B 1 40 ? -30.576 -3.413 1.142 1 56.07 40 GLN B N 1
ATOM 2662 C CA . GLN B 1 40 ? -29.923 -4.61 0.623 1 56.07 40 GLN B CA 1
ATOM 2663 C C . GLN B 1 40 ? -29.176 -4.311 -0.674 1 56.07 40 GLN B C 1
ATOM 2665 O O . GLN B 1 40 ? -28.053 -4.781 -0.872 1 56.07 40 GLN B O 1
ATOM 2670 N N . ALA B 1 41 ? -29.771 -3.601 -1.454 1 52.53 41 ALA B N 1
ATOM 2671 C CA . ALA B 1 41 ? -29.108 -3.188 -2.689 1 52.53 41 ALA B CA 1
ATOM 2672 C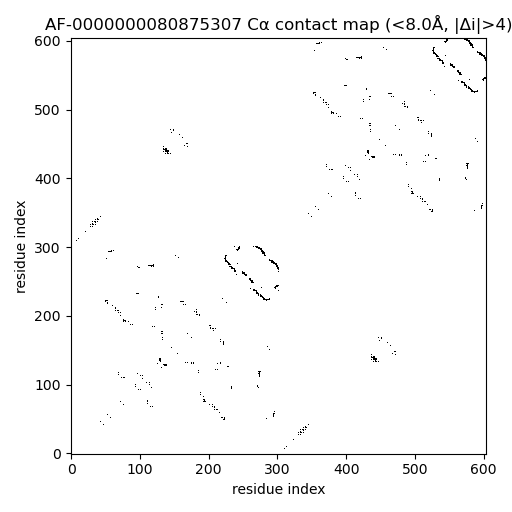 C . ALA B 1 41 ? -27.906 -2.296 -2.393 1 52.53 41 ALA B C 1
ATOM 2674 O O . ALA B 1 41 ? -26.854 -2.433 -3.021 1 52.53 41 ALA B O 1
ATOM 2675 N N . THR B 1 42 ? -28.146 -1.363 -1.553 1 52.11 42 THR B N 1
ATOM 2676 C CA . THR B 1 42 ? -27.042 -0.519 -1.111 1 52.11 42 THR B CA 1
ATOM 2677 C C . THR B 1 42 ? -25.941 -1.36 -0.47 1 52.11 42 THR B C 1
ATOM 2679 O O . THR B 1 42 ? -24.755 -1.123 -0.705 1 52.11 42 THR B O 1
ATOM 2682 N N . LEU B 1 43 ? -26.342 -2.143 0.42 1 49.52 43 LEU B N 1
ATOM 2683 C CA . LEU B 1 43 ? -25.393 -3.095 0.985 1 49.52 43 LEU B CA 1
ATOM 2684 C C . LEU B 1 43 ? -24.768 -3.954 -0.109 1 49.52 43 LEU B C 1
ATOM 2686 O O . LEU B 1 43 ? -23.567 -4.233 -0.076 1 49.52 43 LEU B O 1
ATOM 2690 N N . MET B 1 44 ? -25.593 -4.391 -0.936 1 47.56 44 MET B N 1
ATOM 2691 C CA . MET B 1 44 ? -25.088 -5.153 -2.076 1 47.56 44 MET B CA 1
ATOM 2692 C C . MET B 1 44 ? -24.169 -4.295 -2.939 1 47.56 44 MET B C 1
ATOM 2694 O O . MET B 1 44 ? -23.174 -4.788 -3.473 1 47.56 44 MET B O 1
ATOM 2698 N N . ARG B 1 45 ? -24.64 -3.114 -3.267 1 46.55 45 ARG B N 1
ATOM 2699 C CA . ARG B 1 45 ? -23.82 -2.17 -4.02 1 46.55 45 ARG B CA 1
ATOM 2700 C C . ARG B 1 45 ? -22.569 -1.786 -3.236 1 46.55 45 ARG B C 1
ATOM 2702 O O . ARG B 1 45 ? -21.494 -1.621 -3.816 1 46.55 45 ARG B O 1
ATOM 2709 N N . SER B 1 46 ? -22.78 -1.325 -2.128 1 47.74 46 SER B N 1
ATOM 2710 C CA . SER B 1 46 ? -21.647 -1.085 -1.241 1 47.74 46 SER B CA 1
ATOM 2711 C C . SER B 1 46 ? -20.857 -2.366 -0.994 1 47.74 46 SER B C 1
ATOM 2713 O O . SER B 1 46 ? -19.641 -2.322 -0.792 1 47.74 46 SER B O 1
ATOM 2715 N N . ASN B 1 47 ? -21.632 -3.484 -0.801 1 47.91 47 ASN B N 1
ATOM 2716 C CA . ASN B 1 47 ? -21.144 -4.854 -0.682 1 47.91 47 ASN B CA 1
ATOM 2717 C C . ASN B 1 47 ? -21.165 -5.574 -2.027 1 47.91 47 ASN B C 1
ATOM 2719 O O . ASN B 1 47 ? -21.923 -6.528 -2.213 1 47.91 47 ASN B O 1
ATOM 2723 N N . SER B 1 48 ? -21.283 -4.951 -3.094 1 49.24 48 SER B N 1
ATOM 2724 C CA . SER B 1 48 ? -21.307 -5.725 -4.331 1 49.24 48 SER B CA 1
ATOM 2725 C C . SER B 1 48 ? -20.501 -7.012 -4.193 1 49.24 48 SER B C 1
ATOM 2727 O O . SER B 1 48 ? -19.36 -6.989 -3.725 1 49.24 48 SER B O 1
ATOM 2729 N N . VAL B 1 49 ? -21.3 -7.997 -3.978 1 57.02 49 VAL B N 1
ATOM 2730 C CA . VAL B 1 49 ? -20.729 -9.339 -3.924 1 57.02 49 VAL B CA 1
ATOM 2731 C C . VAL B 1 49 ? -19.649 -9.485 -4.993 1 57.02 49 VAL B C 1
ATOM 2733 O O . VAL B 1 49 ? -19.92 -9.324 -6.185 1 57.02 49 VAL B O 1
ATOM 2736 N N . PRO B 1 50 ? -18.5 -9.402 -4.5 1 64.15 50 PRO B N 1
ATOM 2737 C CA . PRO B 1 50 ? -17.416 -9.603 -5.464 1 64.15 50 PRO B CA 1
ATOM 2738 C C . PRO B 1 50 ? -17.621 -10.842 -6.333 1 64.15 50 PRO B C 1
ATOM 2740 O O . PRO B 1 50 ? -18.302 -11.784 -5.92 1 64.15 50 PRO B O 1
ATOM 2743 N N . PRO B 1 51 ? -17.428 -10.717 -7.573 1 70.6 51 PRO B N 1
ATOM 2744 C CA . PRO B 1 51 ? -17.465 -11.905 -8.43 1 70.6 51 PRO B CA 1
ATOM 2745 C C . PRO B 1 51 ? -16.813 -13.123 -7.78 1 70.6 51 PRO B C 1
ATOM 2747 O O . PRO B 1 51 ? -15.835 -12.983 -7.041 1 70.6 51 PRO B O 1
ATOM 2750 N N . SER B 1 52 ? -17.57 -14.185 -7.816 1 80.28 52 SER B N 1
ATOM 2751 C CA . SER B 1 52 ? -17.022 -15.408 -7.239 1 80.28 52 SER B CA 1
ATOM 2752 C C . SER B 1 52 ? -16.555 -16.37 -8.326 1 80.28 52 SER B C 1
ATOM 2754 O O . SER B 1 52 ? -17.278 -16.622 -9.292 1 80.28 52 SER B O 1
ATOM 2756 N N . LEU B 1 53 ? -15.369 -16.758 -8.306 1 84.55 53 LEU B N 1
ATOM 2757 C CA . LEU B 1 53 ? -14.792 -17.764 -9.191 1 84.55 53 LEU B CA 1
ATOM 2758 C C . LEU B 1 53 ? -14.83 -19.144 -8.542 1 84.55 53 LEU B C 1
ATOM 2760 O O . LEU B 1 53 ? -14.641 -19.27 -7.33 1 84.55 53 LEU B O 1
ATOM 2764 N N . ASP B 1 54 ? -15.162 -20.086 -9.359 1 88.26 54 ASP B N 1
ATOM 2765 C CA . ASP B 1 54 ? -15.144 -21.441 -8.818 1 88.26 54 ASP B CA 1
ATOM 2766 C C . ASP B 1 54 ? -13.717 -21.979 -8.734 1 88.26 54 ASP B C 1
ATOM 2768 O O . ASP B 1 54 ? -12.867 -21.63 -9.555 1 88.26 54 ASP B O 1
ATOM 2772 N N . ASP B 1 55 ? -13.534 -22.908 -7.834 1 92.7 55 ASP B N 1
ATOM 2773 C CA . ASP B 1 55 ? -12.217 -23.464 -7.541 1 92.7 55 ASP B CA 1
ATOM 2774 C C . ASP B 1 55 ? -11.635 -24.17 -8.764 1 92.7 55 ASP B C 1
ATOM 2776 O O . ASP B 1 55 ? -10.442 -24.046 -9.048 1 92.7 55 ASP B O 1
ATOM 2780 N N . ARG B 1 56 ? -12.474 -24.896 -9.476 1 90.51 56 ARG B N 1
ATOM 2781 C CA . ARG B 1 56 ? -12.017 -25.652 -10.638 1 90.51 56 ARG B CA 1
ATOM 2782 C C . ARG B 1 56 ? -11.544 -24.718 -11.747 1 90.51 56 ARG B C 1
ATOM 2784 O O . ARG B 1 56 ? -10.539 -24.991 -12.407 1 90.51 56 ARG B O 1
ATOM 2791 N N . SER B 1 57 ? -12.305 -23.668 -11.893 1 91.78 57 SER B N 1
ATOM 2792 C CA . SER B 1 57 ? -11.929 -22.69 -12.909 1 91.78 57 SER B CA 1
ATOM 2793 C C . SER B 1 57 ? -10.59 -22.038 -12.58 1 91.78 57 SER B C 1
ATOM 2795 O O . SER B 1 57 ? -9.765 -21.82 -13.47 1 91.78 57 SER B O 1
ATOM 2797 N N . ILE B 1 58 ? -10.328 -21.721 -11.363 1 95.02 58 ILE B N 1
ATOM 2798 C CA . ILE B 1 58 ? -9.073 -21.111 -10.938 1 95.02 58 ILE B CA 1
ATOM 2799 C C . ILE B 1 58 ? -7.919 -22.079 -11.187 1 95.02 58 ILE B C 1
ATOM 2801 O O . ILE B 1 58 ? -6.906 -21.708 -11.785 1 95.02 58 ILE B O 1
ATOM 2805 N N . ALA B 1 59 ? -8.103 -23.29 -10.78 1 95.57 59 ALA B N 1
ATOM 2806 C CA . ALA B 1 59 ? -7.069 -24.304 -10.976 1 95.57 59 ALA B CA 1
ATOM 2807 C C . ALA B 1 59 ? -6.753 -24.485 -12.458 1 95.57 59 ALA B C 1
ATOM 2809 O O . ALA B 1 59 ? -5.584 -24.568 -12.844 1 95.57 59 ALA B O 1
ATOM 2810 N N . SER B 1 60 ? -7.784 -24.498 -13.209 1 93.97 60 SER B N 1
ATOM 2811 C CA . SER B 1 60 ? -7.615 -24.701 -14.644 1 93.97 60 SER B CA 1
ATOM 2812 C C . SER B 1 60 ? -6.839 -23.551 -15.277 1 93.97 60 SER B C 1
ATOM 2814 O O . SER B 1 60 ? -6.001 -23.769 -16.155 1 93.97 60 SER B O 1
ATOM 2816 N N . ARG B 1 61 ? -7.121 -22.388 -14.899 1 94.81 61 ARG B N 1
ATOM 2817 C CA . ARG B 1 61 ? -6.439 -21.222 -15.453 1 94.81 61 ARG B CA 1
ATOM 2818 C C . ARG B 1 61 ? -4.961 -21.224 -15.08 1 94.81 61 ARG B C 1
ATOM 2820 O O . ARG B 1 61 ? -4.111 -20.839 -15.887 1 94.81 61 ARG B O 1
ATOM 2827 N N . PHE B 1 62 ? -4.663 -21.655 -13.884 1 97.7 62 PHE B N 1
ATOM 2828 C CA . PHE B 1 62 ? -3.263 -21.738 -13.484 1 97.7 62 PHE B CA 1
ATOM 2829 C C . PHE B 1 62 ? -2.56 -22.878 -14.212 1 97.7 62 PHE B C 1
ATOM 2831 O O . PHE B 1 62 ? -1.384 -22.764 -14.564 1 97.7 62 PHE B O 1
ATOM 2838 N N . LYS B 1 63 ? -3.297 -23.97 -14.416 1 95.84 63 LYS B N 1
ATOM 2839 C CA . LYS B 1 63 ? -2.725 -25.056 -15.207 1 95.84 63 LYS B CA 1
ATOM 2840 C C . LYS B 1 63 ? -2.402 -24.592 -16.624 1 95.84 63 LYS B C 1
ATOM 2842 O O . LYS B 1 63 ? -1.37 -24.966 -17.185 1 95.84 63 LYS B O 1
ATOM 2847 N N . GLN B 1 64 ? -3.285 -23.848 -17.118 1 95.28 64 GLN B N 1
ATOM 2848 C CA . GLN B 1 64 ? -3.057 -23.29 -18.447 1 95.28 64 GLN B CA 1
ATOM 2849 C C . GLN B 1 64 ? -1.831 -22.382 -18.459 1 95.28 64 GLN B C 1
ATOM 2851 O O . GLN B 1 64 ? -1.021 -22.435 -19.387 1 95.28 64 GLN B O 1
ATOM 2856 N N . LEU B 1 65 ? -1.727 -21.539 -17.445 1 97.13 65 LEU B N 1
ATOM 2857 C CA . LEU B 1 65 ? -0.571 -20.657 -17.321 1 97.13 65 LEU B CA 1
ATOM 2858 C C . LEU B 1 65 ? 0.723 -21.462 -17.275 1 97.13 65 LEU B C 1
ATOM 2860 O O . LEU B 1 65 ? 1.699 -21.115 -17.944 1 97.13 65 LEU B O 1
ATOM 2864 N N . GLU B 1 66 ? 0.726 -22.481 -16.5 1 97.25 66 GLU B N 1
ATOM 2865 C CA . GLU B 1 66 ? 1.894 -23.351 -16.403 1 97.25 66 GLU B CA 1
ATOM 2866 C C . GLU B 1 66 ? 2.255 -23.943 -17.763 1 97.25 66 GLU B C 1
ATOM 2868 O O . GLU B 1 66 ? 3.427 -23.966 -18.144 1 97.25 66 GLU B O 1
ATOM 2873 N N . GLN B 1 67 ? 1.219 -24.427 -18.432 1 95.56 67 GLN B N 1
ATOM 2874 C CA . GLN B 1 67 ? 1.438 -25.054 -19.731 1 95.56 67 GLN B CA 1
ATOM 2875 C C . GLN B 1 67 ? 1.998 -24.052 -20.737 1 95.56 67 GLN B C 1
ATOM 2877 O O . GLN B 1 67 ? 2.906 -24.377 -21.505 1 95.56 67 GLN B O 1
ATOM 2882 N N . GLU B 1 68 ? 1.451 -22.934 -20.786 1 95.34 68 GLU B N 1
ATOM 2883 C CA . GLU B 1 68 ? 1.913 -21.914 -21.722 1 95.34 68 GLU B CA 1
ATOM 2884 C C . GLU B 1 68 ? 3.361 -21.522 -21.44 1 95.34 68 GLU B C 1
ATOM 2886 O O . GLU B 1 68 ? 4.143 -21.307 -22.368 1 95.34 68 GLU B O 1
ATOM 2891 N N . LEU B 1 69 ? 3.684 -21.406 -20.208 1 95.75 69 LEU B N 1
ATOM 2892 C CA . LEU B 1 69 ? 5.062 -21.093 -19.844 1 95.75 69 LEU B CA 1
ATOM 2893 C C . LEU B 1 69 ? 6.005 -22.213 -20.272 1 95.75 69 LEU B C 1
ATOM 2895 O O . LEU B 1 69 ? 7.092 -21.95 -20.79 1 95.75 69 LEU B O 1
ATOM 2899 N N . LYS B 1 70 ? 5.584 -23.413 -20.02 1 93.6 70 LYS B N 1
ATOM 2900 C CA . LYS B 1 70 ? 6.365 -24.571 -20.444 1 93.6 70 LYS B CA 1
ATOM 2901 C C . LYS B 1 70 ? 6.606 -24.55 -21.951 1 93.6 70 LYS B C 1
ATOM 2903 O O . LYS B 1 70 ? 7.738 -24.728 -22.406 1 93.6 70 LYS B O 1
ATOM 2908 N N . ASP B 1 71 ? 5.527 -24.335 -22.711 1 92.62 71 ASP B N 1
ATOM 2909 C CA . ASP B 1 71 ? 5.627 -24.297 -24.167 1 92.62 71 ASP B CA 1
ATOM 2910 C C . ASP B 1 71 ? 6.572 -23.189 -24.625 1 92.62 71 ASP B C 1
ATOM 2912 O O . ASP B 1 71 ? 7.382 -23.392 -25.532 1 92.62 71 ASP B O 1
ATOM 2916 N N . TRP B 1 72 ? 6.415 -22.042 -23.999 1 93.17 72 TRP B N 1
ATOM 2917 C CA . TRP B 1 72 ? 7.279 -20.913 -24.329 1 93.17 72 TRP B CA 1
ATOM 2918 C C . TRP B 1 72 ? 8.747 -21.274 -24.129 1 93.17 72 TRP B C 1
ATOM 2920 O O . TRP B 1 72 ? 9.592 -20.948 -24.965 1 93.17 72 TRP B O 1
ATOM 2930 N N . ILE B 1 73 ? 9.085 -21.93 -23.074 1 91.13 73 ILE B N 1
ATOM 2931 C CA . ILE B 1 73 ? 10.46 -22.314 -22.773 1 91.13 73 ILE B CA 1
ATOM 2932 C C . ILE B 1 73 ? 1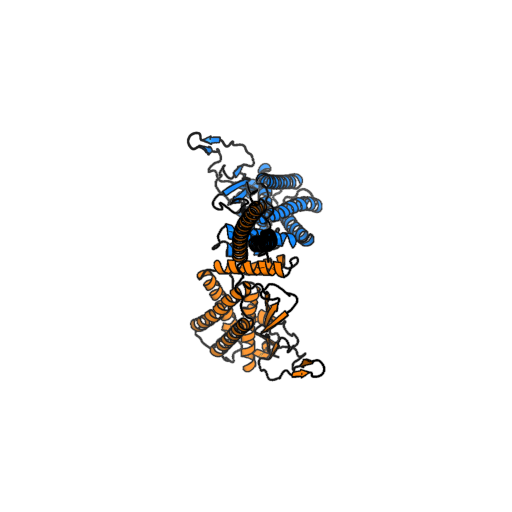0.936 -23.358 -23.781 1 91.13 73 ILE B C 1
ATOM 2934 O O . ILE B 1 73 ? 12.043 -23.254 -24.316 1 91.13 73 ILE B O 1
ATOM 2938 N N . ILE B 1 74 ? 10.124 -24.34 -24.021 1 87.76 74 ILE B N 1
ATOM 2939 C CA . ILE B 1 74 ? 10.503 -25.416 -24.931 1 87.76 74 ILE B CA 1
ATOM 2940 C C . ILE B 1 74 ? 10.746 -24.849 -26.328 1 87.76 74 ILE B C 1
ATOM 2942 O O . ILE B 1 74 ? 11.708 -25.227 -27 1 87.76 74 ILE B O 1
ATOM 2946 N N . ILE B 1 75 ? 9.972 -23.976 -26.795 1 86.68 75 ILE B N 1
ATOM 2947 C CA . ILE B 1 75 ? 10.026 -23.45 -28.155 1 86.68 75 ILE B CA 1
ATOM 2948 C C . ILE B 1 75 ? 11.238 -22.534 -28.305 1 86.68 75 ILE B C 1
ATOM 2950 O O . ILE B 1 75 ? 11.948 -22.593 -29.312 1 86.68 75 ILE B O 1
ATOM 2954 N N . HIS B 1 76 ? 11.555 -21.745 -27.248 1 88.2 76 HIS B N 1
ATOM 2955 C CA . HIS B 1 76 ? 12.509 -20.665 -27.471 1 88.2 76 HIS B CA 1
ATOM 2956 C C . HIS B 1 76 ? 13.845 -20.964 -26.799 1 88.2 76 HIS B C 1
ATOM 2958 O O . HIS B 1 76 ? 14.852 -20.317 -27.095 1 88.2 76 HIS B O 1
ATOM 2964 N N . PHE B 1 77 ? 13.909 -21.881 -25.853 1 83.64 77 PHE B N 1
ATOM 2965 C CA . PHE B 1 77 ? 15.139 -22.093 -25.1 1 83.64 77 PHE B CA 1
ATOM 2966 C C . PHE B 1 77 ? 15.622 -23.531 -25.244 1 83.64 77 PHE B C 1
ATOM 2968 O O . PHE B 1 77 ? 16.382 -24.024 -24.408 1 83.64 77 PHE B O 1
ATOM 2975 N N . LYS B 1 78 ? 15.208 -24.101 -26.24 1 71.96 78 LYS B N 1
ATOM 2976 C CA . LYS B 1 78 ? 15.671 -25.461 -26.5 1 71.96 78 LYS B CA 1
ATOM 2977 C C . LYS B 1 78 ? 17.195 -25.536 -26.482 1 71.96 78 LYS B C 1
ATOM 2979 O O . LYS B 1 78 ? 17.874 -24.552 -26.781 1 71.96 78 LYS B O 1
ATOM 2984 N N . SER B 1 79 ? 17.826 -26.503 -25.941 1 60.28 79 SER B N 1
ATOM 2985 C CA . SER B 1 79 ? 19.12 -26.94 -25.426 1 60.28 79 SER B CA 1
ATOM 2986 C C . SER B 1 79 ? 20.262 -26.434 -26.301 1 60.28 79 SER B C 1
ATOM 2988 O O . SER B 1 79 ? 20.279 -26.673 -27.51 1 60.28 79 SER B O 1
ATOM 2990 N N . THR B 1 80 ? 20.532 -25.118 -25.981 1 57.67 80 THR B N 1
ATOM 2991 C CA . THR B 1 80 ? 21.869 -24.916 -26.528 1 57.67 80 THR B CA 1
ATOM 2992 C C . THR B 1 80 ? 22.935 -25.318 -25.513 1 57.67 80 THR B C 1
ATOM 2994 O O . THR B 1 80 ? 22.708 -25.242 -24.303 1 57.67 80 THR B O 1
ATOM 2997 N N . GLU B 1 81 ? 23.924 -26.137 -25.841 1 59.01 81 GLU B N 1
ATOM 2998 C CA . GLU B 1 81 ? 25.019 -26.776 -25.119 1 59.01 81 GLU B CA 1
ATOM 2999 C C . GLU B 1 81 ? 25.865 -25.747 -24.375 1 59.01 81 GLU B C 1
ATOM 3001 O O . GLU B 1 81 ? 26.59 -26.092 -23.439 1 59.01 81 GLU B O 1
ATOM 3006 N N . GLN B 1 82 ? 25.831 -24.489 -24.681 1 59.75 82 GLN B N 1
ATOM 3007 C CA . GLN B 1 82 ? 26.894 -23.65 -24.137 1 59.75 82 GLN B CA 1
ATOM 3008 C C . GLN B 1 82 ? 26.485 -23.045 -22.797 1 59.75 82 GLN B C 1
ATOM 3010 O O . GLN B 1 82 ? 25.306 -22.771 -22.567 1 59.75 82 GLN B O 1
ATOM 3015 N N . ARG B 1 83 ? 27.475 -23.132 -21.819 1 64.5 83 ARG B N 1
ATOM 3016 C CA . ARG B 1 83 ? 27.32 -22.531 -20.498 1 64.5 83 ARG B CA 1
ATOM 3017 C C . ARG B 1 83 ? 27.144 -21.02 -20.601 1 64.5 83 ARG B C 1
ATOM 3019 O O . ARG B 1 83 ? 28.064 -20.309 -21.011 1 64.5 83 ARG B O 1
ATOM 3026 N N . PRO B 1 84 ? 25.933 -20.501 -20.362 1 73.93 84 PRO B N 1
ATOM 3027 C CA . PRO B 1 84 ? 25.73 -19.061 -20.536 1 73.93 84 PRO B CA 1
ATOM 3028 C C . PRO B 1 84 ? 26.239 -18.245 -19.35 1 73.93 84 PRO B C 1
ATOM 3030 O O . PRO B 1 84 ? 26.489 -18.8 -18.277 1 73.93 84 PRO B O 1
ATOM 3033 N N . ASP B 1 85 ? 26.706 -17.051 -19.625 1 83.37 85 ASP B N 1
ATOM 3034 C CA . ASP B 1 85 ? 27.016 -16.067 -18.592 1 83.37 85 ASP B CA 1
ATOM 3035 C C . ASP B 1 85 ? 25.758 -15.651 -17.834 1 83.37 85 ASP B C 1
ATOM 3037 O O . ASP B 1 85 ? 24.83 -15.091 -18.421 1 83.37 85 ASP B O 1
ATOM 3041 N N . LEU B 1 86 ? 25.747 -16.004 -16.542 1 88.46 86 LEU B N 1
ATOM 3042 C CA . LEU B 1 86 ? 24.569 -15.714 -15.731 1 88.46 86 LEU B CA 1
ATOM 3043 C C . LEU B 1 86 ? 24.611 -14.283 -15.205 1 88.46 86 LEU B C 1
ATOM 3045 O O . LEU B 1 86 ? 25.629 -13.845 -14.664 1 88.46 86 LEU B O 1
ATOM 3049 N N . SER B 1 87 ? 23.617 -13.501 -15.473 1 91.84 87 SER B N 1
ATOM 3050 C CA . SER B 1 87 ? 23.507 -12.187 -14.849 1 91.84 87 SER B CA 1
ATOM 3051 C C . SER B 1 87 ? 23.499 -12.296 -13.328 1 91.84 87 SER B C 1
ATOM 3053 O O . SER B 1 87 ? 23.168 -13.348 -12.777 1 91.84 87 SER B O 1
ATOM 3055 N N . PRO B 1 88 ? 23.822 -11.225 -12.582 1 93.87 88 PRO B N 1
ATOM 3056 C CA . PRO B 1 88 ? 23.791 -11.254 -11.117 1 93.87 88 PRO B CA 1
ATOM 3057 C C . PRO B 1 88 ? 22.407 -11.583 -10.563 1 93.87 88 PRO B C 1
ATOM 3059 O O . PRO B 1 88 ? 22.289 -12.351 -9.604 1 93.87 88 PRO B O 1
ATOM 3062 N N . GLU B 1 89 ? 21.361 -11.023 -11.117 1 94.41 89 GLU B N 1
ATOM 3063 C CA . GLU B 1 89 ? 20.01 -11.31 -10.645 1 94.41 89 GLU B CA 1
ATOM 3064 C C . GLU B 1 89 ? 19.653 -12.779 -10.85 1 94.41 89 GLU B C 1
ATOM 3066 O O . GLU B 1 89 ? 19.085 -13.416 -9.961 1 94.41 89 GLU B O 1
ATOM 3071 N N . LEU B 1 90 ? 19.941 -13.287 -12.063 1 94.64 90 LEU B N 1
ATOM 3072 C CA . LEU B 1 90 ? 19.655 -14.69 -12.341 1 94.64 90 LEU B CA 1
ATOM 3073 C C . LEU B 1 90 ? 20.417 -15.6 -11.383 1 94.64 90 LEU B C 1
ATOM 3075 O O . LEU B 1 90 ? 19.862 -16.576 -10.873 1 94.64 90 LEU B O 1
ATOM 3079 N N . ARG B 1 91 ? 21.668 -15.31 -11.134 1 94.78 91 ARG B N 1
ATOM 3080 C CA . ARG B 1 91 ? 22.479 -16.099 -10.213 1 94.78 91 ARG B CA 1
ATOM 3081 C C . ARG B 1 91 ? 21.871 -16.104 -8.815 1 94.78 91 ARG B C 1
ATOM 3083 O O . ARG B 1 91 ? 21.84 -17.141 -8.149 1 94.78 91 ARG B O 1
ATOM 3090 N N . GLU B 1 92 ? 21.405 -14.987 -8.35 1 95.93 92 GLU B N 1
ATOM 3091 C CA . GLU B 1 92 ? 20.785 -14.894 -7.032 1 95.93 92 GLU B CA 1
ATOM 3092 C C . GLU B 1 92 ? 19.533 -15.763 -6.949 1 95.93 92 GLU B C 1
ATOM 3094 O O . GLU B 1 92 ? 19.303 -16.434 -5.941 1 95.93 92 GLU B O 1
ATOM 3099 N N . ILE B 1 93 ? 18.748 -15.708 -8.01 1 95.32 93 ILE B N 1
ATOM 3100 C CA . ILE B 1 93 ? 17.533 -16.515 -8.039 1 95.32 93 ILE B CA 1
ATOM 3101 C C . ILE B 1 93 ? 17.897 -17.997 -8.011 1 95.32 93 ILE B C 1
ATOM 3103 O O . ILE B 1 93 ? 17.304 -18.775 -7.26 1 95.32 93 ILE B O 1
ATOM 3107 N N . LEU B 1 94 ? 18.885 -18.346 -8.818 1 94.98 94 LEU B N 1
ATOM 3108 C CA . LEU B 1 94 ? 19.292 -19.744 -8.908 1 94.98 94 LEU B CA 1
ATOM 3109 C C . LEU B 1 94 ? 19.851 -20.235 -7.577 1 94.98 94 LEU B C 1
ATOM 3111 O O . LEU B 1 94 ? 19.495 -21.32 -7.112 1 94.98 94 LEU B O 1
ATOM 3115 N N . ILE B 1 95 ? 20.641 -19.46 -6.892 1 94.87 95 ILE B N 1
ATOM 3116 C CA . ILE B 1 95 ? 21.215 -19.837 -5.604 1 94.87 95 ILE B CA 1
ATOM 3117 C C . ILE B 1 95 ? 20.101 -20.026 -4.578 1 94.87 95 ILE B C 1
ATOM 3119 O O . ILE B 1 95 ? 20.143 -20.959 -3.772 1 94.87 95 ILE B O 1
ATOM 3123 N N . SER B 1 96 ? 19.105 -19.258 -4.668 1 94.38 96 SER B N 1
ATOM 3124 C CA . SER B 1 96 ? 18.049 -19.26 -3.661 1 94.38 96 SER B CA 1
ATOM 3125 C C . SER B 1 96 ? 16.996 -20.32 -3.966 1 94.38 96 SER B C 1
ATOM 3127 O O . SER B 1 96 ? 16.457 -20.947 -3.052 1 94.38 96 SER B O 1
ATOM 3129 N N . GLN B 1 97 ? 16.718 -20.57 -5.255 1 94.02 97 GLN B N 1
ATOM 3130 C CA . GLN B 1 97 ? 15.563 -21.386 -5.615 1 94.02 97 GLN B CA 1
ATOM 3131 C C . GLN B 1 97 ? 15.997 -22.747 -6.151 1 94.02 97 GLN B C 1
ATOM 3133 O O . GLN B 1 97 ? 15.249 -23.723 -6.062 1 94.02 97 GLN B O 1
ATOM 3138 N N . VAL B 1 98 ? 17.145 -22.779 -6.783 1 94.78 98 VAL B N 1
ATOM 3139 C CA . VAL B 1 98 ? 17.68 -24.011 -7.352 1 94.78 98 VAL B CA 1
ATOM 3140 C C . VAL B 1 98 ? 19.153 -24.157 -6.976 1 94.78 98 VAL B C 1
ATOM 3142 O O . VAL B 1 98 ? 20.031 -24.074 -7.837 1 94.78 98 VAL B O 1
ATOM 3145 N N . PRO B 1 99 ? 19.376 -24.511 -5.795 1 92.84 99 PRO B N 1
ATOM 3146 C CA . PRO B 1 99 ? 20.766 -24.522 -5.333 1 92.84 99 PRO B CA 1
ATOM 3147 C C . PRO B 1 99 ? 21.656 -25.448 -6.16 1 92.84 99 PRO B C 1
ATOM 3149 O O . PRO B 1 99 ? 22.846 -25.174 -6.331 1 92.84 99 PRO B O 1
ATOM 3152 N N . LEU B 1 100 ? 21.19 -26.526 -6.7 1 92.87 100 LEU B N 1
ATOM 3153 C CA . LEU B 1 100 ? 21.982 -27.476 -7.474 1 92.87 100 LEU B CA 1
ATOM 3154 C C . LEU B 1 100 ? 21.951 -27.128 -8.958 1 92.87 100 LEU B C 1
ATOM 3156 O O . LEU B 1 100 ? 22.1 -28.007 -9.81 1 92.87 100 LEU B O 1
ATOM 3160 N N . PHE B 1 101 ? 21.749 -25.869 -9.261 1 93 101 PHE B N 1
ATOM 3161 C CA . PHE B 1 101 ? 21.524 -25.451 -10.64 1 93 101 PHE B CA 1
ATOM 3162 C C . PHE B 1 101 ? 22.734 -25.775 -11.508 1 93 101 PHE B C 1
ATOM 3164 O O . PHE B 1 101 ? 22.588 -26.108 -12.686 1 93 101 PHE B O 1
ATOM 3171 N N . ASP B 1 102 ? 23.97 -25.659 -10.963 1 90.47 102 ASP B N 1
ATOM 3172 C CA . ASP B 1 102 ? 25.169 -25.917 -11.754 1 90.47 102 ASP B CA 1
ATOM 3173 C C . ASP B 1 102 ? 25.16 -27.335 -12.319 1 90.47 102 ASP B C 1
ATOM 3175 O O . ASP B 1 102 ? 25.513 -27.548 -13.481 1 90.47 102 ASP B O 1
ATOM 3179 N N . ARG B 1 103 ? 24.789 -28.254 -11.54 1 90.74 103 ARG B N 1
ATOM 3180 C CA . ARG B 1 103 ? 24.701 -29.648 -11.962 1 90.74 103 ARG B CA 1
ATOM 3181 C C . ARG B 1 103 ? 23.524 -29.861 -12.908 1 90.74 103 ARG B C 1
ATOM 3183 O O . ARG B 1 103 ? 23.651 -30.554 -13.92 1 90.74 103 ARG B O 1
ATOM 3190 N N . LEU B 1 104 ? 22.421 -29.232 -12.648 1 90.8 104 LEU B N 1
ATOM 3191 C CA . LEU B 1 104 ? 21.193 -29.44 -13.409 1 90.8 104 LEU B CA 1
ATOM 3192 C C . LEU B 1 104 ? 21.308 -28.832 -14.802 1 90.8 104 LEU B C 1
ATOM 3194 O O . LEU B 1 104 ? 20.733 -29.353 -15.761 1 90.8 104 LEU B O 1
ATOM 3198 N N . LEU B 1 105 ? 22.032 -27.823 -14.906 1 88.81 105 LEU B N 1
ATOM 3199 C CA . LEU B 1 105 ? 22.164 -27.133 -16.184 1 88.81 105 LEU B CA 1
ATOM 3200 C C . LEU B 1 105 ? 23.046 -27.927 -17.142 1 88.81 105 LEU B C 1
ATOM 3202 O O . LEU B 1 105 ? 23.061 -27.66 -18.345 1 88.81 105 LEU B O 1
ATOM 3206 N N . GLN B 1 106 ? 23.802 -28.859 -16.563 1 84.59 106 GLN B N 1
ATOM 3207 C CA . GLN B 1 106 ? 24.691 -29.662 -17.395 1 84.59 106 GLN B CA 1
ATOM 3208 C C . GLN B 1 106 ? 23.923 -30.767 -18.115 1 84.59 106 GLN B C 1
ATOM 3210 O O . GLN B 1 106 ? 24.423 -31.352 -19.078 1 84.59 106 GLN B O 1
ATOM 3215 N N . GLN B 1 107 ? 22.748 -31.053 -17.637 1 82.05 107 GLN B N 1
ATOM 3216 C CA . GLN B 1 107 ? 21.906 -32.084 -18.234 1 82.05 107 GLN B CA 1
ATOM 3217 C C . GLN B 1 107 ? 20.768 -31.466 -19.041 1 82.05 107 GLN B C 1
ATOM 3219 O O . GLN B 1 107 ? 20.062 -30.581 -18.553 1 82.05 107 GLN B O 1
ATOM 3224 N N . PRO B 1 108 ? 20.64 -31.837 -20.333 1 76.27 108 PRO B N 1
ATOM 3225 C CA . PRO B 1 108 ? 19.613 -31.235 -21.187 1 76.27 108 PRO B CA 1
ATOM 3226 C C . PRO B 1 108 ? 18.213 -31.333 -20.584 1 76.27 108 PRO B C 1
ATOM 3228 O O . PRO B 1 108 ? 17.439 -30.375 -20.652 1 76.27 108 PRO B O 1
ATOM 3231 N N . ARG B 1 109 ? 17.843 -32.511 -20.026 1 77.69 109 ARG B N 1
ATOM 3232 C CA . ARG B 1 109 ? 16.503 -32.717 -19.485 1 77.69 109 ARG B CA 1
ATOM 3233 C C . ARG B 1 109 ? 16.249 -31.803 -18.291 1 77.69 109 ARG B C 1
ATOM 3235 O O . ARG B 1 109 ? 15.152 -31.261 -18.14 1 77.69 109 ARG B O 1
ATOM 3242 N N . SER B 1 110 ? 17.266 -31.583 -17.544 1 86.95 110 SER B N 1
ATOM 3243 C CA . SER B 1 110 ? 17.073 -30.805 -16.325 1 86.95 110 SER B CA 1
ATOM 3244 C C . SER B 1 110 ? 17.268 -29.315 -16.583 1 86.95 110 SER B C 1
ATOM 3246 O O . SER B 1 110 ? 16.833 -28.479 -15.788 1 86.95 110 SER B O 1
ATOM 3248 N N . ARG B 1 111 ? 17.888 -29.029 -17.688 1 87.56 111 ARG B N 1
ATOM 3249 C CA . ARG B 1 111 ? 18.121 -27.625 -18.011 1 87.56 111 ARG B CA 1
ATOM 3250 C C . ARG B 1 111 ? 16.803 -26.876 -18.179 1 87.56 111 ARG B C 1
ATOM 3252 O O . ARG B 1 111 ? 16.637 -25.776 -17.65 1 87.56 111 ARG B O 1
ATOM 3259 N N . THR B 1 112 ? 15.909 -27.49 -18.985 1 89.12 112 THR B N 1
ATOM 3260 C CA . THR B 1 112 ? 14.608 -26.871 -19.214 1 89.12 112 THR B CA 1
ATOM 3261 C C . THR B 1 112 ? 13.855 -26.691 -17.899 1 89.12 112 THR B C 1
ATOM 3263 O O . THR B 1 112 ? 13.12 -25.716 -17.726 1 89.12 112 THR B O 1
ATOM 3266 N N . MET B 1 113 ? 14.088 -27.634 -16.944 1 92.98 113 MET B N 1
ATOM 3267 C CA . MET B 1 113 ? 13.423 -27.544 -15.647 1 92.98 113 MET B CA 1
ATOM 3268 C C . MET B 1 113 ? 13.942 -26.352 -14.851 1 92.98 113 MET B C 1
ATOM 3270 O O . MET B 1 113 ? 13.181 -25.699 -14.135 1 92.98 113 MET B O 1
ATOM 3274 N N . VAL B 1 114 ? 15.217 -26.107 -14.994 1 93 114 VAL B N 1
ATOM 3275 C CA . VAL B 1 114 ? 15.814 -24.968 -14.304 1 93 114 VAL B CA 1
ATOM 3276 C C . VAL B 1 114 ? 15.212 -23.669 -14.836 1 93 114 VAL B C 1
ATOM 3278 O O . VAL B 1 114 ? 14.87 -22.773 -14.061 1 93 114 VAL B O 1
ATOM 3281 N N . LEU B 1 115 ? 15.045 -23.551 -16.163 1 93.39 115 LEU B N 1
ATOM 3282 C CA . LEU B 1 115 ? 14.475 -22.354 -16.77 1 93.39 115 LEU B CA 1
ATOM 3283 C C . LEU B 1 115 ? 13.018 -22.177 -16.358 1 93.39 115 LEU B C 1
ATOM 3285 O O . LEU B 1 115 ? 12.574 -21.056 -16.098 1 93.39 115 LEU B O 1
ATOM 3289 N N . ARG B 1 116 ? 12.31 -23.272 -16.285 1 94.83 116 ARG B N 1
ATOM 3290 C CA . ARG B 1 116 ? 10.927 -23.221 -15.824 1 94.83 116 ARG B CA 1
ATOM 3291 C C . ARG B 1 116 ? 10.85 -22.764 -14.371 1 94.83 116 ARG B C 1
ATOM 3293 O O . ARG B 1 116 ? 9.928 -22.041 -13.99 1 94.83 116 ARG B O 1
ATOM 3300 N N . ALA B 1 117 ? 11.789 -23.191 -13.585 1 95.98 117 ALA B N 1
ATOM 3301 C CA . ALA B 1 117 ? 11.831 -22.787 -12.182 1 95.98 117 ALA B CA 1
ATOM 3302 C C . ALA B 1 117 ? 12.035 -21.28 -12.051 1 95.98 117 ALA B C 1
ATOM 3304 O O . ALA B 1 117 ? 11.394 -20.63 -11.222 1 95.98 117 ALA B O 1
ATOM 3305 N N . VAL B 1 118 ? 12.917 -20.76 -12.862 1 95.89 118 VAL B N 1
ATOM 3306 C CA . VAL B 1 118 ? 13.17 -19.323 -12.841 1 95.89 118 VAL B CA 1
ATOM 3307 C C . VAL B 1 118 ? 11.91 -18.57 -13.264 1 95.89 118 VAL B C 1
ATOM 3309 O O . VAL B 1 118 ? 11.502 -17.612 -12.604 1 95.89 118 VAL B O 1
ATOM 3312 N N . ALA B 1 119 ? 11.298 -18.989 -14.369 1 96.75 119 ALA B N 1
ATOM 3313 C CA . ALA B 1 119 ? 10.078 -18.352 -14.859 1 96.75 119 ALA B CA 1
ATOM 3314 C C . ALA B 1 119 ? 8.956 -18.451 -13.83 1 96.75 119 ALA B C 1
ATOM 3316 O O . ALA B 1 119 ? 8.25 -17.472 -13.575 1 96.75 119 ALA B O 1
ATOM 3317 N N . GLY B 1 120 ? 8.819 -19.665 -13.261 1 96.75 120 GLY B N 1
ATOM 3318 C CA . GLY B 1 120 ? 7.819 -19.859 -12.224 1 96.75 120 GLY B CA 1
ATOM 3319 C C . GLY B 1 120 ? 8.012 -18.943 -11.03 1 96.75 120 GLY B C 1
ATOM 3320 O O . GLY B 1 120 ? 7.042 -18.417 -10.481 1 96.75 120 GLY B O 1
ATOM 3321 N N . HIS B 1 121 ? 9.209 -18.729 -10.657 1 96.77 121 HIS B N 1
ATOM 3322 C CA . HIS B 1 121 ? 9.54 -17.875 -9.522 1 96.77 121 HIS B CA 1
ATOM 3323 C C . HIS B 1 121 ? 9.18 -16.42 -9.804 1 96.77 121 HIS B C 1
ATOM 3325 O O . HIS B 1 121 ? 8.621 -15.737 -8.943 1 96.77 121 HIS B O 1
ATOM 3331 N N . VAL B 1 122 ? 9.529 -15.981 -10.989 1 96.58 122 VAL B N 1
ATOM 3332 C CA . VAL B 1 122 ? 9.251 -14.596 -11.354 1 96.58 122 VAL B CA 1
ATOM 3333 C C . VAL B 1 122 ? 7.744 -14.352 -11.347 1 96.58 122 VAL B C 1
ATOM 3335 O O . VAL B 1 122 ? 7.274 -13.347 -10.807 1 96.58 122 VAL B O 1
ATOM 3338 N N . ILE B 1 123 ? 6.979 -15.253 -11.903 1 96.68 123 ILE B N 1
ATOM 3339 C CA . ILE B 1 123 ? 5.527 -15.127 -11.967 1 96.68 123 ILE B CA 1
ATOM 3340 C C . ILE B 1 123 ? 4.942 -15.178 -10.557 1 96.68 123 ILE B C 1
ATOM 3342 O O . ILE B 1 123 ? 4.079 -14.369 -10.207 1 96.68 123 ILE B O 1
ATOM 3346 N N . GLN B 1 124 ? 5.403 -16.111 -9.792 1 96.99 124 GLN B N 1
ATOM 3347 C CA . GLN B 1 124 ? 4.941 -16.24 -8.414 1 96.99 124 GLN B CA 1
ATOM 3348 C C . GLN B 1 124 ? 5.194 -14.958 -7.626 1 96.99 124 GLN B C 1
ATOM 3350 O O . GLN B 1 124 ? 4.317 -14.487 -6.898 1 96.99 124 GLN B O 1
ATOM 3355 N N . LYS B 1 125 ? 6.338 -14.405 -7.718 1 95.05 125 LYS B N 1
ATOM 3356 C CA . LYS B 1 125 ? 6.683 -13.178 -7.005 1 95.05 125 LYS B CA 1
ATOM 3357 C C . LYS B 1 125 ? 5.789 -12.02 -7.439 1 95.05 125 LYS B C 1
ATOM 3359 O O . LYS B 1 125 ? 5.44 -11.16 -6.627 1 95.05 125 LYS B O 1
ATOM 3364 N N . ALA B 1 126 ? 5.496 -11.982 -8.694 1 94.86 126 ALA B N 1
ATOM 3365 C CA . ALA B 1 126 ? 4.629 -10.92 -9.196 1 94.86 126 ALA B CA 1
ATOM 3366 C C . ALA B 1 126 ? 3.229 -11.025 -8.597 1 94.86 126 ALA B C 1
ATOM 3368 O O . ALA B 1 126 ? 2.564 -10.011 -8.374 1 94.86 126 ALA B O 1
ATOM 3369 N N . PHE B 1 127 ? 2.755 -12.229 -8.321 1 94.77 127 PHE B N 1
ATOM 3370 C CA . PHE B 1 127 ? 1.475 -12.426 -7.651 1 94.77 127 PHE B CA 1
ATOM 3371 C C . PHE B 1 127 ? 1.534 -11.927 -6.213 1 94.77 127 PHE B C 1
ATOM 3373 O O . PHE B 1 127 ? 0.579 -11.324 -5.719 1 94.77 127 PHE B O 1
ATOM 3380 N N . GLU B 1 128 ? 2.607 -12.129 -5.558 1 91.47 128 GLU B N 1
ATOM 3381 C CA . GLU B 1 128 ? 2.723 -11.843 -4.131 1 91.47 128 GLU B CA 1
ATOM 3382 C C . GLU B 1 128 ? 2.983 -10.359 -3.886 1 91.47 128 GLU B C 1
ATOM 3384 O O . GLU B 1 128 ? 2.57 -9.812 -2.861 1 91.47 128 GLU B O 1
ATOM 3389 N N . SER B 1 129 ? 3.689 -9.711 -4.694 1 87.79 129 SER B N 1
ATOM 3390 C CA . SER B 1 129 ? 4.129 -8.34 -4.454 1 87.79 129 SER B CA 1
ATOM 3391 C C . SER B 1 129 ? 3.066 -7.335 -4.885 1 87.79 129 SER B C 1
ATOM 3393 O O . SER B 1 129 ? 3.137 -6.157 -4.528 1 87.79 129 SER B O 1
ATOM 3395 N N . GLY B 1 130 ? 2.068 -7.751 -5.707 1 86.74 130 GLY B N 1
ATOM 3396 C CA . GLY B 1 130 ? 1.09 -6.816 -6.239 1 86.74 130 GLY B CA 1
ATOM 3397 C C . GLY B 1 130 ? 1.552 -6.126 -7.509 1 86.74 130 GLY B C 1
ATOM 3398 O O . GLY B 1 130 ? 0.918 -5.176 -7.971 1 86.74 130 GLY B O 1
ATOM 3399 N N . GLU B 1 131 ? 2.605 -6.522 -8.116 1 90.39 131 GLU B N 1
ATOM 3400 C CA . GLU B 1 131 ? 3.12 -5.939 -9.351 1 90.39 131 GLU B CA 1
ATOM 3401 C C . GLU B 1 131 ? 2.088 -6.022 -10.473 1 90.39 131 GLU B C 1
ATOM 3403 O O . GLU B 1 131 ? 1.995 -5.118 -11.306 1 90.39 131 GLU B O 1
ATOM 3408 N N . PHE B 1 132 ? 1.331 -6.996 -10.454 1 92.02 132 PHE B N 1
ATOM 3409 C CA . PHE B 1 132 ? 0.359 -7.201 -11.522 1 92.02 132 PHE B CA 1
ATOM 3410 C C . PHE B 1 132 ? -0.719 -6.124 -11.487 1 92.02 132 PHE B C 1
ATOM 3412 O O . PHE B 1 132 ? -1.407 -5.894 -12.483 1 92.02 132 PHE B O 1
ATOM 3419 N N . VAL B 1 133 ? -0.844 -5.485 -10.338 1 85.46 133 VAL B N 1
ATOM 3420 C CA . VAL B 1 133 ? -1.918 -4.503 -10.241 1 85.46 133 VAL B CA 1
ATOM 3421 C C . VAL B 1 133 ? -1.327 -3.1 -10.125 1 85.46 133 VAL B C 1
ATOM 3423 O O . VAL B 1 133 ? -2.034 -2.147 -9.791 1 85.46 133 VAL B O 1
ATOM 3426 N N . GLY B 1 134 ? -0.1 -2.958 -10.313 1 82 134 GLY B N 1
ATOM 3427 C CA . GLY B 1 134 ? 0.552 -1.667 -10.465 1 82 134 GLY B CA 1
ATOM 3428 C C . GLY B 1 134 ? 0.854 -0.992 -9.141 1 82 134 GLY B C 1
ATOM 3429 O O . GLY B 1 134 ? 1.093 0.217 -9.094 1 82 134 GLY B O 1
ATOM 3430 N N . VAL B 1 135 ? 0.678 -1.655 -8.012 1 83.63 135 VAL B N 1
ATOM 3431 C CA . VAL B 1 135 ? 0.896 -0.995 -6.73 1 83.63 135 VAL B CA 1
ATOM 3432 C C . VAL B 1 135 ? 2.168 -1.535 -6.08 1 83.63 135 VAL B C 1
ATOM 3434 O O . VAL B 1 135 ? 2.592 -1.048 -5.029 1 83.63 135 VAL B O 1
ATOM 3437 N N . GLY B 1 136 ? 2.742 -2.437 -6.749 1 80.31 136 GLY B N 1
ATOM 3438 C CA . GLY B 1 136 ? 4.003 -2.983 -6.271 1 80.31 136 GLY B CA 1
ATOM 3439 C C . GLY B 1 136 ? 3.93 -3.492 -4.844 1 80.31 136 GLY B C 1
ATOM 3440 O O . GLY B 1 136 ? 3.015 -4.24 -4.492 1 80.31 136 GLY B O 1
ATOM 3441 N N . ASP B 1 137 ? 4.942 -3.05 -4.063 1 82.23 137 ASP B N 1
ATOM 3442 C CA . ASP B 1 137 ? 5.038 -3.562 -2.699 1 82.23 137 ASP B CA 1
ATOM 3443 C C . ASP B 1 137 ? 4.089 -2.815 -1.765 1 82.23 137 ASP B C 1
ATOM 3445 O O . ASP B 1 137 ? 4.025 -3.112 -0.57 1 82.23 137 ASP B O 1
ATOM 3449 N N . GLY B 1 138 ? 3.395 -1.915 -2.335 1 85.26 138 GLY B N 1
ATOM 3450 C CA . GLY B 1 138 ? 2.43 -1.172 -1.54 1 85.26 138 GLY B CA 1
ATOM 3451 C C . GLY B 1 138 ? 1.323 -2.044 -0.978 1 85.26 138 GLY B C 1
ATOM 3452 O O . GLY B 1 138 ? 0.93 -1.888 0.181 1 85.26 138 GLY B O 1
ATOM 3453 N N . LEU B 1 139 ? 0.89 -2.892 -1.752 1 88.06 139 LEU B N 1
ATOM 3454 C CA . LEU B 1 139 ? -0.18 -3.788 -1.329 1 88.06 139 LEU B CA 1
ATOM 3455 C C . LEU B 1 139 ? 0.288 -4.699 -0.2 1 88.06 139 LEU B C 1
ATOM 3457 O O . LEU B 1 139 ? -0.426 -4.886 0.789 1 88.06 139 LEU B O 1
ATOM 3461 N N . VAL B 1 140 ? 1.449 -5.205 -0.361 1 88.47 140 VAL B N 1
ATOM 3462 C CA . VAL B 1 140 ? 1.995 -6.106 0.648 1 88.47 140 VAL B CA 1
ATOM 3463 C C . VAL B 1 140 ? 2.146 -5.366 1.976 1 88.47 140 VAL B C 1
ATOM 3465 O O . VAL B 1 140 ? 1.818 -5.906 3.035 1 88.47 140 VAL B O 1
ATOM 3468 N N . ALA B 1 141 ? 2.647 -4.197 1.879 1 86.51 141 ALA B N 1
ATOM 3469 C CA . ALA B 1 141 ? 2.822 -3.387 3.083 1 86.51 141 ALA B CA 1
ATOM 3470 C C . ALA B 1 141 ? 1.486 -3.146 3.78 1 86.51 141 ALA B C 1
ATOM 3472 O O . ALA B 1 141 ? 1.389 -3.258 5.005 1 86.51 141 ALA B O 1
ATOM 3473 N N . MET B 1 142 ? 0.489 -2.813 3.017 1 88.57 142 MET B N 1
ATOM 3474 C CA . MET B 1 142 ? -0.841 -2.567 3.567 1 88.57 142 MET B CA 1
ATOM 3475 C C . MET B 1 142 ? -1.422 -3.839 4.175 1 88.57 142 MET B C 1
ATOM 3477 O O . MET B 1 142 ? -1.977 -3.809 5.276 1 88.57 142 MET B O 1
ATOM 3481 N N . GLU B 1 143 ? -1.289 -4.877 3.492 1 89.08 143 GLU B N 1
ATOM 3482 C CA . GLU B 1 143 ? -1.839 -6.142 3.972 1 89.08 143 GLU B CA 1
ATOM 3483 C C . GLU B 1 143 ? -1.15 -6.592 5.256 1 89.08 143 GLU B C 1
ATOM 3485 O O . GLU B 1 143 ? -1.799 -7.112 6.166 1 89.08 143 GLU B O 1
ATOM 3490 N N . THR B 1 144 ? 0.134 -6.483 5.25 1 85.79 144 THR B N 1
ATOM 3491 C CA . THR B 1 144 ? 0.881 -6.85 6.448 1 85.79 144 THR B CA 1
ATOM 3492 C C . THR B 1 144 ? 0.447 -5.998 7.638 1 85.79 144 THR B C 1
ATOM 3494 O O . THR B 1 144 ? 0.255 -6.515 8.741 1 85.79 144 THR B O 1
ATOM 3497 N N . GLY B 1 145 ? 0.314 -4.772 7.43 1 82.46 145 GLY B N 1
ATOM 3498 C CA . GLY B 1 145 ? -0.121 -3.875 8.488 1 82.46 145 GLY B CA 1
ATOM 3499 C C . GLY B 1 145 ? -1.524 -4.173 8.983 1 82.46 145 GLY B C 1
ATOM 3500 O O . GLY B 1 145 ? -1.79 -4.106 10.185 1 82.46 145 GLY B O 1
ATOM 3501 N N . LEU B 1 146 ? -2.401 -4.5 8.105 1 85.13 146 LEU B N 1
ATOM 3502 C CA . LEU B 1 146 ? -3.801 -4.728 8.446 1 85.13 146 LEU B CA 1
ATOM 3503 C C . LEU B 1 146 ? -4.01 -6.148 8.96 1 85.13 146 LEU B C 1
ATOM 3505 O O . LEU B 1 146 ? -4.904 -6.393 9.774 1 85.13 146 LEU B O 1
ATOM 3509 N N . GLY B 1 147 ? -3.266 -7.038 8.492 1 80.16 147 GLY B N 1
ATOM 3510 C CA . GLY B 1 147 ? -3.474 -8.457 8.734 1 80.16 147 GLY B CA 1
ATOM 3511 C C . GLY B 1 147 ? -3.213 -8.861 10.173 1 80.16 147 GLY B C 1
ATOM 3512 O O . GLY B 1 147 ? -3.799 -9.826 10.668 1 80.16 147 GLY B O 1
ATOM 3513 N N . ARG B 1 148 ? -2.543 -8.232 10.958 1 72.15 148 ARG B N 1
ATOM 3514 C CA . ARG B 1 148 ? -2.104 -8.657 12.283 1 72.15 148 ARG B CA 1
ATOM 3515 C C . ARG B 1 148 ? -3.235 -8.535 13.299 1 72.15 148 ARG B C 1
ATOM 3517 O O . ARG B 1 148 ? -3.288 -9.293 14.27 1 72.15 148 ARG B O 1
ATOM 3524 N N . HIS B 1 149 ? -4.192 -7.664 13.059 1 70.61 149 HIS B N 1
ATOM 3525 C CA . HIS B 1 149 ? -5.13 -7.41 14.147 1 70.61 149 HIS B CA 1
ATOM 3526 C C . HIS B 1 149 ? -6.568 -7.389 13.642 1 70.61 149 HIS B C 1
ATOM 3528 O O . HIS B 1 149 ? -7.476 -6.963 14.359 1 70.61 149 HIS B O 1
ATOM 3534 N N . THR B 1 150 ? -6.693 -7.893 12.525 1 79.09 150 THR B N 1
ATOM 3535 C CA . THR B 1 150 ? -8.047 -7.938 11.984 1 79.09 150 THR B CA 1
ATOM 3536 C C . THR B 1 150 ? -8.501 -9.381 11.782 1 79.09 150 THR B C 1
ATOM 3538 O O . THR B 1 150 ? -7.674 -10.29 11.687 1 79.09 150 THR B O 1
ATOM 3541 N N . SER B 1 151 ? -9.768 -9.498 11.906 1 82.45 151 SER B N 1
ATOM 3542 C CA . SER B 1 151 ? -10.294 -10.824 11.597 1 82.45 151 SER B CA 1
ATOM 3543 C C . SER B 1 151 ? -10.101 -11.166 10.123 1 82.45 151 SER B C 1
ATOM 3545 O O . SER B 1 151 ? -10.007 -10.271 9.28 1 82.45 151 SER B O 1
ATOM 3547 N N . GLY B 1 152 ? -10.056 -12.44 9.892 1 85.38 152 GLY B N 1
ATOM 3548 C CA . GLY B 1 152 ? -9.932 -12.872 8.509 1 85.38 152 GLY B CA 1
ATOM 3549 C C . GLY B 1 152 ? -11.043 -12.349 7.618 1 85.38 152 GLY B C 1
ATOM 3550 O O . GLY B 1 152 ? -10.795 -11.942 6.482 1 85.38 152 GLY B O 1
ATOM 3551 N N . ALA B 1 153 ? -12.18 -12.352 8.142 1 86.1 153 ALA B N 1
ATOM 3552 C CA . ALA B 1 153 ? -13.341 -11.922 7.367 1 86.1 153 ALA B CA 1
ATOM 3553 C C . ALA B 1 153 ? -13.255 -10.437 7.029 1 86.1 153 ALA B C 1
ATOM 3555 O O . ALA B 1 153 ? -13.443 -10.044 5.875 1 86.1 153 ALA B O 1
ATOM 3556 N N . GLU B 1 154 ? -12.971 -9.631 8.022 1 85.74 154 GLU B N 1
ATOM 3557 C CA . GLU B 1 154 ? -12.858 -8.192 7.805 1 85.74 154 GLU B CA 1
ATOM 3558 C C . GLU B 1 154 ? -11.706 -7.866 6.858 1 85.74 154 GLU B C 1
ATOM 3560 O O . GLU B 1 154 ? -11.854 -7.043 5.952 1 85.74 154 GLU B O 1
ATOM 3565 N N . PHE B 1 155 ? -10.634 -8.487 7.057 1 90.47 155 PHE B N 1
ATOM 3566 C CA . PHE B 1 155 ? -9.443 -8.278 6.242 1 90.47 155 PHE B CA 1
ATOM 3567 C C . PHE B 1 155 ? -9.719 -8.619 4.782 1 90.47 155 PHE B C 1
ATOM 3569 O O . PHE B 1 155 ? -9.406 -7.832 3.886 1 90.47 155 PHE B O 1
ATOM 3576 N N . ASN B 1 156 ? -10.249 -9.728 4.542 1 91.54 156 ASN B N 1
ATOM 3577 C CA . ASN B 1 156 ? -10.422 -10.182 3.166 1 91.54 156 ASN B CA 1
ATOM 3578 C C . ASN B 1 156 ? -11.53 -9.409 2.456 1 91.54 156 ASN B C 1
ATOM 3580 O O . ASN B 1 156 ? -11.479 -9.22 1.239 1 91.54 156 ASN B O 1
ATOM 3584 N N . LYS B 1 157 ? -12.488 -9.016 3.191 1 87.37 157 LYS B N 1
ATOM 3585 C CA . LYS B 1 157 ? -13.478 -8.119 2.601 1 87.37 157 LYS B CA 1
ATOM 3586 C C . LYS B 1 157 ? -12.832 -6.817 2.137 1 87.37 157 LYS B C 1
ATOM 3588 O O . LYS B 1 157 ? -13.111 -6.337 1.036 1 87.37 157 LYS B O 1
ATOM 3593 N N . TRP B 1 158 ? -12.041 -6.268 3.015 1 90.4 158 TRP B N 1
ATOM 3594 C CA . TRP B 1 158 ? -11.3 -5.066 2.647 1 90.4 158 TRP B CA 1
ATOM 3595 C C . TRP B 1 158 ? -10.441 -5.313 1.412 1 90.4 158 TRP B C 1
ATOM 3597 O O . TRP B 1 158 ? -10.422 -4.497 0.487 1 90.4 158 TRP B O 1
ATOM 3607 N N . ARG B 1 159 ? -9.684 -6.405 1.408 1 91.68 159 ARG B N 1
ATOM 3608 C CA . ARG B 1 159 ? -8.817 -6.749 0.285 1 91.68 159 ARG B CA 1
ATOM 3609 C C . ARG B 1 159 ? -9.616 -6.858 -1.009 1 91.68 159 ARG B C 1
ATOM 3611 O O . ARG B 1 159 ? -9.214 -6.313 -2.04 1 91.68 159 ARG B O 1
ATOM 3618 N N . SER B 1 160 ? -10.71 -7.578 -0.946 1 91.66 160 SER B N 1
ATOM 3619 C CA . SER B 1 160 ? -11.556 -7.76 -2.121 1 91.66 160 SER B CA 1
ATOM 3620 C C . SER B 1 160 ? -12.053 -6.422 -2.657 1 91.66 160 SER B C 1
ATOM 3622 O O . SER B 1 160 ? -11.99 -6.168 -3.862 1 91.66 160 SER B O 1
ATOM 3624 N N . GLN B 1 161 ? -12.44 -5.58 -1.798 1 88.19 161 GLN B N 1
ATOM 3625 C CA . GLN B 1 161 ? -12.922 -4.264 -2.204 1 88.19 161 GLN B CA 1
ATOM 3626 C C . GLN B 1 161 ? -11.802 -3.436 -2.828 1 88.19 161 GLN B C 1
ATOM 3628 O O . GLN B 1 161 ? -12.029 -2.704 -3.794 1 88.19 161 GLN B O 1
ATOM 3633 N N . THR B 1 162 ? -10.689 -3.495 -2.206 1 90.71 162 THR B N 1
ATOM 3634 C CA . THR B 1 162 ? -9.528 -2.784 -2.732 1 90.71 162 THR B CA 1
ATOM 3635 C C . THR B 1 162 ? -9.221 -3.232 -4.158 1 90.71 162 THR B C 1
ATOM 3637 O O . THR B 1 162 ? -9.007 -2.4 -5.042 1 90.71 162 THR B O 1
ATOM 3640 N N . PHE B 1 163 ? -9.281 -4.518 -4.411 1 91.1 163 PHE B N 1
ATOM 3641 C CA . PHE B 1 163 ? -8.977 -5.037 -5.74 1 91.1 163 PHE B CA 1
ATOM 3642 C C . PHE B 1 163 ? -10.069 -4.656 -6.733 1 91.1 163 PHE B C 1
ATOM 3644 O O . PHE B 1 163 ? -9.79 -4.421 -7.91 1 91.1 163 PHE B O 1
ATOM 3651 N N . ILE B 1 164 ? -11.251 -4.65 -6.3 1 87.35 164 ILE B N 1
ATOM 3652 C CA . ILE B 1 164 ? -12.341 -4.228 -7.173 1 87.35 164 ILE B CA 1
ATOM 3653 C C . ILE B 1 164 ? -12.12 -2.782 -7.613 1 87.35 164 ILE B C 1
ATOM 3655 O O . ILE B 1 164 ? -12.274 -2.455 -8.792 1 87.35 164 ILE B O 1
ATOM 3659 N N . MET B 1 165 ? -11.691 -2.002 -6.708 1 87.85 165 MET B N 1
ATOM 3660 C CA . MET B 1 165 ? -11.411 -0.609 -7.048 1 87.85 165 MET B CA 1
ATOM 3661 C C . MET B 1 165 ? -10.205 -0.507 -7.975 1 87.85 165 MET B C 1
ATOM 3663 O O . MET B 1 165 ? -10.217 0.268 -8.933 1 87.85 165 MET B O 1
ATOM 3667 N N . LEU B 1 166 ? -9.244 -1.279 -7.657 1 86.68 166 LEU B N 1
ATOM 3668 C CA . LEU B 1 166 ? -8.05 -1.298 -8.495 1 86.68 166 LEU B CA 1
ATOM 3669 C C . LEU B 1 166 ? -8.386 -1.762 -9.908 1 86.68 166 LEU B C 1
ATOM 3671 O O . LEU B 1 166 ? -7.845 -1.237 -10.884 1 86.68 166 LEU B O 1
ATOM 3675 N N . SER B 1 167 ? -9.199 -2.749 -9.937 1 84.09 167 SER B N 1
ATOM 3676 C CA . SER B 1 167 ? -9.582 -3.283 -11.24 1 84.09 167 SER B CA 1
ATOM 3677 C C . SER B 1 167 ? -10.252 -2.217 -12.099 1 84.09 167 SER B C 1
ATOM 3679 O O . SER B 1 167 ? -10.099 -2.211 -13.323 1 84.09 167 SER B O 1
ATOM 3681 N N . LYS B 1 168 ? -10.916 -1.387 -11.512 1 80.3 168 LYS B N 1
ATOM 3682 C CA . LYS B 1 168 ? -11.566 -0.292 -12.226 1 80.3 168 LYS B CA 1
ATOM 3683 C C . LYS B 1 168 ? -10.559 0.788 -12.611 1 80.3 168 LYS B C 1
ATOM 3685 O O . LYS B 1 168 ? -10.673 1.399 -13.676 1 80.3 168 LYS B O 1
ATOM 3690 N N . ALA B 1 169 ? -9.611 0.954 -11.788 1 78.13 169 ALA B N 1
ATOM 3691 C CA . ALA B 1 169 ? -8.626 2.014 -11.987 1 78.13 169 ALA B CA 1
ATOM 3692 C C . ALA B 1 169 ? -7.511 1.558 -12.924 1 78.13 169 ALA B C 1
ATOM 3694 O O . ALA B 1 169 ? -6.774 2.383 -13.469 1 78.13 169 ALA B O 1
ATOM 3695 N N . PHE B 1 170 ? -7.369 0.309 -12.985 1 77.32 170 PHE B N 1
ATOM 3696 C CA . PHE B 1 170 ? -6.3 -0.277 -13.784 1 77.32 170 PHE B CA 1
ATOM 3697 C C . PHE B 1 170 ? -6.611 -0.163 -15.271 1 77.32 170 PHE B C 1
ATOM 3699 O O . PHE B 1 170 ? -7.236 -1.054 -15.85 1 77.32 170 PHE B O 1
ATOM 3706 N N . THR B 1 171 ? -6.132 0.893 -15.858 1 76.97 171 THR B N 1
ATOM 3707 C CA . THR B 1 171 ? -6.399 1.206 -17.257 1 76.97 171 THR B CA 1
ATOM 3708 C C . THR B 1 171 ? -5.673 0.23 -18.178 1 76.97 171 THR B C 1
ATOM 3710 O O . THR B 1 171 ? -4.795 -0.513 -17.736 1 76.97 171 THR B O 1
ATOM 3713 N N . THR B 1 172 ? -6.031 0.225 -19.422 1 81.74 172 THR B N 1
ATOM 3714 C CA . THR B 1 172 ? -5.381 -0.6 -20.435 1 81.74 172 THR B CA 1
ATOM 3715 C C . THR B 1 172 ? -3.901 -0.247 -20.551 1 81.74 172 THR B C 1
ATOM 3717 O O . THR B 1 172 ? -3.057 -1.131 -20.714 1 81.74 172 THR B O 1
ATOM 3720 N N . GLU B 1 173 ? -3.635 1.034 -20.378 1 83.88 173 GLU B N 1
ATOM 3721 C CA . GLU B 1 173 ? -2.254 1.494 -20.489 1 83.88 173 GLU B CA 1
ATOM 3722 C C . GLU B 1 173 ? -1.418 1.023 -19.303 1 83.88 173 GLU B C 1
ATOM 3724 O O . GLU B 1 173 ? -0.271 0.604 -19.472 1 83.88 173 GLU B O 1
ATOM 3729 N N . SER B 1 174 ? -2.024 1.184 -18.129 1 83.64 174 SER B N 1
ATOM 3730 C CA . SER B 1 174 ? -1.313 0.733 -16.937 1 83.64 174 SER B CA 1
ATOM 3731 C C . SER B 1 174 ? -1.049 -0.768 -16.985 1 83.64 174 SER B C 1
ATOM 3733 O O . SER B 1 174 ? 0.037 -1.225 -16.621 1 83.64 174 SER B O 1
ATOM 3735 N N . LYS B 1 175 ? -2.014 -1.518 -17.438 1 85.84 175 LYS B N 1
ATOM 3736 C CA . LYS B 1 175 ? -1.856 -2.964 -17.566 1 85.84 175 LYS B CA 1
ATOM 3737 C C . LYS B 1 175 ? -0.766 -3.31 -18.575 1 85.84 175 LYS B C 1
ATOM 3739 O O . LYS B 1 175 ? 0.049 -4.204 -18.335 1 85.84 175 LYS B O 1
ATOM 3744 N N . ALA B 1 176 ? -0.8 -2.606 -19.665 1 90.72 176 ALA B N 1
ATOM 3745 C CA . ALA B 1 176 ? 0.206 -2.838 -20.698 1 90.72 176 ALA B CA 1
ATOM 3746 C C . ALA B 1 176 ? 1.611 -2.578 -20.164 1 90.72 176 ALA B C 1
ATOM 3748 O O . ALA B 1 176 ? 2.552 -3.304 -20.495 1 90.72 176 ALA B O 1
ATOM 3749 N N . HIS B 1 177 ? 1.702 -1.567 -19.392 1 92.87 177 HIS B N 1
ATOM 3750 C CA . HIS B 1 177 ? 3.002 -1.242 -18.813 1 92.87 177 HIS B CA 1
ATOM 3751 C C . HIS B 1 177 ? 3.482 -2.351 -17.883 1 92.87 177 HIS B C 1
ATOM 3753 O O . HIS B 1 177 ? 4.656 -2.727 -17.913 1 92.87 177 HIS B O 1
ATOM 3759 N N . VAL B 1 178 ? 2.625 -2.793 -17.082 1 92.6 178 VAL B N 1
ATOM 3760 C CA . VAL B 1 178 ? 2.956 -3.862 -16.145 1 92.6 178 VAL B CA 1
ATOM 3761 C C . VAL B 1 178 ? 3.351 -5.12 -16.915 1 92.6 178 VAL B C 1
ATOM 3763 O O . VAL B 1 178 ? 4.369 -5.746 -16.611 1 92.6 178 VAL B O 1
ATOM 3766 N N . VAL B 1 179 ? 2.582 -5.487 -17.91 1 95.13 179 VAL B N 1
ATOM 3767 C CA . VAL B 1 179 ? 2.825 -6.682 -18.712 1 95.13 179 VAL B CA 1
ATOM 3768 C C . VAL B 1 179 ? 4.176 -6.568 -19.414 1 95.13 179 VAL B C 1
ATOM 3770 O O . VAL B 1 179 ? 4.977 -7.505 -19.387 1 95.13 179 VAL B O 1
ATOM 3773 N N . THR B 1 180 ? 4.461 -5.425 -19.941 1 95.81 180 THR B N 1
ATOM 3774 C CA . THR B 1 180 ? 5.716 -5.202 -20.65 1 95.81 180 THR B CA 1
ATOM 3775 C C . THR B 1 180 ? 6.902 -5.297 -19.693 1 95.81 180 THR B C 1
ATOM 3777 O O . THR B 1 180 ? 7.916 -5.92 -20.013 1 95.81 180 THR B O 1
ATOM 3780 N N . THR B 1 181 ? 6.766 -4.701 -18.552 1 95.64 181 THR B N 1
ATOM 3781 C CA . THR B 1 181 ? 7.857 -4.671 -17.586 1 95.64 181 THR B CA 1
ATOM 3782 C C . THR B 1 181 ? 8.207 -6.082 -17.121 1 95.64 181 THR B C 1
ATOM 3784 O O . THR B 1 181 ? 9.38 -6.462 -17.101 1 95.64 181 THR B O 1
ATOM 3787 N N . ILE B 1 182 ? 7.262 -6.848 -16.811 1 95.94 182 ILE B N 1
ATOM 3788 C CA . ILE B 1 182 ? 7.492 -8.192 -16.294 1 95.94 182 ILE B CA 1
ATOM 3789 C C . ILE B 1 182 ? 7.994 -9.098 -17.416 1 95.94 182 ILE B C 1
ATOM 3791 O O . ILE B 1 182 ? 8.898 -9.911 -17.208 1 95.94 182 ILE B O 1
ATOM 3795 N N . SER B 1 183 ? 7.399 -8.959 -18.626 1 97.08 183 SER B N 1
ATOM 3796 C CA . SER B 1 183 ? 7.83 -9.761 -19.766 1 97.08 183 SER B CA 1
ATOM 3797 C C . SER B 1 183 ? 9.289 -9.486 -20.115 1 97.08 183 SER B C 1
ATOM 3799 O O . SER B 1 183 ? 10.062 -10.416 -20.353 1 97.08 183 SER B O 1
ATOM 3801 N N . GLN B 1 184 ? 9.634 -8.232 -20.105 1 96.33 184 GLN B N 1
ATOM 3802 C CA . GLN B 1 184 ? 11.01 -7.865 -20.421 1 96.33 184 GLN B CA 1
ATOM 3803 C C . GLN B 1 184 ? 11.979 -8.4 -19.371 1 96.33 184 GLN B C 1
ATOM 3805 O O . GLN B 1 184 ? 13.069 -8.869 -19.705 1 96.33 184 GLN B O 1
ATOM 3810 N N . ARG B 1 185 ? 11.594 -8.246 -18.178 1 95.88 185 ARG B N 1
ATOM 3811 C CA . ARG B 1 185 ? 12.445 -8.758 -17.109 1 95.88 185 ARG B CA 1
ATOM 3812 C C . ARG B 1 185 ? 12.688 -10.255 -17.271 1 95.88 185 ARG B C 1
ATOM 3814 O O . ARG B 1 185 ? 13.831 -10.714 -17.212 1 95.88 185 ARG B O 1
ATOM 3821 N N . LEU B 1 186 ? 11.651 -11.017 -17.489 1 95.81 186 LEU B N 1
ATOM 3822 C CA . LEU B 1 186 ? 11.763 -12.465 -17.63 1 95.81 186 LEU B CA 1
ATOM 3823 C C . LEU B 1 186 ? 12.579 -12.829 -18.866 1 95.81 186 LEU B C 1
ATOM 3825 O O . LEU B 1 186 ? 13.437 -13.713 -18.81 1 95.81 186 LEU B O 1
ATOM 3829 N N . ASP B 1 187 ? 12.317 -12.185 -19.926 1 94.25 187 ASP B N 1
ATOM 3830 C CA . ASP B 1 187 ? 13.074 -12.441 -21.147 1 94.25 187 ASP B CA 1
ATOM 3831 C C . ASP B 1 187 ? 14.558 -12.14 -20.946 1 94.25 187 ASP B C 1
ATOM 3833 O O . ASP B 1 187 ? 15.418 -12.892 -21.409 1 94.25 187 ASP B O 1
ATOM 3837 N N . ASN B 1 188 ? 14.829 -11.021 -20.274 1 92.96 188 ASN B N 1
ATOM 3838 C CA . ASN B 1 188 ? 16.218 -10.657 -20.015 1 92.96 188 ASN B CA 1
ATOM 3839 C C . ASN B 1 188 ? 16.913 -11.688 -19.13 1 92.96 188 ASN B C 1
ATOM 3841 O O . ASN B 1 188 ? 18.093 -11.983 -19.322 1 92.96 188 ASN B O 1
ATOM 3845 N N . LEU B 1 189 ? 16.24 -12.184 -18.212 1 93.68 189 LEU B N 1
ATOM 3846 C CA . LEU B 1 189 ? 16.803 -13.175 -17.3 1 93.68 189 LEU B CA 1
ATOM 3847 C C . LEU B 1 189 ? 17.161 -14.457 -18.045 1 93.68 189 LEU B C 1
ATOM 3849 O O . LEU B 1 189 ? 18.195 -15.07 -17.771 1 93.68 189 LEU B O 1
ATOM 3853 N N . LEU B 1 190 ? 16.366 -14.819 -19.007 1 91.97 190 LEU B N 1
ATOM 3854 C CA . LEU B 1 190 ? 16.544 -16.126 -19.629 1 91.97 190 LEU B CA 1
ATOM 3855 C C . LEU B 1 190 ? 17.246 -15.996 -20.977 1 91.97 190 LEU B C 1
ATOM 3857 O O . LEU B 1 190 ? 17.634 -16.999 -21.579 1 91.97 190 LEU B O 1
ATOM 3861 N N . SER B 1 191 ? 17.511 -14.774 -21.419 1 89.07 191 SER B N 1
ATOM 3862 C CA . SER B 1 191 ? 18.054 -14.505 -22.747 1 89.07 191 SER B CA 1
ATOM 3863 C C . SER B 1 191 ? 19.4 -15.194 -22.944 1 89.07 191 SER B C 1
ATOM 3865 O O . SER B 1 191 ? 19.73 -15.617 -24.054 1 89.07 191 SER B O 1
ATOM 3867 N N . PRO B 1 192 ? 20.189 -15.35 -21.855 1 86.36 192 PRO B N 1
ATOM 3868 C CA . PRO B 1 192 ? 21.461 -16.046 -22.061 1 86.36 192 PRO B CA 1
ATOM 3869 C C . PRO B 1 192 ? 21.276 -17.487 -22.532 1 86.36 192 PRO B C 1
ATOM 3871 O O . PRO B 1 192 ? 22.201 -18.082 -23.091 1 86.36 192 PRO B O 1
ATOM 3874 N N . PHE B 1 193 ? 20.112 -18.069 -22.363 1 87.28 193 PHE B N 1
ATOM 3875 C CA . PHE B 1 193 ? 19.855 -19.457 -22.73 1 87.28 193 PHE B CA 1
ATOM 3876 C C . PHE B 1 193 ? 19.132 -19.538 -24.069 1 87.28 193 PHE B C 1
ATOM 3878 O O . PHE B 1 193 ? 18.853 -20.632 -24.564 1 87.28 193 PHE B O 1
ATOM 3885 N N . ALA B 1 194 ? 18.834 -18.392 -24.644 1 83.79 194 ALA B N 1
ATOM 3886 C CA . ALA B 1 194 ? 17.998 -18.367 -25.842 1 83.79 194 ALA B CA 1
ATOM 3887 C C . ALA B 1 194 ? 18.76 -18.894 -27.054 1 83.79 194 ALA B C 1
ATOM 3889 O O . ALA B 1 194 ? 19.953 -18.622 -27.211 1 83.79 194 ALA B O 1
ATOM 3890 N N . THR B 1 195 ? 18.063 -19.795 -27.725 1 71.62 195 THR B N 1
ATOM 3891 C CA . THR B 1 195 ? 18.62 -20.329 -28.963 1 71.62 195 THR B CA 1
ATOM 3892 C C . THR B 1 195 ? 18.232 -19.455 -30.152 1 71.62 195 THR B C 1
ATOM 3894 O O . THR B 1 195 ? 18.957 -19.393 -31.146 1 71.62 195 THR B O 1
ATOM 3897 N N . THR B 1 196 ? 16.913 -19.028 -30.061 1 64.1 196 THR B N 1
ATOM 3898 C CA . THR B 1 196 ? 16.409 -18.295 -31.217 1 64.1 196 THR B CA 1
ATOM 3899 C C . THR B 1 196 ? 16.76 -16.813 -31.114 1 64.1 196 THR B C 1
ATOM 3901 O O . THR B 1 196 ? 16.863 -16.27 -30.012 1 64.1 196 THR B O 1
ATOM 3904 N N . THR B 1 197 ? 17.134 -16.296 -32.191 1 63.42 197 THR B N 1
ATOM 3905 C CA . THR B 1 197 ? 17.632 -14.931 -32.318 1 63.42 197 THR B CA 1
ATOM 3906 C C . THR B 1 197 ? 16.487 -13.926 -32.219 1 63.42 197 THR B C 1
ATOM 3908 O O . THR B 1 197 ? 16.719 -12.73 -32.033 1 63.42 197 THR B O 1
ATOM 3911 N N . SER B 1 198 ? 15.171 -14.439 -32.304 1 79.73 198 SER B N 1
ATOM 3912 C CA . SER B 1 198 ? 14.252 -13.316 -32.453 1 79.73 198 SER B CA 1
ATOM 3913 C C . SER B 1 198 ? 13.628 -12.93 -31.116 1 79.73 198 SER B C 1
ATOM 3915 O O . SER B 1 198 ? 12.694 -13.585 -30.65 1 79.73 198 SER B O 1
ATOM 3917 N N . GLN B 1 199 ? 14.064 -11.938 -30.505 1 83.58 199 GLN B N 1
ATOM 3918 C CA . GLN B 1 199 ? 13.608 -11.409 -29.224 1 83.58 199 GLN B CA 1
ATOM 3919 C C . GLN B 1 199 ? 12.185 -10.867 -29.328 1 83.58 199 GLN B C 1
ATOM 3921 O O . GLN B 1 199 ? 11.351 -11.125 -28.458 1 83.58 199 GLN B O 1
ATOM 3926 N N . PRO B 1 200 ? 11.749 -10.267 -30.462 1 86.15 200 PRO B N 1
ATOM 3927 C CA . PRO B 1 200 ? 10.388 -9.73 -30.536 1 86.15 200 PRO B CA 1
ATOM 3928 C C . PRO B 1 200 ? 9.32 -10.82 -30.484 1 86.15 200 PRO B C 1
ATOM 3930 O O . PRO B 1 200 ? 8.264 -10.627 -29.876 1 86.15 200 PRO B O 1
ATOM 3933 N N . GLU B 1 201 ? 9.6 -11.933 -31.162 1 84.84 201 GLU B N 1
ATOM 3934 C CA . GLU B 1 201 ? 8.64 -13.033 -31.148 1 84.84 201 GLU B CA 1
ATOM 3935 C C . GLU B 1 201 ? 8.518 -13.642 -29.754 1 84.84 201 GLU B C 1
ATOM 3937 O O . GLU B 1 201 ? 7.414 -13.949 -29.299 1 84.84 201 GLU B O 1
ATOM 3942 N N . ARG B 1 202 ? 9.607 -13.831 -29.047 1 91.01 202 ARG B N 1
ATOM 3943 C CA . ARG B 1 202 ? 9.613 -14.371 -27.691 1 91.01 202 ARG B CA 1
ATOM 3944 C C . ARG B 1 202 ? 8.835 -13.47 -26.739 1 91.01 202 ARG B C 1
ATOM 3946 O O . ARG B 1 202 ? 8.018 -13.95 -25.95 1 91.01 202 ARG B O 1
ATOM 3953 N N . LEU B 1 203 ? 9.037 -12.19 -26.929 1 92.66 203 LEU B N 1
ATOM 3954 C CA . LEU B 1 203 ? 8.377 -11.22 -26.062 1 92.66 203 LEU B CA 1
ATOM 3955 C C . LEU B 1 203 ? 6.878 -11.176 -26.337 1 92.66 203 LEU B C 1
ATOM 3957 O O . LEU B 1 203 ? 6.078 -10.987 -25.418 1 92.66 203 LEU B O 1
ATOM 3961 N N . HIS B 1 204 ? 6.563 -11.32 -27.593 1 90.2 204 HIS B N 1
ATOM 3962 C CA . HIS B 1 204 ? 5.15 -11.3 -27.955 1 90.2 204 HIS B CA 1
ATOM 3963 C C . HIS B 1 204 ? 4.391 -12.436 -27.278 1 90.2 204 HIS B C 1
ATOM 3965 O O . HIS B 1 204 ? 3.331 -12.214 -26.688 1 90.2 204 HIS B O 1
ATOM 3971 N N . PHE B 1 205 ? 4.899 -13.597 -27.363 1 91.73 205 PHE B N 1
ATOM 3972 C CA . PHE B 1 205 ? 4.279 -14.754 -26.727 1 91.73 205 PHE B CA 1
ATOM 3973 C C . PHE B 1 205 ? 4.26 -14.593 -25.212 1 91.73 205 PHE B C 1
ATOM 3975 O O . PHE B 1 205 ? 3.234 -14.828 -24.57 1 91.73 205 PHE B O 1
ATOM 3982 N N . LEU B 1 206 ? 5.349 -14.165 -24.702 1 96.03 206 LEU B N 1
ATOM 3983 C CA . LEU B 1 206 ? 5.476 -14.002 -23.258 1 96.03 206 LEU B CA 1
ATOM 3984 C C . LEU B 1 206 ? 4.494 -12.956 -22.741 1 96.03 206 LEU B C 1
ATOM 3986 O O . LEU B 1 206 ? 3.917 -13.118 -21.663 1 96.03 206 LEU B O 1
ATOM 3990 N N . SER B 1 207 ? 4.282 -11.9 -23.493 1 96.31 207 SER B N 1
ATOM 3991 C CA . SER B 1 207 ? 3.372 -10.837 -23.078 1 96.31 207 SER B CA 1
ATOM 3992 C C . SER B 1 207 ? 1.947 -11.359 -22.92 1 96.31 207 SER B C 1
ATOM 3994 O O . SER B 1 207 ? 1.212 -10.914 -22.036 1 96.31 207 SER B O 1
ATOM 3996 N N . ARG B 1 208 ? 1.551 -12.312 -23.69 1 93.67 208 ARG B N 1
ATOM 3997 C CA . ARG B 1 208 ? 0.22 -12.898 -23.575 1 93.67 208 ARG B CA 1
ATOM 3998 C C . ARG B 1 208 ? 0.094 -13.725 -22.299 1 93.67 208 ARG B C 1
ATOM 4000 O O . ARG B 1 208 ? -0.946 -13.702 -21.638 1 93.67 208 ARG B O 1
ATOM 4007 N N . ILE B 1 209 ? 1.126 -14.436 -22.016 1 96.55 209 ILE B N 1
ATOM 4008 C CA . ILE B 1 209 ? 1.134 -15.245 -20.802 1 96.55 209 ILE B CA 1
ATOM 4009 C C . ILE B 1 209 ? 1.049 -14.338 -19.577 1 96.55 209 ILE B C 1
ATOM 4011 O O . ILE B 1 209 ? 0.243 -14.578 -18.674 1 96.55 209 ILE B O 1
ATOM 4015 N N . VAL B 1 210 ? 1.835 -13.294 -19.574 1 97.48 210 VAL B N 1
ATOM 4016 C CA . VAL B 1 210 ? 1.886 -12.373 -18.444 1 97.48 210 VAL B CA 1
ATOM 4017 C C . VAL B 1 210 ? 0.559 -11.627 -18.325 1 97.48 210 VAL B C 1
ATOM 4019 O O . VAL B 1 210 ? 0.089 -11.355 -17.218 1 97.48 210 VAL B O 1
ATOM 4022 N N . GLU B 1 211 ? 0.012 -11.308 -19.447 1 94.2 211 GLU B N 1
ATOM 4023 C CA . GLU B 1 211 ? -1.295 -10.659 -19.422 1 94.2 211 GLU B CA 1
ATOM 4024 C C . GLU B 1 211 ? -2.343 -11.551 -18.763 1 94.2 211 GLU B C 1
ATOM 4026 O O . GLU B 1 211 ? -3.172 -11.075 -17.986 1 94.2 211 GLU B O 1
ATOM 4031 N N . SER B 1 212 ? -2.335 -12.781 -19.141 1 94.51 212 SER B N 1
ATOM 4032 C CA . SER B 1 212 ? -3.244 -13.739 -18.52 1 94.51 212 SER B CA 1
ATOM 4033 C C . SER B 1 212 ? -3.013 -13.823 -17.014 1 94.51 212 SER B C 1
ATOM 4035 O O . SER B 1 212 ? -3.968 -13.888 -16.238 1 94.51 212 SER B O 1
ATOM 4037 N N . ALA B 1 213 ? -1.814 -13.844 -16.597 1 96.97 213 ALA B N 1
ATOM 4038 C CA . ALA B 1 213 ? -1.469 -13.89 -15.178 1 96.97 213 ALA B CA 1
ATOM 4039 C C . ALA B 1 213 ? -1.958 -12.639 -14.454 1 96.97 213 ALA B C 1
ATOM 4041 O O . ALA B 1 213 ? -2.49 -12.724 -13.344 1 96.97 213 ALA B O 1
ATOM 4042 N N . ALA B 1 214 ? -1.746 -11.483 -15.059 1 94.18 214 ALA B N 1
ATOM 4043 C CA . ALA B 1 214 ? -2.197 -10.224 -14.47 1 94.18 214 ALA B CA 1
ATOM 4044 C C . ALA B 1 214 ? -3.711 -10.219 -14.279 1 94.18 214 ALA B C 1
ATOM 4046 O O . ALA B 1 214 ? -4.209 -9.792 -13.235 1 94.18 214 ALA B O 1
ATOM 4047 N N . THR B 1 215 ? -4.41 -10.698 -15.299 1 91.94 215 THR B N 1
ATOM 4048 C CA . THR B 1 215 ? -5.863 -10.794 -15.209 1 91.94 215 THR B CA 1
ATOM 4049 C C . THR B 1 215 ? -6.273 -11.74 -14.084 1 91.94 215 THR B C 1
ATOM 4051 O O . THR B 1 215 ? -7.205 -11.448 -13.33 1 91.94 215 THR B O 1
ATOM 4054 N N . LEU B 1 216 ? -5.596 -12.777 -14.018 1 94.1 216 LEU B N 1
ATOM 4055 C CA . LEU B 1 216 ? -5.873 -13.747 -12.964 1 94.1 216 LEU B CA 1
ATOM 4056 C C . LEU B 1 216 ? -5.611 -13.144 -11.588 1 94.1 216 LEU B C 1
ATOM 4058 O O . LEU B 1 216 ? -6.371 -13.382 -10.646 1 94.1 216 LEU B O 1
ATOM 4062 N N . SER B 1 217 ? -4.567 -12.435 -11.455 1 94.43 217 SER B N 1
ATOM 4063 C CA . SER B 1 217 ? -4.238 -11.786 -10.191 1 94.43 217 SER B CA 1
ATOM 4064 C C . SER B 1 217 ? -5.36 -10.857 -9.738 1 94.43 217 SER B C 1
ATOM 4066 O O . SER B 1 217 ? -5.757 -10.877 -8.571 1 94.43 217 SER B O 1
ATOM 4068 N N . LEU B 1 218 ? -5.85 -10.099 -10.641 1 91.26 218 LEU B N 1
ATOM 4069 C CA . LEU B 1 218 ? -6.957 -9.201 -10.335 1 91.26 218 LEU B CA 1
ATOM 4070 C C . LEU B 1 218 ? -8.203 -9.987 -9.942 1 91.26 218 LEU B C 1
ATOM 4072 O O . LEU B 1 218 ? -8.872 -9.651 -8.962 1 91.26 218 LEU B O 1
ATOM 4076 N N . ASP B 1 219 ? -8.467 -10.981 -10.675 1 91.21 219 ASP B N 1
ATOM 4077 C CA . ASP B 1 219 ? -9.647 -11.795 -10.403 1 91.21 219 ASP B CA 1
ATOM 4078 C C . ASP B 1 219 ? -9.568 -12.431 -9.017 1 91.21 219 ASP B C 1
ATOM 4080 O O . ASP B 1 219 ? -10.562 -12.471 -8.289 1 91.21 219 ASP B O 1
ATOM 4084 N N . LEU B 1 220 ? -8.418 -12.966 -8.707 1 94.63 220 LEU B N 1
ATOM 4085 C CA . LEU B 1 220 ? -8.238 -13.596 -7.404 1 94.63 220 LEU B CA 1
ATOM 4086 C C . LEU B 1 220 ? -8.402 -12.578 -6.281 1 94.63 220 LEU B C 1
ATOM 4088 O O . LEU B 1 220 ? -9.022 -12.872 -5.256 1 94.63 220 LEU B O 1
ATOM 4092 N N . GLY B 1 221 ? -7.803 -11.429 -6.492 1 92.86 221 GLY B N 1
ATOM 4093 C CA . GLY B 1 221 ? -7.882 -10.389 -5.478 1 92.86 221 GLY B CA 1
ATOM 4094 C C . GLY B 1 221 ? -9.303 -9.939 -5.195 1 92.86 221 GLY B C 1
ATOM 4095 O O . GLY B 1 221 ? -9.618 -9.529 -4.076 1 92.86 221 GLY B O 1
ATOM 4096 N N . CYS B 1 222 ? -10.098 -9.998 -6.19 1 91.14 222 CYS B N 1
ATOM 4097 C CA . CYS B 1 222 ? -11.468 -9.512 -6.065 1 91.14 222 CYS B CA 1
ATOM 4098 C C . CYS B 1 222 ? -12.324 -10.492 -5.271 1 91.14 222 CYS B C 1
ATOM 4100 O O . CYS B 1 222 ? -13.437 -10.159 -4.86 1 91.14 222 CYS B O 1
ATOM 4102 N N . GLN B 1 223 ? -11.768 -11.66 -4.999 1 92.42 223 GLN B N 1
ATOM 4103 C CA . GLN B 1 223 ? -12.541 -12.666 -4.278 1 92.42 223 GLN B CA 1
ATOM 4104 C C . GLN B 1 223 ? -12.514 -12.406 -2.774 1 92.42 223 GLN B C 1
ATOM 4106 O O . GLN B 1 223 ? -11.562 -11.816 -2.258 1 92.42 223 GLN B O 1
ATOM 4111 N N . ILE B 1 224 ? -13.545 -12.887 -2.084 1 91.31 224 ILE B N 1
ATOM 4112 C CA . ILE B 1 224 ? -13.6 -12.767 -0.632 1 91.31 224 ILE B CA 1
ATOM 4113 C C . ILE B 1 224 ? -12.722 -13.841 0.008 1 91.31 224 ILE B C 1
ATOM 4115 O O . ILE B 1 224 ? -12.097 -13.605 1.044 1 91.31 224 ILE B O 1
ATOM 4119 N N . ALA B 1 225 ? -12.739 -14.984 -0.646 1 93.91 225 ALA B N 1
ATOM 4120 C CA . ALA B 1 225 ? -11.787 -15.997 -0.198 1 93.91 225 ALA B CA 1
ATOM 4121 C C . ALA B 1 225 ? -10.349 -15.531 -0.412 1 93.91 225 ALA B C 1
ATOM 4123 O O . ALA B 1 225 ? -10.086 -14.683 -1.268 1 93.91 225 ALA B O 1
ATOM 4124 N N . LYS B 1 226 ? -9.516 -16.048 0.386 1 93.66 226 LYS B N 1
ATOM 4125 C CA . LYS B 1 226 ? -8.107 -15.677 0.293 1 93.66 226 LYS B CA 1
ATOM 4126 C C . LYS B 1 226 ? -7.328 -16.682 -0.551 1 93.66 226 LYS B C 1
ATOM 4128 O O . LYS B 1 226 ? -7.414 -17.891 -0.323 1 93.66 226 LYS B O 1
ATOM 4133 N N . PHE B 1 227 ? -6.604 -16.143 -1.472 1 95.08 227 PHE B N 1
ATOM 4134 C CA . PHE B 1 227 ? -5.769 -16.98 -2.325 1 95.08 227 PHE B CA 1
ATOM 4135 C C . PHE B 1 227 ? -4.304 -16.575 -2.214 1 95.08 227 PHE B C 1
ATOM 4137 O O . PHE B 1 227 ? -3.99 -15.388 -2.1 1 95.08 227 PHE B O 1
ATOM 4144 N N . LYS B 1 228 ? -3.451 -17.565 -2.281 1 94.96 228 LYS B N 1
ATOM 4145 C CA . LYS B 1 228 ? -2.014 -17.313 -2.337 1 94.96 228 LYS B CA 1
ATOM 4146 C C . LYS B 1 228 ? -1.337 -18.219 -3.362 1 94.96 228 LYS B C 1
ATOM 4148 O O . LYS B 1 228 ? -1.723 -19.378 -3.525 1 94.96 228 LYS B O 1
ATOM 4153 N N . VAL B 1 229 ? -0.538 -17.587 -4.045 1 96.82 229 VAL B N 1
ATOM 4154 C CA . VAL B 1 229 ? 0.367 -18.326 -4.918 1 96.82 229 VAL B CA 1
ATOM 4155 C C . VAL B 1 229 ? 1.726 -18.483 -4.24 1 96.82 229 VAL B C 1
ATOM 4157 O O . VAL B 1 229 ? 2.467 -17.509 -4.089 1 96.82 229 VAL B O 1
ATOM 4160 N N . LEU B 1 230 ? 2.065 -19.704 -3.859 1 95.25 230 LEU B N 1
ATOM 4161 C CA . LEU B 1 230 ? 3.207 -19.903 -2.972 1 95.25 230 LEU B CA 1
ATOM 4162 C C . LEU B 1 230 ? 4.201 -20.887 -3.579 1 95.25 230 LEU B C 1
ATOM 4164 O O . LEU B 1 230 ? 3.803 -21.874 -4.201 1 95.25 230 LEU B O 1
ATOM 4168 N N . SER B 1 231 ? 5.362 -20.489 -3.383 1 94.77 231 SER B N 1
ATOM 4169 C CA . SER B 1 231 ? 6.44 -21.407 -3.736 1 94.77 231 SER B CA 1
ATOM 4170 C C . SER B 1 231 ? 7.027 -22.074 -2.497 1 94.77 231 SER B C 1
ATOM 4172 O O . SER B 1 231 ? 6.933 -21.535 -1.392 1 94.77 231 SER B O 1
ATOM 4174 N N . GLU B 1 232 ? 7.539 -23.255 -2.681 1 92.16 232 GLU B N 1
ATOM 4175 C CA . GLU B 1 232 ? 8.214 -23.953 -1.591 1 92.16 232 GLU B CA 1
ATOM 4176 C C . GLU B 1 232 ? 9.652 -23.47 -1.432 1 92.16 232 GLU B C 1
ATOM 4178 O O . GLU B 1 232 ? 10.313 -23.137 -2.418 1 92.16 232 GLU B O 1
ATOM 4183 N N . PRO B 1 233 ? 10.039 -23.403 -0.163 1 90.81 233 PRO B N 1
ATOM 4184 C CA . PRO B 1 233 ? 11.444 -23.034 0.018 1 90.81 233 PRO B CA 1
ATOM 4185 C C . PRO B 1 233 ? 12.404 -24.031 -0.627 1 90.81 233 PRO B C 1
ATOM 4187 O O . PRO B 1 233 ? 12.048 -25.194 -0.828 1 90.81 233 PRO B O 1
ATOM 4190 N N . ALA B 1 234 ? 13.55 -23.465 -0.896 1 88 234 ALA B N 1
ATOM 4191 C CA . ALA B 1 234 ? 14.578 -24.33 -1.47 1 88 234 ALA B CA 1
ATOM 4192 C C . ALA B 1 234 ? 14.9 -25.492 -0.535 1 88 234 ALA B C 1
ATOM 4194 O O . ALA B 1 234 ? 14.958 -25.318 0.685 1 88 234 ALA B O 1
ATOM 4195 N N . GLU B 1 235 ? 15.047 -26.681 -1.026 1 89.45 235 GLU B N 1
ATOM 4196 C CA . GLU B 1 235 ? 15.465 -27.895 -0.331 1 89.45 235 GLU B CA 1
ATOM 4197 C C . GLU B 1 235 ? 14.372 -28.398 0.608 1 89.45 235 GLU B C 1
ATOM 4199 O O . GLU B 1 235 ? 14.656 -29.102 1.579 1 89.45 235 GLU B O 1
ATOM 4204 N N . ALA B 1 236 ? 13.196 -27.918 0.412 1 93.74 236 ALA B N 1
ATOM 4205 C CA . ALA B 1 236 ? 12.071 -28.458 1.171 1 93.74 236 ALA B CA 1
ATOM 4206 C C . ALA B 1 236 ? 11.884 -29.946 0.892 1 93.74 236 ALA B C 1
ATOM 4208 O O . ALA B 1 236 ? 12.362 -30.459 -0.123 1 93.74 236 ALA B O 1
ATOM 4209 N N . GLN B 1 237 ? 11.217 -30.598 1.829 1 95.89 237 GLN B N 1
ATOM 4210 C CA . GLN B 1 237 ? 10.903 -32.01 1.64 1 95.89 237 GLN B CA 1
ATOM 4211 C C . GLN B 1 237 ? 9.641 -32.185 0.799 1 95.89 237 GLN B C 1
ATOM 4213 O O . GLN B 1 237 ? 8.676 -31.434 0.954 1 95.89 237 GLN B O 1
ATOM 4218 N N . PHE B 1 238 ? 9.721 -33.151 -0.035 1 95.53 238 PHE B N 1
ATOM 4219 C CA . PHE B 1 238 ? 8.576 -33.469 -0.879 1 95.53 238 PHE B CA 1
ATOM 4220 C C . PHE B 1 238 ? 7.394 -33.933 -0.036 1 95.53 238 PHE B C 1
ATOM 4222 O O . PHE B 1 238 ? 7.551 -34.766 0.858 1 95.53 238 PHE B O 1
ATOM 4229 N N . ARG B 1 239 ? 6.286 -33.406 -0.331 1 93.04 239 ARG B N 1
ATOM 4230 C CA . ARG B 1 239 ? 5.011 -33.794 0.264 1 93.04 239 ARG B CA 1
ATOM 4231 C C . ARG B 1 239 ? 3.948 -34.003 -0.809 1 93.04 239 ARG B C 1
ATOM 4233 O O . ARG B 1 239 ? 3.497 -33.044 -1.439 1 93.04 239 ARG B O 1
ATOM 4240 N N . CYS B 1 240 ? 3.522 -35.162 -0.937 1 92.51 240 CYS B N 1
ATOM 4241 C CA . CYS B 1 240 ? 2.646 -35.496 -2.055 1 92.51 240 CYS B CA 1
ATOM 4242 C C . CYS B 1 240 ? 1.282 -34.835 -1.896 1 92.51 240 CYS B C 1
ATOM 4244 O O . CYS B 1 240 ? 0.527 -34.72 -2.863 1 92.51 240 CYS B O 1
ATOM 4246 N N . ALA B 1 241 ? 0.893 -34.399 -0.71 1 89.89 241 ALA B N 1
ATOM 4247 C CA . ALA B 1 241 ? -0.371 -33.706 -0.476 1 89.89 241 ALA B CA 1
ATOM 4248 C C . ALA B 1 241 ? -0.36 -32.318 -1.11 1 89.89 241 ALA B C 1
ATOM 4250 O O . ALA B 1 241 ? -1.41 -31.793 -1.489 1 89.89 241 ALA B O 1
ATOM 4251 N N . GLN B 1 242 ? 0.874 -31.723 -1.327 1 93.23 242 GLN B N 1
ATOM 4252 C CA . GLN B 1 242 ? 0.957 -30.332 -1.758 1 93.23 242 GLN B CA 1
ATOM 4253 C C . GLN B 1 242 ? 1.826 -30.194 -3.005 1 93.23 242 GLN B C 1
ATOM 4255 O O . GLN B 1 242 ? 1.87 -29.127 -3.622 1 93.23 242 GLN B O 1
ATOM 4260 N N . MET B 1 243 ? 2.424 -31.288 -3.38 1 95.77 243 MET B N 1
ATOM 4261 C CA . MET B 1 243 ? 3.396 -31.209 -4.467 1 95.77 243 MET B CA 1
ATOM 4262 C C . MET B 1 243 ? 3.205 -32.357 -5.453 1 95.77 243 MET B C 1
ATOM 4264 O O . MET B 1 243 ? 2.678 -33.41 -5.091 1 95.77 243 MET B O 1
ATOM 4268 N N . GLU B 1 244 ? 3.577 -32.14 -6.643 1 94.94 244 GLU B N 1
ATOM 4269 C CA . GLU B 1 244 ? 3.638 -33.146 -7.699 1 94.94 244 GLU B CA 1
ATOM 4270 C C . GLU B 1 244 ? 4.964 -33.076 -8.452 1 94.94 244 GLU B C 1
ATOM 4272 O O . GLU B 1 244 ? 5.441 -31.987 -8.778 1 94.94 244 GLU B O 1
ATOM 4277 N N . ASP B 1 245 ? 5.519 -34.17 -8.616 1 95 245 ASP B N 1
ATOM 4278 C CA . ASP B 1 245 ? 6.781 -34.234 -9.346 1 95 245 ASP B CA 1
ATOM 4279 C C . ASP B 1 245 ? 6.56 -34.038 -10.844 1 95 245 ASP B C 1
ATOM 4281 O O . ASP B 1 245 ? 5.584 -34.543 -11.404 1 95 245 ASP B O 1
ATOM 4285 N N . VAL B 1 246 ? 7.499 -33.391 -11.46 1 92.96 246 VAL B N 1
ATOM 4286 C CA . VAL B 1 246 ? 7.371 -33.044 -12.872 1 92.96 246 VAL B CA 1
ATOM 4287 C C . VAL B 1 246 ? 7.403 -34.313 -13.721 1 92.96 246 VAL B C 1
ATOM 4289 O O . VAL B 1 246 ? 6.791 -34.367 -14.79 1 92.96 246 VAL B O 1
ATOM 4292 N N . TYR B 1 247 ? 8.117 -35.262 -13.322 1 89.25 247 TYR B N 1
ATOM 4293 C CA . TYR B 1 247 ? 8.251 -36.487 -14.102 1 89.25 247 TYR B CA 1
ATOM 4294 C C . TYR B 1 247 ? 7.117 -37.457 -13.793 1 89.25 247 TYR B C 1
ATOM 4296 O O . TYR B 1 247 ? 6.832 -38.361 -14.582 1 89.25 247 TYR B O 1
ATOM 4304 N N . GLN B 1 248 ? 6.445 -37.285 -12.667 1 84.82 248 GLN B N 1
ATOM 4305 C CA . GLN B 1 248 ? 5.288 -38.078 -12.267 1 84.82 248 GLN B CA 1
ATOM 4306 C C . GLN B 1 248 ? 5.57 -39.572 -12.405 1 84.82 248 GLN B C 1
ATOM 4308 O O . GLN B 1 248 ? 4.767 -40.31 -12.978 1 84.82 248 GLN B O 1
ATOM 4313 N N . GLU B 1 249 ? 6.712 -39.937 -11.979 1 82.83 249 GLU B N 1
ATOM 4314 C CA . GLU B 1 249 ? 7.112 -41.335 -12.105 1 82.83 249 GLU B CA 1
ATOM 4315 C C . GLU B 1 249 ? 6.606 -42.162 -10.927 1 82.83 249 GLU B C 1
ATOM 4317 O O . GLU B 1 249 ? 6.589 -43.394 -10.989 1 82.83 249 GLU B O 1
ATOM 4322 N N . HIS B 1 250 ? 6.245 -41.512 -9.868 1 84.33 250 HIS B N 1
ATOM 4323 C CA . HIS B 1 250 ? 5.787 -42.206 -8.67 1 84.33 250 HIS B CA 1
ATOM 4324 C C . HIS B 1 250 ? 4.319 -41.906 -8.386 1 84.33 250 HIS B C 1
ATOM 4326 O O . HIS B 1 250 ? 3.903 -40.745 -8.407 1 84.33 250 HIS B O 1
ATOM 4332 N N . GLU B 1 251 ? 3.599 -42.978 -8.172 1 84.3 251 GLU B N 1
ATOM 4333 C CA . GLU B 1 251 ? 2.17 -42.817 -7.916 1 84.3 251 GLU B CA 1
ATOM 4334 C C . GLU B 1 251 ? 1.897 -42.601 -6.43 1 84.3 251 GLU B C 1
ATOM 4336 O O . GLU B 1 251 ? 2.611 -43.135 -5.578 1 84.3 251 GLU B O 1
ATOM 4341 N N . THR B 1 252 ? 0.993 -41.79 -6.212 1 87.35 252 THR B N 1
ATOM 4342 C CA . THR B 1 252 ? 0.512 -41.589 -4.85 1 87.35 252 THR B CA 1
ATOM 4343 C C . THR B 1 252 ? -0.579 -42.599 -4.506 1 87.35 252 THR B C 1
ATOM 4345 O O . THR B 1 252 ? -1.529 -42.778 -5.271 1 87.35 252 THR B O 1
ATOM 4348 N N . HIS B 1 253 ? -0.403 -43.356 -3.408 1 87.83 253 HIS B N 1
ATOM 4349 C CA . HIS B 1 253 ? -1.427 -44.289 -2.95 1 87.83 253 HIS B CA 1
ATOM 4350 C C . HIS B 1 253 ? -1.864 -43.97 -1.523 1 87.83 253 HIS B C 1
ATOM 4352 O O . HIS B 1 253 ? -1.164 -43.258 -0.8 1 87.83 253 HIS B O 1
ATOM 4358 N N . VAL B 1 254 ? -3.045 -44.378 -1.199 1 88.59 254 VAL B N 1
ATOM 4359 C CA . VAL B 1 254 ? -3.571 -44.158 0.145 1 88.59 254 VAL B CA 1
ATOM 4360 C C . VAL B 1 254 ? -3.185 -45.327 1.049 1 88.59 254 VAL B C 1
ATOM 4362 O O . VAL B 1 254 ? -3.438 -46.487 0.715 1 88.59 254 VAL B O 1
ATOM 4365 N N . ASP B 1 255 ? -2.544 -44.954 2.104 1 87.2 255 ASP B N 1
ATOM 4366 C CA . ASP B 1 255 ? -2.231 -45.979 3.094 1 87.2 255 ASP B CA 1
ATOM 4367 C C . ASP B 1 255 ? -3.503 -46.527 3.738 1 87.2 255 ASP B C 1
ATOM 4369 O O . ASP B 1 255 ? -4.271 -45.777 4.343 1 87.2 255 ASP B O 1
ATOM 4373 N N . PRO B 1 256 ? -3.827 -47.73 3.571 1 89.5 256 PRO B N 1
ATOM 4374 C CA . PRO B 1 256 ? -5.07 -48.3 4.096 1 89.5 256 PRO B CA 1
ATOM 4375 C C . PRO B 1 256 ? -5.183 -48.172 5.614 1 89.5 256 PRO B C 1
ATOM 4377 O O . PRO B 1 256 ? -6.292 -48.165 6.155 1 89.5 256 PRO B O 1
ATOM 4380 N N . HIS B 1 257 ? -4.083 -48.075 6.315 1 91.14 257 HIS B N 1
ATOM 4381 C CA . HIS B 1 257 ? -4.076 -48.022 7.773 1 91.14 257 HIS B CA 1
ATOM 4382 C C . HIS B 1 257 ? -4.304 -46.599 8.273 1 91.14 257 HIS B C 1
ATOM 4384 O O . HIS B 1 257 ? -5.062 -46.384 9.221 1 91.14 257 HIS B O 1
ATOM 4390 N N . THR B 1 258 ? -3.679 -45.63 7.637 1 88.05 258 THR B N 1
ATOM 4391 C CA . THR B 1 258 ? -3.717 -44.256 8.126 1 88.05 258 THR B CA 1
ATOM 4392 C C . THR B 1 258 ? -4.716 -43.424 7.328 1 88.05 258 THR B C 1
ATOM 4394 O O . THR B 1 258 ? -5.169 -42.375 7.79 1 88.05 258 THR B O 1
ATOM 4397 N N . GLY B 1 259 ? -5.091 -43.976 6.134 1 87.67 259 GLY B N 1
ATOM 4398 C CA . GLY B 1 259 ? -5.973 -43.222 5.257 1 87.67 259 GLY B CA 1
ATOM 4399 C C . GLY B 1 259 ? -5.294 -42.03 4.609 1 87.67 259 GLY B C 1
ATOM 4400 O O . GLY B 1 259 ? -5.955 -41.194 3.99 1 87.67 259 GLY B O 1
ATOM 4401 N N . GLN B 1 260 ? -3.928 -41.949 4.786 1 85.99 260 GLN B N 1
ATOM 4402 C CA . GLN B 1 260 ? -3.199 -40.798 4.264 1 85.99 260 GLN B CA 1
ATOM 4403 C C . GLN B 1 260 ? -2.503 -41.138 2.949 1 85.99 260 GLN B C 1
ATOM 4405 O O . GLN B 1 260 ? -2.113 -42.286 2.725 1 85.99 260 GLN B O 1
ATOM 4410 N N . PRO B 1 261 ? -2.436 -40.178 2.101 1 88.73 261 PRO B N 1
ATOM 4411 C CA . PRO B 1 261 ? -1.673 -40.415 0.874 1 88.73 261 PRO B CA 1
ATOM 4412 C C . PRO B 1 261 ? -0.183 -40.621 1.136 1 88.73 261 PRO B C 1
ATOM 4414 O O . PRO B 1 261 ? 0.393 -39.958 2.002 1 88.73 261 PRO B O 1
ATOM 4417 N N . VAL B 1 262 ? 0.356 -41.582 0.397 1 89.11 262 VAL B N 1
ATOM 4418 C CA . VAL B 1 262 ? 1.78 -41.882 0.505 1 89.11 262 VAL B CA 1
ATOM 4419 C C . VAL B 1 262 ? 2.404 -41.938 -0.888 1 89.11 262 VAL B C 1
ATOM 4421 O O . VAL B 1 262 ? 1.78 -42.423 -1.835 1 89.11 262 VAL B O 1
ATOM 4424 N N . ASN B 1 263 ? 3.595 -41.413 -1.033 1 91.65 263 ASN B N 1
ATOM 4425 C CA . ASN B 1 263 ? 4.38 -41.385 -2.262 1 91.65 263 ASN B CA 1
ATOM 4426 C C . ASN B 1 263 ? 5.843 -41.73 -2.001 1 91.65 263 ASN B C 1
ATOM 4428 O O . ASN B 1 263 ? 6.385 -41.397 -0.946 1 91.65 263 ASN B O 1
ATOM 4432 N N . ALA B 1 264 ? 6.431 -42.368 -2.941 1 91.58 264 ALA B N 1
ATOM 4433 C CA . ALA B 1 264 ? 7.81 -42.826 -2.793 1 91.58 264 ALA B CA 1
ATOM 4434 C C . ALA B 1 264 ? 8.761 -41.649 -2.598 1 91.58 264 ALA B C 1
ATOM 4436 O O . ALA B 1 264 ? 9.85 -41.808 -2.041 1 91.58 264 ALA B O 1
ATOM 4437 N N . LEU B 1 265 ? 8.315 -40.501 -3.013 1 93.29 265 LEU B N 1
ATOM 4438 C CA . LEU B 1 265 ? 9.18 -39.327 -2.954 1 93.29 265 LEU B CA 1
ATOM 4439 C C . LEU B 1 265 ? 9.026 -38.605 -1.619 1 93.29 265 LEU B C 1
ATOM 4441 O O . LEU B 1 265 ? 9.808 -37.706 -1.301 1 93.29 265 LEU B O 1
ATOM 4445 N N . ASP B 1 266 ? 8.067 -39.065 -0.806 1 92.83 266 ASP B N 1
ATOM 4446 C CA . ASP B 1 266 ? 7.808 -38.36 0.446 1 92.83 266 ASP B CA 1
ATOM 4447 C C . ASP B 1 266 ? 9.053 -38.333 1.329 1 92.83 266 ASP B C 1
ATOM 4449 O O . ASP B 1 266 ? 9.671 -39.372 1.572 1 92.83 266 ASP B O 1
ATOM 4453 N N . GLY B 1 267 ? 9.446 -37.101 1.751 1 92.01 267 GLY B N 1
ATOM 4454 C CA . GLY B 1 267 ? 10.596 -36.936 2.626 1 92.01 267 GLY B CA 1
ATOM 4455 C C . GLY B 1 267 ? 11.879 -36.635 1.875 1 92.01 267 GLY B C 1
ATOM 4456 O O . GLY B 1 267 ? 12.867 -36.2 2.471 1 92.01 267 GLY B O 1
ATOM 4457 N N . LYS B 1 268 ? 11.844 -36.929 0.596 1 93.92 268 LYS B N 1
ATOM 4458 C CA . LYS B 1 268 ? 13.021 -36.589 -0.199 1 93.92 268 LYS B CA 1
ATOM 4459 C C . LYS B 1 268 ? 13.124 -35.081 -0.412 1 93.92 268 LYS B C 1
ATOM 4461 O O . LYS B 1 268 ? 12.106 -34.39 -0.492 1 93.92 268 LYS B O 1
ATOM 4466 N N . THR B 1 269 ? 14.318 -34.608 -0.557 1 95.44 269 THR B N 1
ATOM 4467 C CA . THR B 1 269 ? 14.55 -33.181 -0.751 1 95.44 269 THR B CA 1
ATOM 4468 C C . THR B 1 269 ? 14.257 -32.777 -2.193 1 95.44 269 THR B C 1
ATOM 4470 O O . THR B 1 269 ? 14.715 -33.431 -3.132 1 95.44 269 THR B O 1
ATOM 4473 N N . ILE B 1 270 ? 13.461 -31.798 -2.381 1 95.66 270 ILE B N 1
ATOM 4474 C CA . ILE B 1 270 ? 13.168 -31.323 -3.728 1 95.66 270 ILE B CA 1
ATOM 4475 C C . ILE B 1 270 ? 14.345 -30.507 -4.256 1 95.66 270 ILE B C 1
ATOM 4477 O O . ILE B 1 270 ? 15.054 -29.857 -3.484 1 95.66 270 ILE B O 1
ATOM 4481 N N . GLN B 1 271 ? 14.55 -30.561 -5.522 1 94.47 271 GLN B N 1
ATOM 4482 C CA . GLN B 1 271 ? 15.666 -29.854 -6.143 1 94.47 271 GLN B CA 1
ATOM 4483 C C . GLN B 1 271 ? 15.242 -28.468 -6.619 1 94.47 271 GLN B C 1
ATOM 4485 O O . GLN B 1 271 ? 16.055 -27.541 -6.652 1 94.47 271 GLN B O 1
ATOM 4490 N N . ALA B 1 272 ? 14.009 -28.33 -7.042 1 95.41 272 ALA B N 1
ATOM 4491 C CA . ALA B 1 272 ? 13.516 -27.051 -7.548 1 95.41 272 ALA B CA 1
ATOM 4492 C C . ALA B 1 272 ? 11.991 -27.031 -7.596 1 95.41 272 ALA B C 1
ATOM 4494 O O . ALA B 1 272 ? 11.356 -28.071 -7.788 1 95.41 272 ALA B O 1
ATOM 4495 N N . VAL B 1 273 ? 11.437 -25.887 -7.411 1 96.92 273 VAL B N 1
ATOM 4496 C CA . VAL B 1 273 ? 10.022 -25.663 -7.685 1 96.92 273 VAL B CA 1
ATOM 4497 C C . VAL B 1 273 ? 9.852 -25.081 -9.087 1 96.92 273 VAL B C 1
ATOM 4499 O O . VAL B 1 273 ? 10.349 -23.991 -9.378 1 96.92 273 VAL B O 1
ATOM 4502 N N . VAL B 1 274 ? 9.177 -25.797 -9.936 1 96.23 274 VAL B N 1
ATOM 4503 C CA . VAL B 1 274 ? 9.052 -25.388 -11.331 1 96.23 274 VAL B CA 1
ATOM 4504 C C . VAL B 1 274 ? 7.825 -24.495 -11.501 1 96.23 274 VAL B C 1
ATOM 4506 O O . VAL B 1 274 ? 7.794 -23.633 -12.382 1 96.23 274 VAL B O 1
ATOM 4509 N N . PHE B 1 275 ? 6.891 -24.698 -10.738 1 97.74 275 PHE B N 1
ATOM 4510 C CA . PHE B 1 275 ? 5.693 -23.868 -10.748 1 97.74 275 PHE B CA 1
ATOM 4511 C C . PHE B 1 275 ? 5.036 -23.85 -9.373 1 97.74 275 PHE B C 1
ATOM 4513 O O . PHE B 1 275 ? 4.953 -24.883 -8.705 1 97.74 275 PHE B O 1
ATOM 4520 N N . PRO B 1 276 ? 4.5 -22.729 -8.914 1 97.5 276 PRO B N 1
ATOM 4521 C CA . PRO B 1 276 ? 4.009 -22.574 -7.542 1 97.5 276 PRO B CA 1
ATOM 4522 C C . PRO B 1 276 ? 2.655 -23.246 -7.321 1 97.5 276 PRO B C 1
ATOM 4524 O O . PRO B 1 276 ? 1.996 -23.647 -8.284 1 97.5 276 PRO B O 1
ATOM 4527 N N . SER B 1 277 ? 2.365 -23.462 -6.114 1 97.75 277 SER B N 1
ATOM 4528 C CA . SER B 1 277 ? 1.052 -23.966 -5.724 1 97.75 277 SER B CA 1
ATOM 4529 C C . SER B 1 277 ? 0.046 -22.829 -5.572 1 97.75 277 SER B C 1
ATOM 4531 O O . SER B 1 277 ? 0.431 -21.664 -5.46 1 97.75 277 SER B O 1
ATOM 4533 N N . VAL B 1 278 ? -1.178 -23.154 -5.668 1 97.59 278 VAL B N 1
ATOM 4534 C CA . VAL B 1 278 ? -2.27 -22.219 -5.418 1 97.59 278 VAL B CA 1
ATOM 4535 C C . VAL B 1 278 ? -3.109 -22.708 -4.239 1 97.59 278 VAL B C 1
ATOM 4537 O O . VAL B 1 278 ? -3.67 -23.806 -4.282 1 97.59 278 VAL B O 1
ATOM 4540 N N . ILE B 1 279 ? -3.172 -21.896 -3.265 1 97.11 279 ILE B N 1
ATOM 4541 C CA . ILE B 1 279 ? -3.851 -22.282 -2.033 1 97.11 279 ILE B CA 1
ATOM 4542 C C . ILE B 1 279 ? -5.002 -21.318 -1.754 1 97.11 279 ILE B C 1
ATOM 4544 O O . ILE B 1 279 ? -4.877 -20.111 -1.975 1 97.11 279 ILE B O 1
ATOM 4548 N N . LYS B 1 280 ? -6.064 -21.844 -1.293 1 96.44 280 LYS B N 1
ATOM 4549 C CA . LYS B 1 280 ? -7.257 -21.076 -0.946 1 96.44 280 LYS B CA 1
ATOM 4550 C C . LYS B 1 280 ? -7.584 -21.208 0.539 1 96.44 280 LYS B C 1
ATOM 4552 O O . LYS B 1 280 ? -7.486 -22.297 1.107 1 96.44 280 LYS B O 1
ATOM 4557 N N . TRP B 1 281 ? -7.901 -20.132 1.153 1 95.2 281 TRP B N 1
ATOM 4558 C CA . TRP B 1 281 ? -8.445 -20.116 2.507 1 95.2 281 TRP B CA 1
ATOM 4559 C C . TRP B 1 281 ? -9.838 -19.497 2.527 1 95.2 281 TRP B C 1
ATOM 4561 O O . TRP B 1 281 ? -10.087 -18.491 1.858 1 95.2 281 TRP B O 1
ATOM 4571 N N . GLY B 1 282 ? -10.667 -20.147 3.25 1 93.64 282 GLY B N 1
ATOM 4572 C CA . GLY B 1 282 ? -11.999 -19.591 3.424 1 93.64 282 GLY B CA 1
ATOM 4573 C C . GLY B 1 282 ? -12.933 -19.908 2.271 1 93.64 282 GLY B C 1
ATOM 4574 O O . GLY B 1 282 ? -12.54 -20.575 1.312 1 93.64 282 GLY B O 1
ATOM 4575 N N . THR B 1 283 ? -14.174 -19.467 2.435 1 89.52 283 THR B N 1
ATOM 4576 C CA . THR B 1 283 ? -15.211 -19.732 1.444 1 89.52 283 THR B CA 1
ATOM 4577 C C . THR B 1 283 ? -15.563 -18.461 0.676 1 89.52 283 THR B C 1
ATOM 4579 O O . THR B 1 283 ? -15.092 -17.374 1.016 1 89.52 283 THR B O 1
ATOM 4582 N N . GLU B 1 284 ? -16.374 -18.626 -0.307 1 85.14 284 GLU B N 1
ATOM 4583 C CA . GLU B 1 284 ? -16.835 -17.498 -1.11 1 85.14 284 GLU B CA 1
ATOM 4584 C C . GLU B 1 284 ? -17.712 -16.558 -0.29 1 85.14 284 GLU B C 1
ATOM 4586 O O . GLU B 1 284 ? -17.968 -15.423 -0.699 1 85.14 284 GLU B O 1
ATOM 4591 N N . ARG B 1 285 ? -18.16 -17.022 0.888 1 80.04 285 ARG B N 1
ATOM 4592 C CA . ARG B 1 285 ? -19.017 -16.207 1.742 1 80.04 285 ARG B CA 1
ATOM 4593 C C . ARG B 1 285 ? -18.206 -15.523 2.838 1 80.04 285 ARG B C 1
ATOM 4595 O O . ARG B 1 285 ? -18.769 -14.858 3.71 1 80.04 285 ARG B O 1
ATOM 4602 N N . GLY B 1 286 ? -16.855 -15.767 2.727 1 85.82 286 GLY B N 1
ATOM 4603 C CA . GLY B 1 286 ? -16.011 -15.118 3.717 1 85.82 286 GLY B CA 1
ATOM 4604 C C . GLY B 1 286 ? -15.996 -15.838 5.052 1 85.82 286 GLY B C 1
ATOM 4605 O O . GLY B 1 286 ? -15.978 -15.2 6.107 1 85.82 286 GLY B O 1
ATOM 4606 N N . GLU B 1 287 ? -16.12 -17.143 5.012 1 88.58 287 GLU B N 1
ATOM 4607 C CA . GLU B 1 287 ? -16.124 -17.959 6.222 1 88.58 287 GLU B CA 1
ATOM 4608 C C . GLU B 1 287 ? -14.989 -18.978 6.205 1 88.58 287 GLU B C 1
ATOM 4610 O O . GLU B 1 287 ? -14.39 -19.23 5.157 1 88.58 287 GLU B O 1
AT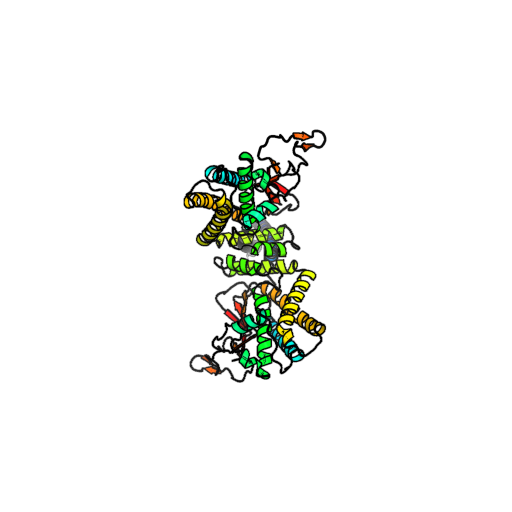OM 4615 N N . ASN B 1 288 ? -14.606 -19.529 7.437 1 92.39 288 ASN B N 1
ATOM 4616 C CA . ASN B 1 288 ? -13.712 -20.67 7.606 1 92.39 288 ASN B CA 1
ATOM 4617 C C . ASN B 1 288 ? -12.315 -20.372 7.068 1 92.39 288 ASN B C 1
ATOM 4619 O O . ASN B 1 288 ? -11.765 -21.153 6.29 1 92.39 288 ASN B O 1
ATOM 4623 N N . TYR B 1 289 ? -11.717 -19.328 7.512 1 91.55 289 TYR B N 1
ATOM 4624 C CA . TYR B 1 289 ? -10.399 -18.926 7.033 1 91.55 289 TYR B CA 1
ATOM 4625 C C . TYR B 1 289 ? -9.304 -19.761 7.686 1 91.55 289 TYR B C 1
ATOM 4627 O O . TYR B 1 289 ? -8.132 -19.658 7.316 1 91.55 289 TYR B O 1
ATOM 4635 N N . ASP B 1 290 ? -9.723 -20.633 8.544 1 90.54 290 ASP B N 1
ATOM 4636 C CA . ASP B 1 290 ? -8.779 -21.545 9.184 1 90.54 290 ASP B CA 1
ATOM 4637 C C . ASP B 1 290 ? -8.594 -22.814 8.355 1 90.54 290 ASP B C 1
ATOM 4639 O O . ASP B 1 290 ? -7.663 -23.586 8.593 1 90.54 290 ASP B O 1
ATOM 4643 N N . GLU B 1 291 ? -9.433 -22.966 7.454 1 91.98 291 GLU B N 1
ATOM 4644 C CA . GLU B 1 291 ? -9.336 -24.129 6.577 1 91.98 291 GLU B CA 1
ATOM 4645 C C . GLU B 1 291 ? -8.608 -23.783 5.281 1 91.98 291 GLU B C 1
ATOM 4647 O O . GLU B 1 291 ? -8.922 -22.781 4.635 1 91.98 291 GLU B O 1
ATOM 4652 N N . MET B 1 292 ? -7.701 -24.664 4.976 1 93.22 292 MET B N 1
ATOM 4653 C CA . MET B 1 292 ? -6.915 -24.451 3.764 1 93.22 292 MET B CA 1
ATOM 4654 C C . MET B 1 292 ? -7.203 -25.535 2.731 1 93.22 292 MET B C 1
ATOM 4656 O O . MET B 1 292 ? -7.398 -26.699 3.084 1 93.22 292 MET B O 1
ATOM 4660 N N . LYS B 1 293 ? -7.302 -25.166 1.539 1 95.2 293 LYS B N 1
ATOM 4661 C CA . LYS B 1 293 ? -7.478 -26.089 0.42 1 95.2 293 LYS B CA 1
ATOM 4662 C C . LYS B 1 293 ? -6.443 -25.832 -0.671 1 95.2 293 LYS B C 1
ATOM 4664 O O . LYS B 1 293 ? -6.285 -24.699 -1.131 1 95.2 293 LYS B O 1
ATOM 4669 N N . VAL B 1 294 ? -5.756 -26.886 -1.027 1 96.5 294 VAL B N 1
ATOM 4670 C CA . VAL B 1 294 ? -4.808 -26.782 -2.132 1 96.5 294 VAL B CA 1
ATOM 4671 C C . VAL B 1 294 ? -5.547 -26.919 -3.461 1 96.5 294 VAL B C 1
ATOM 4673 O O . VAL B 1 294 ? -6.066 -27.991 -3.783 1 96.5 294 VAL B O 1
ATOM 4676 N N . LEU B 1 295 ? -5.62 -25.862 -4.233 1 96.91 295 LEU B N 1
ATOM 4677 C CA . LEU B 1 295 ? -6.311 -25.899 -5.517 1 96.91 295 LEU B CA 1
ATOM 4678 C C . LEU B 1 295 ? -5.407 -26.473 -6.603 1 96.91 295 LEU B C 1
ATOM 4680 O O . LEU B 1 295 ? -5.889 -27.094 -7.553 1 96.91 295 LEU B O 1
ATOM 4684 N N . LEU B 1 296 ? -4.186 -26.145 -6.54 1 97.46 296 LEU B N 1
ATOM 4685 C CA . LEU B 1 296 ? -3.163 -26.643 -7.452 1 97.46 296 LEU B CA 1
ATOM 4686 C C . LEU B 1 296 ? -1.868 -26.944 -6.706 1 97.46 296 LEU B C 1
ATOM 4688 O O . LEU B 1 296 ? -1.324 -26.073 -6.023 1 97.46 296 LEU B O 1
ATOM 4692 N N . LYS B 1 297 ? -1.418 -28.146 -6.827 1 96.44 297 LYS B N 1
ATOM 4693 C CA . LYS B 1 297 ? -0.172 -28.55 -6.182 1 96.44 297 LYS B CA 1
ATOM 4694 C C . LYS B 1 297 ? 1.034 -27.911 -6.866 1 96.44 297 LYS B C 1
ATOM 4696 O O . LYS B 1 297 ? 1.014 -27.674 -8.075 1 96.44 297 LYS B O 1
ATOM 4701 N N . ALA B 1 298 ? 2.021 -27.65 -6.049 1 97.54 298 ALA B N 1
ATOM 4702 C CA . ALA B 1 298 ? 3.269 -27.159 -6.627 1 97.54 298 ALA B CA 1
ATOM 4703 C C . ALA B 1 298 ? 3.91 -28.215 -7.524 1 97.54 298 ALA B C 1
ATOM 4705 O O . ALA B 1 298 ? 3.905 -29.404 -7.195 1 97.54 298 ALA B O 1
ATOM 4706 N N . ARG B 1 299 ? 4.405 -27.803 -8.659 1 96.85 299 ARG B N 1
ATOM 4707 C CA . ARG B 1 299 ? 5.184 -28.689 -9.519 1 96.85 299 ARG B CA 1
ATOM 4708 C C . ARG B 1 299 ? 6.667 -28.624 -9.173 1 96.85 299 ARG B C 1
ATOM 4710 O O . ARG B 1 299 ? 7.275 -27.552 -9.222 1 96.85 299 ARG B O 1
ATOM 4717 N N . VAL B 1 300 ? 7.226 -29.742 -8.806 1 96.57 300 VAL B N 1
ATOM 4718 C CA . VAL B 1 300 ? 8.593 -29.706 -8.297 1 96.57 300 VAL B CA 1
ATOM 4719 C C . VAL B 1 300 ? 9.44 -30.753 -9.017 1 96.57 300 VAL B C 1
ATOM 4721 O O . VAL B 1 300 ? 8.905 -31.694 -9.609 1 96.57 300 VAL B O 1
ATOM 4724 N N . LEU B 1 301 ? 10.707 -30.484 -9.058 1 94.08 301 LEU B N 1
ATOM 4725 C CA . LEU B 1 301 ? 11.703 -31.476 -9.451 1 94.08 301 LEU B CA 1
ATOM 4726 C C . LEU B 1 301 ? 12.266 -32.194 -8.229 1 94.08 301 LEU B C 1
ATOM 4728 O O . LEU B 1 301 ? 12.987 -31.594 -7.428 1 94.08 301 LEU B O 1
ATOM 4732 N N . ALA B 1 302 ? 11.852 -33.399 -8.064 1 90.49 302 ALA B N 1
ATOM 4733 C CA . ALA B 1 302 ? 12.283 -34.173 -6.903 1 90.49 302 ALA B CA 1
ATOM 4734 C C . ALA B 1 302 ? 13.246 -35.285 -7.312 1 90.49 302 ALA B C 1
ATOM 4736 O O . ALA B 1 302 ? 13.197 -35.771 -8.445 1 90.49 302 ALA B O 1
#

Nearest PDB structures (foldseek):
  1x91-assembly1_A  TM=3.309E-01  e=1.335E+00  Arabidopsis thaliana
  1x8z-assembly2_C  TM=2.602E-01  e=2.994E+00  Arabidopsis thaliana
  6ezv-assembly1_X  TM=2.546E-01  e=2.377E+00  Vibrio cholerae
  1x91-assembly1_A  TM=3.323E-01  e=1.569E+00  Arabidopsis thaliana
  2cpt-assembly1_A  TM=3.762E-01  e=6.288E+00  Homo sapiens

Solvent-accessible surface area (backbone atoms only — not comparable to full-atom values): 31503 Å² total; per-residue (Å²): 134,80,78,73,70,63,65,61,54,52,48,52,51,49,41,50,51,39,51,49,48,36,50,51,42,50,51,51,36,51,51,47,48,48,48,38,49,47,47,47,44,44,46,34,61,78,46,48,73,52,67,77,79,54,67,67,58,53,33,49,53,51,51,47,51,52,50,50,51,50,50,52,43,56,73,40,39,43,81,57,91,70,87,56,78,72,52,73,68,48,46,53,48,35,58,57,42,23,67,59,43,75,65,33,58,72,35,70,80,41,27,58,48,53,54,39,20,51,53,27,48,55,56,37,48,34,64,61,31,30,38,56,74,68,28,30,61,10,50,43,33,43,46,58,46,34,55,76,56,42,54,66,46,62,46,26,46,52,46,12,53,52,30,48,46,34,59,64,27,55,40,73,65,57,46,50,50,42,26,49,53,53,33,50,51,53,47,62,62,47,48,60,49,44,60,60,86,57,60,67,62,56,45,52,57,41,32,53,54,42,42,52,50,30,54,47,49,48,54,49,38,20,20,39,27,44,71,47,61,44,71,73,62,58,65,37,60,36,42,68,93,51,35,40,49,74,78,63,82,66,68,71,43,66,37,86,87,78,67,42,79,43,40,85,57,51,68,39,57,28,54,32,49,34,32,51,19,33,36,36,24,36,34,82,84,43,43,62,64,84,45,74,43,78,60,34,54,18,32,25,43,103,134,78,76,74,68,64,66,60,54,54,49,51,51,50,39,51,52,38,49,50,48,36,51,51,43,51,51,50,37,50,50,48,48,49,48,38,49,46,48,46,44,45,44,32,62,79,43,51,73,52,68,79,79,54,66,66,59,53,34,49,54,51,50,48,50,52,49,52,51,50,50,53,43,57,75,41,38,44,80,56,90,68,86,56,78,71,51,72,68,47,47,52,49,35,57,56,42,23,66,61,42,76,67,31,57,72,35,70,80,41,29,59,48,52,54,38,20,55,52,25,47,54,54,36,48,34,64,62,33,30,36,58,74,70,29,31,60,11,50,42,32,45,46,58,45,34,55,78,57,44,53,66,47,60,45,26,46,51,46,12,51,52,30,48,46,35,59,65,28,56,40,72,65,58,46,50,50,41,24,49,52,53,34,49,50,54,48,60,61,47,48,60,49,44,60,60,85,57,61,69,62,54,46,53,58,41,32,53,54,42,42,51,49,31,51,47,48,48,55,52,38,21,20,39,26,45,70,45,60,44,71,73,63,57,64,37,59,36,42,68,92,52,35,40,49,72,78,63,82,62,70,75,43,65,37,87,87,78,68,41,78,44,40,85,55,52,68,39,59,28,54,32,49,35,33,51,18,34,35,37,25,36,33,84,83,42,42,62,64,86,45,76,44,77,60,33,53,19,31,25,44,104

Foldseek 3Di:
DPPPPVVVVVVVVVVVVVVVVVVVVVVVVVVVVVVVVVVVVVCCVVVVLQDDDDLLVLLVLQVVLLVLLLVLLCVWQQDDQDDFDADPVLVVQCVWFFVCQVVQCNDRVSVSLSLLQLVQVLLQVCLQQVLLLPCGVVVVVVLVVAVPPDDLQVSLSVQLVVLVVSVVVCDPVNNLVSLQVSLVVSCVRCVRSTPDPDSVVSSVSSSVSSSSSSVSSSSQRNFSKHKHWDDDTAFDQDDPQAEAEPVNPWDWDQDPVVRDIDTPRGRGTFRGFSHTWMKIADDSVSDGRVDIDTSGHTYTHD/DPPPPVVVVVVVVVVVVVVVVVVVVVVVVVVVVVVVVVVVVVCCVVVVLQDDDDLQVLLVLQVVLLVLLLVLLCVWQQDDQDDFDADPVLVVQCVWFFVCQVVQCNDRVSVSLSLLQLVQVLLQVCLQQVLLLPCGVVVVVVLVVVVPPDDLQVSLSVQLVVLVVSVVVCDPVNNLVSLQVSLVVSCVRCVRSTPDPDSVVSSVSSSVSSSSSSVSSSSQRNFSKDKHWDDDTAFDQDDPQAEAEPVNPWDWDQDPVVRDIDTPRGRGTFRGFSHTWMKIADDSVSDGRVDIDTSGHTYTHD

Sequence (604 aa):
MTLPDTSSTKGQSTISELSARNADLMSQLEERNTQLSALQATLMRSNSVPPSLDDRSIASRFKQLEQELKDWIIIHFKSTEQRPDLSPELREILISQVPLFDRLLQQPRSRTMVLRAVAGHVIQKAFESGEFVGVGDGLVAMETGLGRHTSGAEFNKWRSQTFIMLSKAFTTESKAHVVTTISQRLDNLLSPFATTTSQPERLHFLSRIVESAATLSLDLGCQIAKFKVLSEPAEAQFRCAQMEDVYQEHETHVDPHTGQPVNALDGKTIQAVVFPSVIKWGTERGENYDEMKVLLKARVLAMTLPDTSSTKGQSTISELSARNADLMSQLEERNTQLSALQATLMRSNSVPPSLDDRSIASRFKQLEQELKDWIIIHFKSTEQRPDLSPELREILISQVPLFDRLLQQPRSRTMVLRAVAGHVIQKAFESGEFVGVGDGLVAMETGLGRHTSGAEFNKWRSQTFIMLSKAFTTESKAHVVTTISQRLDNLLSPFATTTSQPERLHFLSRIVESAATLSLDLGCQIAKFKVLSEPAEAQFRCAQMEDVYQEHETHVDPHTGQPVNALDGKTIQAVVFPSVIKWGTERGENYDEMKVLLKARVLA

pLDDT: mean 85.2, std 13.23, range [27.48, 97.75]

Radius of gyration: 34.08 Å; Cα contacts (8 Å, |Δi|>4): 921; chains: 2; bounding box: 120×95×60 Å